Protein AF-A0A7V9VAL6-F1 (afdb_monomer_lite)

Secondary structure (DSSP, 8-state):
--S---HHHHHHHHHHHHHHHHHHHHHHHHHHHHHHHHHHHHHHHHHHHHHHHHHHHHHHTT--HHHHHHHHHHHHHHHHHHHHHHHHHHHHHHHHHHHHHHHHHHHHHHHHHHT-TTHHHHHHHHHHHHHHHHHHHHHHHTT-HHHHHHHHHHHHHHHHHHHHHHHHHHHHHHHHHHHHHHHHHHHHHHHHHHHHHHHHHHHHHHHHHHHHHHHT--SS--HHHHHHHHHHHHHHHHHHHHHHHHHHHHHHHHHHHHHHHHHHHHHHHHHHHHHHHHHHHHHHHHHHHHTSSS-TT--HHHHHHHHHHHHHHHHHHHHHHHHHHHHHHHHHHHHHHHGGGS----------------------------------------SSSHHHHHHHHHHHHHHHHHHHHHHHHHHHHHHHHHHHHHHTSS-HHHHHHHHHH--HHHHHHHHHHHHHHHHHHHHHHHHHHHHHHHHHHHHHHHHT--HHHHHHHHHHHHHHHHHHHHHHHHHHHHHHHHHHHHHHHHHHHTS-HHHHHHHHHHHHHTTTSEEEEEE-SSTT--EEEEETTS-EE-GGGS-HHHHHHHHHHHHHHHHHHHHHHH----EEEESTTTTS-HHHHHHHHHHHHHHHTTS-EEEE-S-HHHHHHHHHSSS---------SSS--------

Radius of gyration: 74.04 Å; chains: 1; bounding box: 136×117×222 Å

Foldseek 3Di:
DPAFPDLPVLLVVLVVLVVLLVVLVVLLVVLVVLLVVLVVLLVVLVVVLVVLVVVLCVLCPPPDPVLLVLLVVLLLVLLVLVLVLVVLVVQLVVLVVVLVVLVVVLVVLVVVVVPVPCLVVLVVLLVQLVVLQVVLVVVVVVVNNVSSVVSNVSSVVSNVSSVVVNVVVVVVVVVSVVSSVVSVVSNVVSVVSSVVSVVVSVVSLVSNQVSCVSLVHHSDDDPVRSVVSNVVSVVSVVSNVVSVVSVVVSVVSVVSSVVSVVSSVVSVVSSVVSVVSSVVSVVVLLVVLVVGPDDSPARSVRVSVVSVVVVVVVVVVVVVVVVVVVVVVVVVVVVVVVVPPPDPDDDDDDDDDYDDDDDDDDDDDDDDDDDDDDDDDDDDDDDPPPVVVVVVVVVVVVVVVVVVVVVVVVVVVVVLVVQCVVVVNDDSVVSVVCVVPDDPVVVVVVVVVVVVVVVVVVVVVVVVVVVVVVVVVVVVVVVPDCPVVVVVSVVVSVVSVVVVVVVVVVVVVVVVVVVVVVVVCCVVVPQPLLQVQLQVLLCLLVVNQWRGWGFDPDDPRAIWIQGNVRDIDGLVPDDPQSNLSSVVSSVLSVLVSCCVPPNADEAEAEQSLVPDDPSSLLSNLQSVVVSCVRHHYHYHDPDPVSVVSNVVDDDDDWDWDDDPPDDDDDGDGDD

pLDDT: mean 78.18, std 16.45, range [25.0, 95.94]

Sequence (671 aa):
LRMVGDTGAARQRAMAFADRLDQADRAADVAAREVLAARGRVSREVRQRAELDAAIAAMTAGIDEGTLVGRQAAIRRMRARRADLTSGILQVQVARTTLDGLEELRFQTATAEATGGIHWLGRSLTLAGLVLLAAAVWTFIGDDVAPAVSFAIAGVVALLLGTTLSAQMRRSARERSARQARVGARYAAAMATLEEQTARLTNVRTAMAADASAAGCSPEPTGLDLEEADRRATDALQTLRQAEDRRGDLAAAVEREHEALAAVDVRAAEQAERAGERAAVAAEWTAWLSTTPLPSSLPPHGVLDFLDLIDSGRQRLADEETTTDEATTLWDTVERVESGLAGLAGSGMVEADPPVQAADDETSGSRGSPPRGTAGRIERGPATVAAVRELVGRLAAERENRRQRDAIAEAIRAADAQIEAIAGGGDLDATVARLADGDPESWRREIEATERAEREATDALATARQRATEAAVRLRAMEASTEVADLELERNATLAEREVSRREATVLAMAGELLREMVARVERERQPEVLRQASGSFERITGGQYRRVFRVVGASGDLAIEARDGSIRSPEVLSRGTLEQLYLALRLGLATAFTSRVGTVPLVLDDVLVNFDPERAMGVARALQDVARGRQVLLFTSQPGTVEMMRSVEGAVAHFAMARHGTGGEWVERQ

Structure (mmCIF, N/CA/C/O backbone):
data_AF-A0A7V9VAL6-F1
#
_entry.id   AF-A0A7V9VAL6-F1
#
loop_
_atom_site.group_PDB
_atom_site.id
_atom_site.type_symbol
_atom_site.label_atom_id
_atom_site.label_alt_id
_atom_site.label_comp_id
_atom_site.label_asym_id
_atom_site.label_entity_id
_atom_site.label_seq_id
_atom_site.pdbx_PDB_ins_code
_atom_site.Cartn_x
_atom_site.Cartn_y
_atom_site.Cartn_z
_atom_site.occupancy
_atom_site.B_iso_or_equiv
_atom_site.auth_seq_id
_atom_site.auth_comp_id
_atom_site.auth_asym_id
_atom_site.auth_atom_id
_atom_site.pdbx_PDB_model_num
ATOM 1 N N . LEU A 1 1 ? 50.616 31.785 -72.359 1.00 51.22 1 LEU A N 1
ATOM 2 C CA . LEU A 1 1 ? 49.567 31.774 -73.410 1.00 51.22 1 LEU A CA 1
ATOM 3 C C . LEU A 1 1 ? 49.815 30.736 -74.518 1.00 51.22 1 LEU A C 1
ATOM 5 O O . LEU A 1 1 ? 48.871 30.038 -74.861 1.00 51.22 1 LEU A O 1
ATOM 9 N N . ARG A 1 2 ? 51.043 30.547 -75.042 1.00 48.00 2 ARG A N 1
ATOM 10 C CA . ARG A 1 2 ? 51.335 29.562 -76.119 1.00 48.00 2 ARG A CA 1
ATOM 11 C C . ARG A 1 2 ? 51.548 28.089 -75.683 1.00 48.00 2 ARG A C 1
ATOM 13 O O . ARG A 1 2 ? 51.647 27.228 -76.540 1.00 48.00 2 ARG A O 1
ATOM 20 N N . MET A 1 3 ? 51.588 27.779 -74.379 1.00 51.47 3 MET A N 1
ATOM 21 C CA . MET A 1 3 ? 51.889 26.421 -73.864 1.00 51.47 3 MET A CA 1
ATOM 22 C C . MET A 1 3 ? 50.676 25.495 -73.633 1.00 51.47 3 MET A C 1
ATOM 24 O O . MET A 1 3 ? 50.856 24.287 -73.540 1.00 51.47 3 MET A O 1
ATOM 28 N N . VAL A 1 4 ? 49.451 26.021 -73.519 1.00 60.09 4 VAL A N 1
ATOM 29 C CA . VAL A 1 4 ? 48.240 25.211 -73.255 1.00 60.09 4 VAL A CA 1
ATOM 30 C C . VAL A 1 4 ? 47.538 24.927 -74.586 1.00 60.09 4 VAL A C 1
ATOM 32 O O . VAL A 1 4 ? 46.715 25.723 -75.019 1.00 60.09 4 VAL A O 1
ATOM 35 N N . GLY A 1 5 ? 47.918 23.863 -75.294 1.00 60.16 5 GLY A N 1
ATOM 36 C CA . GLY A 1 5 ? 47.491 23.630 -76.686 1.00 60.16 5 GLY A CA 1
ATOM 37 C C . GLY A 1 5 ? 45.973 23.522 -76.906 1.00 60.16 5 GLY A C 1
ATOM 38 O O . GLY A 1 5 ? 45.463 24.113 -77.850 1.00 60.16 5 GLY A O 1
ATOM 39 N N . ASP A 1 6 ? 45.248 22.841 -76.015 1.00 68.00 6 ASP A N 1
ATOM 40 C CA . ASP A 1 6 ? 43.805 22.582 -76.143 1.00 68.00 6 ASP A CA 1
ATOM 41 C C . ASP A 1 6 ? 43.062 23.011 -74.864 1.00 68.00 6 ASP A C 1
ATOM 43 O O . ASP A 1 6 ? 43.014 22.280 -73.870 1.00 68.00 6 ASP A O 1
ATOM 47 N N . THR A 1 7 ? 42.519 24.234 -74.861 1.00 73.81 7 THR A N 1
ATOM 48 C CA . THR A 1 7 ? 41.738 24.766 -73.729 1.00 73.81 7 THR A CA 1
ATOM 49 C C . THR A 1 7 ? 40.343 24.138 -73.641 1.00 73.81 7 THR A C 1
ATOM 51 O O . THR A 1 7 ? 39.777 24.077 -72.550 1.00 73.81 7 THR A O 1
ATOM 54 N N . GLY A 1 8 ? 39.814 23.580 -74.738 1.00 74.88 8 GLY A N 1
ATOM 55 C CA . GLY A 1 8 ? 38.495 22.942 -74.787 1.00 74.88 8 GLY A CA 1
ATOM 56 C C . GLY A 1 8 ? 38.454 21.598 -74.058 1.00 74.88 8 GLY A C 1
ATOM 57 O O . GLY A 1 8 ? 37.588 21.384 -73.204 1.00 74.88 8 GLY A O 1
ATOM 58 N N . ALA A 1 9 ? 39.422 20.716 -74.326 1.00 78.62 9 ALA A N 1
ATOM 59 C CA . ALA A 1 9 ? 39.529 19.430 -73.631 1.00 78.62 9 ALA A CA 1
ATOM 60 C C . ALA A 1 9 ? 39.851 19.603 -72.135 1.00 78.62 9 ALA A C 1
ATOM 62 O O . ALA A 1 9 ? 39.298 18.892 -71.290 1.00 78.62 9 ALA A O 1
ATOM 63 N N . ALA A 1 10 ? 40.703 20.577 -71.789 1.00 81.88 10 ALA A N 1
ATOM 64 C CA . ALA A 1 10 ? 41.002 20.916 -70.398 1.00 81.88 10 ALA A CA 1
ATOM 65 C C . ALA A 1 10 ? 39.762 21.447 -69.656 1.00 81.88 10 ALA A C 1
ATOM 67 O O . ALA A 1 10 ? 39.520 21.033 -68.522 1.00 81.88 10 ALA A O 1
ATOM 68 N N . ARG A 1 11 ? 38.940 22.290 -70.303 1.00 86.44 11 ARG A N 1
ATOM 69 C CA . ARG A 1 11 ? 37.686 22.818 -69.740 1.00 86.44 11 ARG A CA 1
ATOM 70 C C . ARG A 1 11 ? 36.669 21.710 -69.467 1.00 86.44 11 ARG A C 1
ATOM 72 O O . ARG A 1 11 ? 36.168 21.624 -68.351 1.00 86.44 11 ARG A O 1
ATOM 79 N N . GLN A 1 12 ? 36.399 20.826 -70.433 1.00 86.75 12 GLN A N 1
ATOM 80 C CA . GLN A 1 12 ? 35.458 19.711 -70.231 1.00 86.75 12 GLN A CA 1
ATOM 81 C C . GLN A 1 12 ? 35.882 18.803 -69.073 1.00 86.75 12 GLN A C 1
ATOM 83 O O . GLN A 1 12 ? 35.058 18.392 -68.256 1.00 86.75 12 GLN A O 1
ATOM 88 N N . ARG A 1 13 ? 37.183 18.516 -68.973 1.00 87.50 13 ARG A N 1
ATOM 89 C CA . ARG A 1 13 ? 37.723 17.678 -67.903 1.00 87.50 13 ARG A CA 1
ATOM 90 C C . ARG A 1 13 ? 37.662 18.381 -66.546 1.00 87.50 13 ARG A C 1
ATOM 92 O O . ARG A 1 13 ? 37.259 17.750 -65.574 1.00 87.50 13 ARG A O 1
ATOM 99 N N . ALA A 1 14 ? 37.992 19.671 -66.481 1.00 87.25 14 ALA A N 1
ATOM 100 C CA . ALA A 1 14 ? 37.878 20.473 -65.263 1.00 87.25 14 ALA A CA 1
ATOM 101 C C . ALA A 1 14 ? 36.422 20.605 -64.782 1.00 87.25 14 ALA A C 1
ATOM 103 O O . ALA A 1 14 ? 36.180 20.454 -63.589 1.00 87.25 14 ALA A O 1
ATOM 104 N N . MET A 1 15 ? 35.451 20.779 -65.690 1.00 89.38 15 MET A N 1
ATOM 105 C CA . MET A 1 15 ? 34.018 20.764 -65.353 1.00 89.38 15 MET A CA 1
ATOM 106 C C . MET A 1 15 ? 33.584 19.413 -64.773 1.00 89.38 15 MET A C 1
ATOM 108 O O . MET A 1 15 ? 32.993 19.371 -63.700 1.00 89.38 15 MET A O 1
ATOM 112 N N . ALA A 1 16 ? 33.950 18.299 -65.416 1.00 89.81 16 ALA A N 1
ATOM 113 C CA . ALA A 1 16 ? 33.625 16.967 -64.903 1.00 89.81 16 ALA A CA 1
ATOM 114 C C . ALA A 1 16 ? 34.259 16.691 -63.523 1.00 89.81 16 ALA A C 1
ATOM 116 O O . ALA A 1 16 ? 33.661 16.027 -62.678 1.00 89.81 16 ALA A O 1
ATOM 117 N N . PHE A 1 17 ? 35.470 17.200 -63.268 1.00 91.69 17 PHE A N 1
ATOM 118 C CA . PHE A 1 17 ? 36.095 17.131 -61.945 1.00 91.69 17 PHE A CA 1
ATOM 119 C C . PHE A 1 17 ? 35.400 18.023 -60.914 1.00 91.69 17 PHE A C 1
ATOM 121 O O . PHE A 1 17 ? 35.232 17.578 -59.782 1.00 91.69 17 PHE A O 1
ATOM 128 N N . ALA A 1 18 ? 34.989 19.235 -61.295 1.00 89.81 18 ALA A N 1
ATOM 129 C CA . ALA A 1 18 ? 34.240 20.140 -60.428 1.00 89.81 18 ALA A CA 1
ATOM 130 C C . ALA A 1 18 ? 32.916 19.503 -59.984 1.00 89.81 18 ALA A C 1
ATOM 132 O O . ALA A 1 18 ? 32.661 19.421 -58.788 1.00 89.81 18 ALA A O 1
ATOM 133 N N . ASP A 1 19 ? 32.147 18.932 -60.915 1.00 91.94 19 ASP A N 1
ATOM 134 C CA . ASP A 1 19 ? 30.874 18.272 -60.606 1.00 91.94 19 ASP A CA 1
ATOM 135 C C . ASP A 1 19 ? 31.050 17.070 -59.664 1.00 91.94 19 ASP A C 1
ATOM 137 O O . ASP A 1 19 ? 30.304 16.921 -58.690 1.00 91.94 19 ASP A O 1
ATOM 141 N N . ARG A 1 20 ? 32.056 16.216 -59.919 1.00 94.44 20 ARG A N 1
ATOM 142 C CA . ARG A 1 20 ? 32.361 15.069 -59.044 1.00 94.44 20 ARG A CA 1
ATOM 143 C C . ARG A 1 20 ? 32.819 15.513 -57.657 1.00 94.44 20 ARG A C 1
ATOM 145 O O . ARG A 1 20 ? 32.414 14.900 -56.671 1.00 94.44 20 ARG A O 1
ATOM 152 N N . LEU A 1 21 ? 33.658 16.547 -57.572 1.00 91.31 21 LEU A N 1
ATOM 153 C CA . LEU A 1 21 ? 34.155 17.060 -56.296 1.00 91.31 21 LEU A CA 1
ATOM 154 C C . LEU A 1 21 ? 33.022 17.700 -55.487 1.00 91.31 21 LEU A C 1
ATOM 156 O O . LEU A 1 21 ? 32.872 17.373 -54.316 1.00 91.31 21 LEU A O 1
ATOM 160 N N . ASP A 1 22 ? 32.165 18.502 -56.120 1.00 92.25 22 ASP A N 1
ATOM 161 C CA . ASP A 1 22 ? 30.981 19.092 -55.492 1.00 92.25 22 ASP A CA 1
ATOM 162 C C . ASP A 1 22 ? 29.994 18.021 -55.005 1.00 92.25 22 ASP A C 1
ATOM 164 O O . ASP A 1 22 ? 29.375 18.153 -53.946 1.00 92.25 22 ASP A O 1
ATOM 168 N N . GLN A 1 23 ? 29.816 16.940 -55.771 1.00 92.75 23 GLN A N 1
ATOM 169 C CA . GLN A 1 23 ? 28.990 15.809 -55.355 1.00 92.75 23 GLN A CA 1
ATOM 170 C C . GLN A 1 23 ? 29.587 15.089 -54.138 1.00 92.75 23 GLN A C 1
ATOM 172 O O . GLN A 1 23 ? 28.844 14.768 -53.207 1.00 92.75 23 GLN A O 1
ATOM 177 N N . ALA A 1 24 ? 30.903 14.870 -54.126 1.00 92.19 24 ALA A N 1
ATOM 178 C CA . ALA A 1 24 ? 31.606 14.244 -53.012 1.00 92.19 24 ALA A CA 1
ATOM 179 C C . ALA A 1 24 ? 31.609 15.130 -51.752 1.00 92.19 24 ALA A C 1
ATOM 181 O O . ALA A 1 24 ? 31.364 14.628 -50.656 1.00 92.19 24 ALA A O 1
ATOM 182 N N . ASP A 1 25 ? 31.795 16.446 -51.900 1.00 92.25 25 ASP A N 1
ATOM 183 C CA . ASP A 1 25 ? 31.712 17.425 -50.810 1.00 92.25 25 ASP A CA 1
ATOM 184 C C . ASP A 1 25 ? 30.306 17.433 -50.190 1.00 92.25 25 ASP A C 1
ATOM 186 O O . ASP A 1 25 ? 30.161 17.285 -48.975 1.00 92.25 25 ASP A O 1
ATOM 190 N N . ARG A 1 26 ? 29.248 17.484 -51.015 1.00 94.50 26 ARG A N 1
ATOM 191 C CA . ARG A 1 26 ? 27.860 17.393 -50.525 1.00 94.50 26 ARG A CA 1
ATOM 192 C C . ARG A 1 26 ? 27.588 16.084 -49.784 1.00 94.50 26 ARG A C 1
ATOM 194 O O . ARG A 1 26 ? 26.924 16.105 -48.749 1.00 94.50 26 ARG A O 1
ATOM 201 N N . ALA A 1 27 ? 28.072 14.953 -50.300 1.00 92.56 27 ALA A N 1
ATOM 202 C CA . ALA A 1 27 ? 27.895 13.652 -49.658 1.00 92.56 27 ALA A CA 1
ATOM 203 C C . ALA A 1 27 ? 28.621 13.579 -48.302 1.00 92.56 27 ALA A C 1
ATOM 205 O O . ALA A 1 27 ? 28.040 13.109 -47.321 1.00 92.56 27 ALA A O 1
ATOM 206 N N . ALA A 1 28 ? 29.849 14.101 -48.221 1.00 92.19 28 ALA A N 1
ATOM 207 C CA . ALA A 1 28 ? 30.615 14.178 -46.980 1.00 92.19 28 ALA A CA 1
ATOM 208 C C . ALA A 1 28 ? 29.942 15.091 -45.936 1.00 92.19 28 ALA A C 1
ATOM 210 O O . ALA A 1 28 ? 29.833 14.714 -44.767 1.00 92.19 28 ALA A O 1
ATOM 211 N N . ASP A 1 29 ? 29.415 16.246 -46.354 1.00 94.00 29 ASP A N 1
ATOM 212 C CA . ASP A 1 29 ? 28.692 17.178 -45.479 1.00 94.00 29 ASP A CA 1
ATOM 213 C C . ASP A 1 29 ? 27.363 16.608 -44.961 1.00 94.00 29 ASP A C 1
ATOM 215 O O . ASP A 1 29 ? 26.942 16.895 -43.835 1.00 94.00 29 ASP A O 1
ATOM 219 N N . VAL A 1 30 ? 26.658 15.814 -45.774 1.00 95.25 30 VAL A N 1
ATOM 220 C CA . VAL A 1 30 ? 25.457 15.089 -45.328 1.00 95.25 30 VAL A CA 1
ATOM 221 C C . VAL A 1 30 ? 25.838 14.046 -44.278 1.00 95.25 30 VAL A C 1
ATOM 223 O O . VAL A 1 30 ? 25.278 14.079 -43.183 1.00 95.25 30 VAL A O 1
ATOM 226 N N . ALA A 1 31 ? 26.836 13.202 -44.551 1.00 93.12 31 ALA A N 1
ATOM 227 C CA . ALA A 1 31 ? 27.276 12.172 -43.610 1.00 93.12 31 ALA A CA 1
ATOM 228 C C . ALA A 1 31 ? 27.761 12.769 -42.273 1.00 93.12 31 ALA A C 1
ATOM 230 O O . ALA A 1 31 ? 27.390 12.291 -41.200 1.00 93.12 31 ALA A O 1
ATOM 231 N N . ALA A 1 32 ? 28.508 13.878 -42.308 1.00 92.50 32 ALA A N 1
ATOM 232 C CA . ALA A 1 32 ? 28.945 14.583 -41.101 1.00 92.50 32 ALA A CA 1
ATOM 233 C C . ALA A 1 32 ? 27.765 15.114 -40.259 1.00 92.50 32 ALA A C 1
ATOM 235 O O . ALA A 1 32 ? 27.781 15.025 -39.026 1.00 92.50 32 ALA A O 1
ATOM 236 N N . ARG A 1 33 ? 26.713 15.638 -40.906 1.00 95.56 33 ARG A N 1
ATOM 237 C CA . ARG A 1 33 ? 25.488 16.081 -40.217 1.00 95.56 33 ARG A CA 1
ATOM 238 C C . ARG A 1 33 ? 24.709 14.915 -39.613 1.00 95.56 33 ARG A C 1
ATOM 240 O O . ARG A 1 33 ? 24.192 15.054 -38.504 1.00 95.56 33 ARG A O 1
ATOM 247 N N . GLU A 1 34 ? 24.645 13.776 -40.296 1.00 95.06 34 GLU A N 1
ATOM 248 C CA . GLU A 1 34 ? 23.981 12.572 -39.785 1.00 95.06 34 GLU A CA 1
ATOM 249 C C . GLU A 1 34 ? 24.664 12.026 -38.526 1.00 95.06 34 GLU A C 1
ATOM 251 O O . GLU A 1 34 ? 23.983 11.701 -37.552 1.00 95.06 34 GLU A O 1
ATOM 256 N N . VAL A 1 35 ? 26.000 12.021 -38.482 1.00 95.62 35 VAL A N 1
ATOM 257 C CA . VAL A 1 35 ? 26.774 11.637 -37.287 1.00 95.62 35 VAL A CA 1
ATOM 258 C C . VAL A 1 35 ? 26.496 12.582 -36.119 1.00 95.62 35 VAL A C 1
ATOM 260 O O . VAL A 1 35 ? 26.278 12.135 -34.989 1.00 95.62 35 VAL A O 1
ATOM 263 N N . LEU A 1 36 ? 26.455 13.896 -36.370 1.00 95.50 36 LEU A N 1
ATOM 264 C CA . LEU A 1 36 ? 26.118 14.886 -35.345 1.00 95.50 36 LEU A CA 1
ATOM 265 C C . LEU A 1 36 ? 24.699 14.657 -34.793 1.00 95.50 36 LEU A C 1
ATOM 267 O O . LEU A 1 36 ? 24.487 14.687 -33.578 1.00 95.50 36 LEU A O 1
ATOM 271 N N . ALA A 1 37 ? 23.732 14.384 -35.674 1.00 94.81 37 ALA A N 1
ATOM 272 C CA . ALA A 1 37 ? 22.356 14.087 -35.290 1.00 94.81 37 ALA A CA 1
ATOM 273 C C . ALA A 1 37 ? 22.250 12.787 -34.471 1.00 94.81 37 ALA A C 1
ATOM 275 O O . ALA A 1 37 ? 21.523 12.754 -33.472 1.00 94.81 37 ALA A O 1
ATOM 276 N N . ALA A 1 38 ? 23.000 11.746 -34.847 1.00 94.06 38 ALA A N 1
ATOM 277 C CA . ALA A 1 38 ? 23.074 10.483 -34.116 1.00 94.06 38 ALA A CA 1
ATOM 278 C C . ALA A 1 38 ? 23.664 10.679 -32.707 1.00 94.06 38 ALA A C 1
ATOM 280 O O . ALA A 1 38 ? 23.052 10.266 -31.722 1.00 94.06 38 ALA A O 1
ATOM 281 N N . ARG A 1 39 ? 24.769 11.427 -32.571 1.00 95.56 39 ARG A N 1
ATOM 282 C CA . ARG A 1 39 ? 25.349 11.789 -31.259 1.00 95.56 39 ARG A CA 1
ATOM 283 C C . ARG A 1 39 ? 24.378 12.592 -30.392 1.00 95.56 39 ARG A C 1
ATOM 285 O O . ARG A 1 39 ? 24.272 12.360 -29.186 1.00 95.56 39 ARG A O 1
ATOM 292 N N . GLY A 1 40 ? 23.629 13.508 -31.007 1.00 95.62 40 GLY A N 1
ATOM 293 C CA . GLY A 1 40 ? 22.567 14.252 -30.331 1.00 95.62 40 GLY A CA 1
ATOM 294 C C . GLY A 1 40 ? 21.436 13.351 -29.823 1.00 95.62 40 GLY A C 1
ATOM 295 O O . GLY A 1 40 ? 20.876 13.626 -28.763 1.00 95.62 40 GLY A O 1
ATOM 296 N N . ARG A 1 41 ? 21.115 12.260 -30.535 1.00 95.25 41 ARG A N 1
ATOM 297 C CA . ARG A 1 41 ? 20.160 11.243 -30.071 1.00 95.25 41 ARG A CA 1
ATOM 298 C C . ARG A 1 41 ? 20.702 10.486 -28.858 1.00 95.25 41 ARG A C 1
ATOM 300 O O . ARG A 1 41 ? 19.997 10.440 -27.859 1.00 95.25 41 ARG A O 1
ATOM 307 N N . VAL A 1 42 ? 21.954 10.019 -28.894 1.00 95.94 42 VAL A N 1
ATOM 308 C CA . VAL A 1 42 ? 22.607 9.361 -27.741 1.00 95.94 42 VAL A CA 1
ATOM 309 C C . VAL A 1 42 ? 22.528 10.237 -26.490 1.00 95.94 42 VAL A C 1
ATOM 311 O O . VAL A 1 42 ? 22.088 9.784 -25.441 1.00 95.94 42 VAL A O 1
ATOM 314 N N . SER A 1 43 ? 22.861 11.526 -26.605 1.00 95.56 43 SER A N 1
ATOM 315 C CA . SER A 1 43 ? 22.802 12.448 -25.459 1.00 95.56 43 SER A CA 1
ATOM 316 C C . SER A 1 43 ? 21.394 12.607 -24.867 1.00 95.56 43 SER A C 1
ATOM 318 O O . SER A 1 43 ? 21.265 12.877 -23.673 1.00 95.56 43 SER A O 1
ATOM 320 N N . ARG A 1 44 ? 20.337 12.465 -25.680 1.00 95.75 44 ARG A N 1
ATOM 321 C CA . ARG A 1 44 ? 18.948 12.482 -25.194 1.00 95.75 44 ARG A CA 1
ATOM 322 C C . ARG A 1 44 ? 18.591 11.186 -24.473 1.00 95.75 44 ARG A C 1
ATOM 324 O O . ARG A 1 44 ? 18.071 11.274 -23.366 1.00 95.75 44 ARG A O 1
ATOM 331 N N . GLU A 1 45 ? 18.915 10.030 -25.051 1.00 95.25 45 GLU A N 1
ATOM 332 C CA . GLU A 1 45 ? 18.621 8.728 -24.430 1.00 95.25 45 GLU A CA 1
ATOM 333 C C . GLU A 1 45 ? 19.370 8.561 -23.098 1.00 95.25 45 GLU A C 1
ATOM 335 O O . GLU A 1 45 ? 18.754 8.203 -22.097 1.00 95.25 45 GLU A O 1
ATOM 340 N N . VAL A 1 46 ? 20.652 8.952 -23.030 1.00 95.19 46 VAL A N 1
ATOM 341 C CA . VAL A 1 46 ? 21.444 8.949 -21.781 1.00 95.19 46 VAL A CA 1
ATOM 342 C C . VAL A 1 46 ? 20.778 9.800 -20.696 1.00 95.19 46 VAL A C 1
ATOM 344 O O . VAL A 1 46 ? 20.710 9.397 -19.533 1.00 95.19 46 VAL A O 1
ATOM 347 N N . ARG A 1 47 ? 20.275 10.988 -21.058 1.00 95.62 47 ARG A N 1
ATOM 348 C CA . ARG A 1 47 ? 19.584 11.872 -20.111 1.00 95.62 47 ARG A CA 1
ATOM 349 C C . ARG A 1 47 ? 18.277 11.249 -19.629 1.00 95.62 47 ARG A C 1
ATOM 351 O O . ARG A 1 47 ? 18.035 11.234 -18.429 1.00 95.62 47 ARG A O 1
ATOM 358 N N . GLN A 1 48 ? 17.475 10.709 -20.543 1.00 93.88 48 GLN A N 1
ATOM 359 C CA . GLN A 1 48 ? 16.208 10.064 -20.207 1.00 93.88 48 GLN A CA 1
ATOM 360 C C . GLN A 1 48 ? 16.416 8.842 -19.302 1.00 93.88 48 GLN A C 1
ATOM 362 O O . GLN A 1 48 ? 15.684 8.671 -18.327 1.00 93.88 48 GLN A O 1
ATOM 367 N N . ARG A 1 49 ? 17.447 8.026 -19.566 1.00 95.50 49 ARG A N 1
ATOM 368 C CA . ARG A 1 49 ? 17.843 6.916 -18.692 1.00 95.50 49 ARG A CA 1
ATOM 369 C C . ARG A 1 49 ? 18.196 7.410 -17.289 1.00 95.50 49 ARG A C 1
ATOM 371 O O . ARG A 1 49 ? 17.696 6.861 -16.312 1.00 95.50 49 ARG A O 1
ATOM 378 N N . ALA A 1 50 ? 19.028 8.447 -17.183 1.00 94.19 50 ALA A N 1
ATOM 379 C CA . ALA A 1 50 ? 19.435 9.010 -15.895 1.00 94.19 50 ALA A CA 1
ATOM 380 C C . ALA A 1 50 ? 18.252 9.605 -15.107 1.00 94.19 50 ALA A C 1
ATOM 382 O O . ALA A 1 50 ? 18.181 9.445 -13.891 1.00 94.19 50 ALA A O 1
ATOM 383 N N . GLU A 1 51 ? 17.308 10.261 -15.789 1.00 94.94 51 GLU A N 1
ATOM 384 C CA . GLU A 1 51 ? 16.078 10.783 -15.180 1.00 94.94 51 GLU A CA 1
ATOM 385 C C . GLU A 1 51 ? 15.190 9.657 -14.629 1.00 94.94 51 GLU A C 1
ATOM 387 O O . GLU A 1 51 ? 14.697 9.763 -13.504 1.00 94.94 51 GLU A O 1
ATOM 392 N N . LEU A 1 52 ? 15.019 8.563 -15.382 1.00 94.12 52 LEU A N 1
ATOM 393 C CA . LEU A 1 52 ? 14.264 7.387 -14.936 1.00 94.12 52 LEU A CA 1
ATOM 394 C C . LEU A 1 52 ? 14.922 6.710 -13.729 1.00 94.12 52 LEU A C 1
ATOM 396 O O . LEU A 1 52 ? 14.238 6.417 -12.749 1.00 94.12 52 LEU A O 1
ATOM 400 N N . ASP A 1 53 ? 16.239 6.508 -13.775 1.00 94.62 53 ASP A N 1
ATOM 401 C CA . ASP A 1 53 ? 17.003 5.886 -12.689 1.00 94.62 53 ASP A CA 1
ATOM 402 C C . ASP A 1 53 ? 16.897 6.704 -11.388 1.00 94.62 53 ASP A C 1
ATOM 404 O O . ASP A 1 53 ? 16.555 6.176 -10.327 1.00 94.62 53 ASP A O 1
ATOM 408 N N . ALA A 1 54 ? 17.057 8.030 -11.482 1.00 94.06 54 ALA A N 1
ATOM 409 C CA . ALA A 1 54 ? 16.884 8.936 -10.349 1.00 94.06 54 ALA A CA 1
ATOM 410 C C . ALA A 1 54 ? 15.446 8.926 -9.796 1.00 94.06 54 ALA A C 1
ATOM 412 O O . ALA A 1 54 ? 15.251 8.942 -8.577 1.00 94.06 54 ALA A O 1
ATOM 413 N N . ALA A 1 55 ? 14.433 8.875 -10.667 1.00 92.75 55 ALA A N 1
ATOM 414 C CA . ALA A 1 55 ? 13.033 8.813 -10.255 1.00 92.75 55 ALA A CA 1
ATOM 415 C C . ALA A 1 55 ? 12.705 7.506 -9.515 1.00 92.75 55 ALA A C 1
ATOM 417 O O . ALA A 1 55 ? 12.022 7.544 -8.491 1.00 92.75 55 ALA A O 1
ATOM 418 N N . ILE A 1 56 ? 13.210 6.363 -9.994 1.00 92.81 56 ILE A N 1
ATOM 419 C CA . ILE A 1 56 ? 13.045 5.059 -9.334 1.00 92.81 56 ILE A CA 1
ATOM 420 C C . ILE A 1 56 ? 13.713 5.082 -7.958 1.00 92.81 56 ILE A C 1
ATOM 422 O O . ILE A 1 56 ? 13.072 4.745 -6.962 1.00 92.81 56 ILE A O 1
ATOM 426 N N . ALA A 1 57 ? 14.967 5.541 -7.884 1.00 91.88 57 ALA A N 1
ATOM 427 C CA . ALA A 1 57 ? 15.700 5.635 -6.626 1.00 91.88 57 ALA A CA 1
ATOM 428 C C . ALA A 1 57 ? 14.949 6.491 -5.592 1.00 91.88 57 ALA A C 1
ATOM 430 O O . ALA A 1 57 ? 14.804 6.075 -4.442 1.00 91.88 57 ALA A O 1
ATOM 431 N N . ALA A 1 58 ? 14.407 7.640 -6.011 1.00 91.75 58 ALA A N 1
ATOM 432 C CA . ALA A 1 58 ? 13.621 8.521 -5.152 1.00 91.75 58 ALA A CA 1
ATOM 433 C C . ALA A 1 58 ? 12.308 7.880 -4.667 1.00 91.75 58 ALA A C 1
ATOM 435 O O . ALA A 1 58 ? 11.959 8.037 -3.500 1.00 91.75 58 ALA A O 1
ATOM 436 N N . MET A 1 59 ? 11.596 7.139 -5.525 1.00 90.44 59 MET A N 1
ATOM 437 C CA . MET A 1 59 ? 10.352 6.450 -5.148 1.00 90.44 59 MET A CA 1
ATOM 438 C C . MET A 1 59 ? 10.579 5.348 -4.115 1.00 90.44 59 MET A C 1
ATOM 440 O O . MET A 1 59 ? 9.781 5.191 -3.197 1.00 90.44 59 MET A O 1
ATOM 444 N N . THR A 1 60 ? 11.653 4.573 -4.272 1.00 90.44 60 THR A N 1
ATOM 445 C CA . THR A 1 60 ? 11.948 3.430 -3.392 1.00 90.44 60 THR A CA 1
ATOM 446 C C . THR A 1 60 ? 12.725 3.817 -2.133 1.00 90.44 60 THR A C 1
ATOM 448 O O . THR A 1 60 ? 12.972 2.975 -1.270 1.00 90.44 60 THR A O 1
ATOM 451 N N . ALA A 1 61 ? 13.130 5.083 -2.007 1.00 90.50 61 ALA A N 1
ATOM 452 C CA . ALA A 1 61 ? 13.953 5.548 -0.901 1.00 90.50 61 ALA A CA 1
ATOM 453 C C . ALA A 1 61 ? 13.247 5.338 0.449 1.00 90.50 61 ALA A C 1
ATOM 455 O O . ALA A 1 61 ? 12.175 5.881 0.708 1.00 90.50 61 ALA A O 1
ATOM 456 N N . GLY A 1 62 ? 13.876 4.559 1.334 1.00 84.19 62 GLY A N 1
ATOM 457 C CA . GLY A 1 62 ? 13.344 4.272 2.670 1.00 84.19 62 GLY A CA 1
ATOM 458 C C . GLY A 1 62 ? 12.200 3.253 2.701 1.00 84.19 62 GLY A C 1
ATOM 459 O O . GLY A 1 62 ? 11.626 3.035 3.769 1.00 84.19 62 GLY A O 1
ATOM 460 N N . ILE A 1 63 ? 11.882 2.618 1.568 1.00 87.06 63 ILE A N 1
ATOM 461 C CA . ILE A 1 63 ? 10.883 1.556 1.484 1.00 87.06 63 ILE A CA 1
ATOM 462 C C . ILE A 1 63 ? 11.595 0.201 1.460 1.00 87.06 63 ILE A C 1
ATOM 464 O O . ILE A 1 63 ? 12.238 -0.152 0.476 1.00 87.06 63 ILE A O 1
ATOM 468 N N . ASP A 1 64 ? 11.466 -0.564 2.545 1.00 86.62 64 ASP A N 1
ATOM 469 C CA . ASP A 1 64 ? 11.931 -1.952 2.612 1.00 86.62 64 ASP A CA 1
ATOM 470 C C . ASP A 1 64 ? 10.752 -2.919 2.440 1.00 86.62 64 ASP A C 1
ATOM 472 O O . ASP A 1 64 ? 9.828 -2.951 3.261 1.00 86.62 64 ASP A O 1
ATOM 476 N N . GLU A 1 65 ? 10.786 -3.706 1.365 1.00 82.25 65 GLU A N 1
ATOM 477 C CA . GLU A 1 65 ? 9.714 -4.633 0.991 1.00 82.25 65 GLU A CA 1
ATOM 478 C C . GLU A 1 65 ? 9.516 -5.733 2.044 1.00 82.25 65 GLU A C 1
ATOM 480 O O . GLU A 1 65 ? 8.383 -6.030 2.427 1.00 82.25 65 GLU A O 1
ATOM 485 N N . GLY A 1 66 ? 10.607 -6.277 2.597 1.00 80.62 66 GLY A N 1
ATOM 486 C CA . GLY A 1 66 ? 10.540 -7.305 3.639 1.00 80.62 66 GLY A CA 1
ATOM 487 C C . GLY A 1 66 ? 9.835 -6.803 4.901 1.00 80.62 66 GLY A C 1
ATOM 488 O O . GLY A 1 66 ? 8.948 -7.470 5.445 1.00 80.62 66 GLY A O 1
ATOM 489 N N . THR A 1 67 ? 10.164 -5.584 5.334 1.00 85.50 67 THR A N 1
ATOM 490 C CA . THR A 1 67 ? 9.493 -4.920 6.458 1.00 85.50 67 THR A CA 1
ATOM 491 C C . THR A 1 67 ? 8.013 -4.653 6.164 1.00 85.50 67 THR A C 1
ATOM 493 O O . THR A 1 67 ? 7.177 -4.821 7.052 1.00 85.50 67 THR A O 1
ATOM 496 N N . LEU A 1 68 ? 7.653 -4.272 4.935 1.00 86.12 68 LEU A N 1
ATOM 497 C CA . LEU A 1 68 ? 6.262 -4.028 4.531 1.00 86.12 68 LEU A CA 1
ATOM 498 C C . LEU A 1 68 ? 5.395 -5.285 4.560 1.00 86.12 68 LEU A C 1
ATOM 500 O O . LEU A 1 68 ? 4.303 -5.260 5.132 1.00 86.12 68 LEU A O 1
ATOM 504 N N . VAL A 1 69 ? 5.897 -6.390 4.009 1.00 84.06 69 VAL A N 1
ATOM 505 C CA . VAL A 1 69 ? 5.209 -7.687 4.063 1.00 84.06 69 VAL A CA 1
ATOM 506 C C . VAL A 1 69 ? 5.038 -8.131 5.519 1.00 84.06 69 VAL A C 1
ATOM 508 O O . VAL A 1 69 ? 3.954 -8.558 5.925 1.00 84.06 69 VAL A O 1
ATOM 511 N N . GLY A 1 70 ? 6.074 -7.946 6.347 1.00 85.69 70 GLY A N 1
ATOM 512 C CA . GLY A 1 70 ? 6.004 -8.188 7.789 1.00 85.69 70 GLY A CA 1
ATOM 513 C C . GLY A 1 70 ? 4.922 -7.357 8.491 1.00 85.69 70 GLY A C 1
ATOM 514 O O . GLY A 1 70 ? 4.167 -7.897 9.307 1.00 85.69 70 GLY A O 1
ATOM 515 N N . ARG A 1 71 ? 4.795 -6.070 8.137 1.00 89.38 71 ARG A N 1
ATOM 516 C CA . ARG A 1 71 ? 3.754 -5.162 8.652 1.00 89.38 71 ARG A CA 1
ATOM 517 C C . ARG A 1 71 ? 2.351 -5.622 8.266 1.00 89.38 71 ARG A C 1
ATOM 519 O O . ARG A 1 71 ? 1.507 -5.735 9.151 1.00 89.38 71 ARG A O 1
ATOM 526 N N . GLN A 1 72 ? 2.097 -5.943 6.997 1.00 87.81 72 GLN A N 1
ATOM 527 C CA . GLN A 1 72 ? 0.782 -6.438 6.562 1.00 87.81 72 GLN A CA 1
ATOM 528 C C . GLN A 1 72 ? 0.405 -7.752 7.251 1.00 87.81 72 GLN A C 1
ATOM 530 O O . GLN A 1 72 ? -0.728 -7.916 7.707 1.00 87.81 72 GLN A O 1
ATOM 535 N N . ALA A 1 73 ? 1.358 -8.675 7.397 1.00 87.25 73 ALA A N 1
ATOM 536 C CA . ALA A 1 73 ? 1.124 -9.921 8.118 1.00 87.25 73 ALA A CA 1
ATOM 537 C C . ALA A 1 73 ? 0.778 -9.669 9.597 1.00 87.25 73 ALA A C 1
ATOM 539 O O . ALA A 1 73 ? -0.123 -10.314 10.140 1.00 87.25 73 ALA A O 1
ATOM 540 N N . ALA A 1 74 ? 1.459 -8.721 10.248 1.00 90.06 74 ALA A N 1
ATOM 541 C CA . ALA A 1 74 ? 1.146 -8.311 11.614 1.00 90.06 74 ALA A CA 1
ATOM 542 C C . ALA A 1 74 ? -0.253 -7.683 11.718 1.00 90.06 74 ALA A C 1
ATOM 544 O O . ALA A 1 74 ? -1.022 -8.063 12.600 1.00 90.06 74 ALA A O 1
ATOM 545 N N . ILE A 1 75 ? -0.625 -6.810 10.775 1.00 88.25 75 ILE A N 1
ATOM 546 C CA . ILE A 1 75 ? -1.968 -6.221 10.693 1.00 88.25 75 ILE A CA 1
ATOM 547 C C . ILE A 1 75 ? -3.026 -7.316 10.570 1.00 88.25 75 ILE A C 1
ATOM 549 O O . ILE A 1 75 ? -3.918 -7.382 11.413 1.00 88.25 75 ILE A O 1
ATOM 553 N N . ARG A 1 76 ? -2.895 -8.244 9.613 1.00 85.88 76 ARG A N 1
ATOM 554 C CA . ARG A 1 76 ? -3.832 -9.372 9.439 1.00 85.88 76 ARG A CA 1
ATOM 555 C C . ARG A 1 76 ? -4.000 -10.196 10.721 1.00 85.88 76 ARG A C 1
ATOM 557 O O . ARG A 1 76 ? -5.128 -10.521 11.094 1.00 85.88 76 ARG A O 1
ATOM 564 N N . ARG A 1 77 ? -2.905 -10.493 11.435 1.00 88.75 77 ARG A N 1
ATOM 565 C CA . ARG A 1 77 ? -2.969 -11.191 12.733 1.00 88.75 77 ARG A CA 1
ATOM 566 C C . ARG A 1 77 ? -3.710 -10.378 13.793 1.00 88.75 77 ARG A C 1
ATOM 568 O O . ARG A 1 77 ? -4.520 -10.952 14.518 1.00 88.75 77 ARG A O 1
ATOM 575 N N . MET A 1 78 ? -3.485 -9.067 13.877 1.00 88.69 78 MET A N 1
ATOM 576 C CA . MET A 1 78 ? -4.223 -8.200 14.805 1.00 88.69 78 MET A CA 1
ATOM 577 C C . MET A 1 78 ? -5.721 -8.169 14.491 1.00 88.69 78 MET A C 1
ATOM 579 O O . MET A 1 78 ? -6.526 -8.332 15.408 1.00 88.69 78 MET A O 1
ATOM 583 N N . ARG A 1 79 ? -6.098 -8.050 13.208 1.00 84.12 79 ARG A N 1
ATOM 584 C CA . ARG A 1 79 ? -7.504 -8.102 12.769 1.00 84.12 79 ARG A CA 1
ATOM 585 C C . ARG A 1 79 ? -8.186 -9.391 13.229 1.00 84.12 79 ARG A C 1
ATOM 587 O O . ARG A 1 79 ? -9.267 -9.348 13.813 1.00 84.12 79 ARG A O 1
ATOM 594 N N . ALA A 1 80 ? -7.518 -10.531 13.042 1.00 82.75 80 ALA A N 1
ATOM 595 C CA . ALA A 1 80 ? -8.026 -11.833 13.469 1.00 82.75 80 ALA A CA 1
ATOM 596 C C . ALA A 1 80 ? -8.193 -11.936 15.000 1.00 82.75 80 ALA A C 1
ATOM 598 O O . ALA A 1 80 ? -9.234 -12.385 15.477 1.00 82.75 80 ALA A O 1
ATOM 599 N N . ARG A 1 81 ? -7.208 -11.467 15.783 1.00 85.81 81 ARG A N 1
ATOM 600 C CA . ARG A 1 81 ? -7.245 -11.505 17.261 1.00 85.81 81 ARG A CA 1
ATOM 601 C C . ARG A 1 81 ? -8.242 -10.523 17.882 1.00 85.81 81 ARG A C 1
ATOM 603 O O . ARG A 1 81 ? -8.597 -10.676 19.051 1.00 85.81 81 ARG A O 1
ATOM 610 N N . ARG A 1 82 ? -8.699 -9.503 17.148 1.00 82.19 82 ARG A N 1
ATOM 611 C CA . ARG A 1 82 ? -9.600 -8.477 17.694 1.00 82.19 82 ARG A CA 1
ATOM 612 C C . ARG A 1 82 ? -10.928 -9.075 18.170 1.00 82.19 82 ARG A C 1
ATOM 614 O O . ARG A 1 82 ? -11.415 -8.695 19.231 1.00 82.19 82 ARG A O 1
ATOM 621 N N . ALA A 1 83 ? -11.470 -10.057 17.445 1.00 76.81 83 ALA A N 1
ATOM 622 C CA . ALA A 1 83 ? -12.674 -10.778 17.863 1.00 76.81 83 ALA A CA 1
ATOM 623 C C . ALA A 1 83 ? -12.465 -11.544 19.185 1.00 76.81 83 ALA A C 1
ATOM 625 O O . ALA A 1 83 ? -13.331 -11.501 20.065 1.00 76.81 83 ALA A O 1
ATOM 626 N N . ASP A 1 84 ? -11.299 -12.176 19.355 1.00 83.19 84 ASP A N 1
ATOM 627 C CA . ASP A 1 84 ? -10.928 -12.881 20.587 1.00 83.19 84 ASP A CA 1
ATOM 628 C C . ASP A 1 84 ? -10.791 -11.916 21.768 1.00 83.19 84 ASP A C 1
ATOM 630 O O . ASP A 1 84 ? -11.238 -12.226 22.873 1.00 83.19 84 ASP A O 1
ATOM 634 N N . LEU A 1 85 ? -10.237 -10.721 21.537 1.00 83.94 85 LEU A N 1
ATOM 635 C CA . LEU A 1 85 ? -10.128 -9.677 22.553 1.00 83.94 85 LEU A CA 1
ATOM 636 C C . LEU A 1 85 ? -11.512 -9.205 23.017 1.00 83.94 85 LEU A C 1
ATOM 638 O O . LEU A 1 85 ? -11.781 -9.172 24.219 1.00 83.94 85 LEU A O 1
ATOM 642 N N . THR A 1 86 ? -12.409 -8.878 22.080 1.00 81.00 86 THR A N 1
ATOM 643 C CA . THR A 1 86 ? -13.775 -8.440 22.402 1.00 81.00 86 THR A CA 1
ATOM 644 C C . THR A 1 86 ? -14.541 -9.530 23.155 1.00 81.00 86 THR A C 1
ATOM 646 O O . THR A 1 86 ? -15.176 -9.249 24.172 1.00 81.00 86 THR A O 1
ATOM 649 N N . SER A 1 87 ? -14.447 -10.783 22.697 1.00 82.69 87 SER A N 1
ATOM 650 C CA . SER A 1 87 ? -15.066 -11.932 23.366 1.00 82.69 87 SER A CA 1
ATOM 651 C C . SER A 1 87 ? -14.492 -12.148 24.771 1.00 82.69 87 SER A C 1
ATOM 653 O O . SER A 1 87 ? -15.247 -12.306 25.732 1.00 82.69 87 SER A O 1
ATOM 655 N N . GLY A 1 88 ? -13.166 -12.086 24.920 1.00 85.75 88 GLY A N 1
ATOM 656 C CA . GLY A 1 88 ? -12.478 -12.265 26.197 1.00 85.75 88 GLY A CA 1
ATOM 657 C C . GLY A 1 88 ? -12.844 -11.199 27.233 1.00 85.75 88 GLY A C 1
ATOM 658 O O . GLY A 1 88 ? -13.107 -11.535 28.387 1.00 85.75 88 GLY A O 1
ATOM 659 N N . ILE A 1 89 ? -12.943 -9.925 26.831 1.00 85.06 89 ILE A N 1
ATOM 660 C CA . ILE A 1 89 ? -13.394 -8.833 27.717 1.00 85.06 89 ILE A CA 1
ATOM 661 C C . ILE A 1 89 ? -14.803 -9.121 28.250 1.00 85.06 89 ILE A C 1
ATOM 663 O O . ILE A 1 89 ? -15.050 -9.001 29.453 1.00 85.06 89 ILE A O 1
ATOM 667 N N . LEU A 1 90 ? -15.710 -9.542 27.366 1.00 84.38 90 LEU A N 1
ATOM 668 C CA . LEU A 1 90 ? -17.097 -9.819 27.723 1.00 84.38 90 LEU A CA 1
ATOM 669 C C . LEU A 1 90 ? -17.202 -11.015 28.681 1.00 84.38 90 LEU A C 1
ATOM 671 O O . LEU A 1 90 ? -17.928 -10.954 29.672 1.00 84.38 90 LEU A O 1
ATOM 675 N N . GLN A 1 91 ? -16.429 -12.077 28.438 1.00 86.94 91 GLN A N 1
ATOM 676 C CA . GLN A 1 91 ? -16.375 -13.248 29.319 1.00 86.94 91 GLN A CA 1
ATOM 677 C C . GLN A 1 91 ? -15.832 -12.905 30.711 1.00 86.94 91 GLN A C 1
ATOM 679 O O . GLN A 1 91 ? -16.386 -13.369 31.706 1.00 86.94 91 GLN A O 1
ATOM 684 N N . VAL A 1 92 ? -14.811 -12.047 30.806 1.00 89.12 92 VAL A N 1
ATOM 685 C CA . VAL A 1 92 ? -14.296 -11.556 32.096 1.00 89.12 92 VAL A CA 1
ATOM 686 C C . VAL A 1 92 ? -15.350 -10.722 32.835 1.00 89.12 92 VAL A C 1
ATOM 688 O O . VAL A 1 92 ? -15.508 -10.880 34.046 1.00 89.12 92 VAL A O 1
ATOM 691 N N . GLN A 1 93 ? -16.114 -9.870 32.141 1.00 87.12 93 GLN A N 1
ATOM 692 C CA . GLN A 1 93 ? -17.222 -9.118 32.754 1.00 87.12 93 GLN A CA 1
ATOM 693 C C . GLN A 1 93 ? -18.338 -10.033 33.273 1.00 87.12 93 GLN A C 1
ATOM 695 O O . GLN A 1 93 ? -18.818 -9.845 34.394 1.00 87.12 93 GLN A O 1
ATOM 700 N N . VAL A 1 94 ? -18.736 -11.040 32.491 1.00 84.31 94 VAL A N 1
ATOM 701 C CA . VAL A 1 94 ? -19.731 -12.033 32.920 1.00 84.31 94 VAL A CA 1
ATOM 702 C C . VAL A 1 94 ? -19.215 -12.810 34.131 1.00 84.31 94 VAL A C 1
ATOM 704 O O . VAL A 1 94 ? -19.921 -12.932 35.126 1.00 84.31 94 VAL A O 1
ATOM 707 N N . ALA A 1 95 ? -17.963 -13.266 34.102 1.00 87.12 95 ALA A N 1
ATOM 708 C CA . ALA A 1 95 ? -17.366 -13.969 35.231 1.00 87.12 95 ALA A CA 1
ATOM 709 C C . ALA A 1 95 ? -17.353 -13.096 36.500 1.00 87.12 95 ALA A C 1
ATOM 711 O O . ALA A 1 95 ? -17.804 -13.558 37.546 1.00 87.12 95 ALA A O 1
ATOM 712 N N . ARG A 1 96 ? -16.953 -11.818 36.410 1.00 88.50 96 ARG A N 1
ATOM 713 C CA . ARG A 1 96 ? -16.996 -10.874 37.546 1.00 88.50 96 ARG A CA 1
ATOM 714 C C . ARG A 1 96 ? -18.402 -10.693 38.110 1.00 88.50 96 ARG A C 1
ATOM 716 O O . ARG A 1 96 ? -18.601 -10.887 39.299 1.00 88.50 96 ARG A O 1
ATOM 723 N N . THR A 1 97 ? -19.386 -10.421 37.255 1.00 86.31 97 THR A N 1
ATOM 724 C CA . THR A 1 97 ? -20.779 -10.236 37.702 1.00 86.31 97 THR A CA 1
ATOM 725 C C . THR A 1 97 ? -21.364 -11.495 38.345 1.00 86.31 97 THR A C 1
ATOM 727 O O . THR A 1 97 ? -22.093 -11.403 39.333 1.00 86.31 97 THR A O 1
ATOM 730 N N . THR A 1 98 ? -21.021 -12.690 37.847 1.00 85.62 98 THR A N 1
ATOM 731 C CA . THR A 1 98 ? -21.411 -13.942 38.519 1.00 85.62 98 THR A CA 1
ATOM 732 C C . THR A 1 98 ? -20.750 -14.103 39.885 1.00 85.62 98 THR A C 1
ATOM 734 O O . THR A 1 98 ? -21.370 -14.645 40.800 1.00 85.62 98 THR A O 1
ATOM 737 N N . LEU A 1 99 ? -19.517 -13.620 40.031 1.00 90.38 99 LEU A N 1
ATOM 738 C CA . LEU A 1 99 ? -18.752 -13.669 41.269 1.00 90.38 99 LEU A CA 1
ATOM 739 C C . LEU A 1 99 ? -19.362 -12.755 42.332 1.00 90.38 99 LEU A C 1
ATOM 741 O O . LEU A 1 99 ? -19.646 -13.237 43.427 1.00 90.38 99 LEU A O 1
ATOM 745 N N . ASP A 1 100 ? -19.679 -11.511 41.968 1.00 86.38 100 ASP A N 1
ATOM 746 C CA . ASP A 1 100 ? -20.345 -10.541 42.845 1.00 86.38 100 ASP A CA 1
ATOM 747 C C . ASP A 1 100 ? -21.685 -11.099 43.368 1.00 86.38 100 ASP A C 1
ATOM 749 O O . ASP A 1 100 ? -21.986 -11.054 44.562 1.00 86.38 100 ASP A O 1
ATOM 753 N N . GLY A 1 101 ? -22.481 -11.720 42.486 1.00 84.19 101 GLY A N 1
ATOM 754 C CA . GLY A 1 101 ? -23.749 -12.348 42.872 1.00 84.19 101 GLY A CA 1
ATOM 755 C C . GLY A 1 101 ? -23.582 -13.563 43.797 1.00 84.19 101 GLY A C 1
ATOM 756 O O . GLY A 1 101 ? -24.404 -13.793 44.688 1.00 84.19 101 GLY A O 1
ATOM 757 N N . LEU A 1 102 ? -22.521 -14.356 43.611 1.00 89.62 102 LEU A N 1
ATOM 758 C CA . LEU A 1 102 ? -22.202 -15.484 44.491 1.00 89.62 102 LEU A CA 1
ATOM 759 C C . LEU A 1 102 ? -21.643 -15.023 45.841 1.00 89.62 102 LEU A C 1
ATOM 761 O O . LEU A 1 102 ? -21.882 -15.696 46.845 1.00 89.62 102 LEU A O 1
ATOM 765 N N . GLU A 1 103 ? -20.929 -13.900 45.879 1.00 85.94 103 GLU A N 1
ATOM 766 C CA . GLU A 1 103 ? -20.417 -13.292 47.105 1.00 85.94 103 GLU A CA 1
ATOM 767 C C . GLU A 1 103 ? -21.560 -12.783 47.991 1.00 85.94 103 GLU A C 1
ATOM 769 O O . GLU A 1 103 ? -21.611 -13.125 49.175 1.00 85.94 103 GLU A O 1
ATOM 774 N N . GLU A 1 104 ? -22.548 -12.108 47.400 1.00 87.12 104 GLU A N 1
ATOM 775 C CA . GLU A 1 104 ? -23.776 -11.693 48.090 1.00 87.12 104 GLU A CA 1
ATOM 776 C C . GLU A 1 104 ? -24.535 -12.904 48.666 1.00 87.12 104 GLU A C 1
ATOM 778 O O . GLU A 1 104 ? -24.876 -12.942 49.850 1.00 87.12 104 GLU A O 1
ATOM 783 N N . LEU A 1 105 ? -24.731 -13.963 47.868 1.00 85.00 105 LEU A N 1
ATOM 784 C CA . LEU A 1 105 ? -25.368 -15.200 48.342 1.00 85.00 105 LEU A CA 1
ATOM 785 C C . LEU A 1 105 ? -24.577 -15.862 49.475 1.00 85.00 105 LEU A C 1
ATOM 787 O O . LEU A 1 105 ? -25.164 -16.379 50.430 1.00 85.00 105 LEU A O 1
ATOM 791 N N . ARG A 1 106 ? -23.246 -15.859 49.385 1.00 82.12 106 ARG A N 1
ATOM 792 C CA . ARG A 1 106 ? -22.365 -16.406 50.418 1.00 82.12 106 ARG A CA 1
ATOM 793 C C . ARG A 1 106 ? -22.498 -15.605 51.715 1.00 82.12 106 ARG A C 1
ATOM 795 O O . ARG A 1 106 ? -22.656 -16.223 52.770 1.00 82.12 106 ARG A O 1
ATOM 802 N N . PHE A 1 107 ? -22.521 -14.275 51.644 1.00 80.44 107 PHE A N 1
ATOM 803 C CA . PHE A 1 107 ? -22.741 -13.390 52.791 1.00 80.44 107 PHE A CA 1
ATOM 804 C C . PHE A 1 107 ? -24.113 -13.619 53.446 1.00 80.44 107 PHE A C 1
ATOM 806 O O . PHE A 1 107 ? -24.202 -13.785 54.666 1.00 80.44 107 PHE A O 1
ATOM 813 N N . GLN A 1 108 ? -25.177 -13.744 52.649 1.00 78.88 108 GLN A N 1
ATOM 814 C CA . GLN A 1 108 ? -26.519 -14.077 53.141 1.00 78.88 108 GLN A CA 1
ATOM 815 C C . GLN A 1 108 ? -26.564 -15.449 53.833 1.00 78.88 108 GLN A C 1
ATOM 817 O O . GLN A 1 108 ? -27.185 -15.604 54.885 1.00 78.88 108 GLN A O 1
ATOM 822 N N . THR A 1 109 ? -25.879 -16.461 53.286 1.00 78.31 109 THR A N 1
ATOM 823 C CA . THR A 1 109 ? -25.813 -17.782 53.936 1.00 78.31 109 THR A CA 1
ATOM 824 C C . THR A 1 109 ? -24.987 -17.784 55.223 1.00 78.31 109 THR A C 1
ATOM 826 O O . THR A 1 109 ? -25.343 -18.511 56.146 1.00 78.31 109 THR A O 1
ATOM 829 N N . ALA A 1 110 ? -23.941 -16.955 55.317 1.00 71.31 110 ALA A N 1
ATOM 830 C CA . ALA A 1 110 ? -23.101 -16.834 56.510 1.00 71.31 110 ALA A CA 1
ATOM 831 C C . ALA A 1 110 ? -23.800 -16.061 57.645 1.00 71.31 110 ALA A C 1
ATOM 833 O O . ALA A 1 110 ? -23.753 -16.461 58.805 1.00 71.31 110 ALA A O 1
ATOM 834 N N . THR A 1 111 ? -24.518 -14.981 57.327 1.00 64.94 111 THR A N 1
ATOM 835 C CA . THR A 1 111 ? -25.288 -14.204 58.320 1.00 64.94 111 THR A CA 1
ATOM 836 C C . THR A 1 111 ? -26.481 -14.984 58.887 1.00 64.94 111 THR A C 1
ATOM 838 O O . THR A 1 111 ? -26.836 -14.816 60.056 1.00 64.94 111 THR A O 1
ATOM 841 N N . ALA A 1 112 ? -27.048 -15.9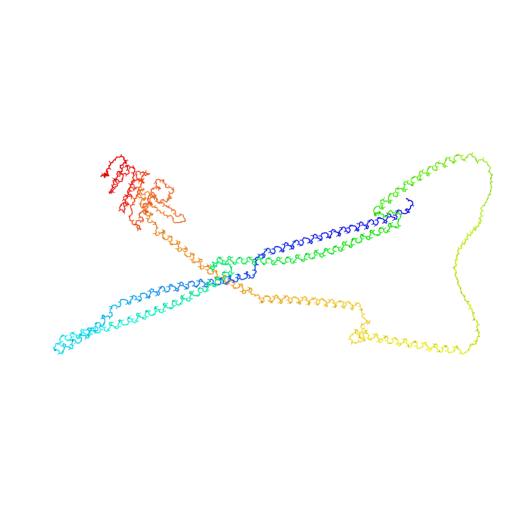20 58.118 1.00 61.31 112 ALA A N 1
ATOM 842 C CA . ALA A 1 112 ? -28.069 -16.853 58.597 1.00 61.31 112 ALA A CA 1
ATOM 843 C C . ALA A 1 112 ? -27.561 -17.865 59.655 1.00 61.31 112 ALA A C 1
ATOM 845 O O . ALA A 1 112 ? -28.377 -18.481 60.345 1.00 61.31 112 ALA A O 1
ATOM 846 N N . GLU A 1 113 ? -26.243 -18.052 59.821 1.00 56.62 113 GLU A N 1
ATOM 847 C CA . GLU A 1 113 ? -25.676 -18.844 60.928 1.00 56.62 113 GLU A CA 1
ATOM 848 C C . GLU A 1 113 ? -25.630 -18.053 62.244 1.00 56.62 113 GLU A C 1
ATOM 850 O O . GLU A 1 113 ? -25.868 -18.624 63.310 1.00 56.62 113 GLU A O 1
ATOM 855 N N . ALA A 1 114 ? -25.417 -16.732 62.189 1.00 52.38 114 ALA A N 1
ATOM 856 C CA . ALA A 1 114 ? -25.310 -15.878 63.379 1.00 52.38 114 ALA A CA 1
ATOM 857 C C . ALA A 1 114 ? -26.621 -15.790 64.189 1.00 52.38 114 ALA A C 1
ATOM 859 O O . ALA A 1 114 ? -26.605 -15.535 65.391 1.00 52.38 114 ALA A O 1
ATOM 860 N N . THR A 1 115 ? -27.765 -16.074 63.561 1.00 51.41 115 THR A N 1
ATOM 861 C CA . THR A 1 115 ? -29.087 -16.147 64.211 1.00 51.41 115 THR A CA 1
ATOM 862 C C . THR A 1 115 ? -29.408 -17.527 64.810 1.00 51.41 115 THR A C 1
ATOM 864 O O . THR A 1 115 ? -30.515 -17.756 65.297 1.00 51.41 115 THR A O 1
ATOM 867 N N . GLY A 1 116 ? -28.436 -18.447 64.872 1.00 53.69 116 GLY A N 1
ATOM 868 C CA . GLY A 1 116 ? -28.542 -19.787 65.471 1.00 53.69 116 GLY A CA 1
ATOM 869 C C . GLY A 1 116 ? -28.802 -19.852 66.989 1.00 53.69 116 GLY A C 1
ATOM 870 O O . GLY A 1 116 ? -28.729 -20.915 67.589 1.00 53.69 116 GLY A O 1
ATOM 871 N N . GLY A 1 117 ? -29.171 -18.768 67.666 1.00 56.84 117 GLY A N 1
ATOM 872 C CA . GLY A 1 117 ? -29.304 -18.721 69.130 1.00 56.84 117 GLY A CA 1
ATOM 873 C C . GLY A 1 117 ? -30.385 -19.608 69.780 1.00 56.84 117 GLY A C 1
ATOM 874 O O . GLY A 1 117 ? -30.601 -19.473 70.975 1.00 56.84 117 GLY A O 1
ATOM 875 N N . ILE A 1 118 ? -31.080 -20.501 69.060 1.00 63.06 118 ILE A N 1
ATOM 876 C CA . ILE A 1 118 ? -32.261 -21.247 69.560 1.00 63.06 118 ILE A CA 1
ATOM 877 C C . ILE A 1 118 ? -31.980 -22.757 69.749 1.00 63.06 118 ILE A C 1
ATOM 879 O O . ILE A 1 118 ? -32.818 -23.509 70.239 1.00 63.06 118 ILE A O 1
ATOM 883 N N . HIS A 1 119 ? -30.774 -23.245 69.438 1.00 66.19 119 HIS A N 1
ATOM 884 C CA . HIS A 1 119 ? -30.440 -24.677 69.574 1.00 66.19 119 HIS A CA 1
ATOM 885 C C . HIS A 1 119 ? -30.524 -25.198 71.020 1.00 66.19 119 HIS A C 1
ATOM 887 O O . HIS A 1 119 ? -30.759 -26.389 71.241 1.00 66.19 119 HIS A O 1
ATOM 893 N N . TRP A 1 120 ? -30.324 -24.313 72.001 1.00 69.81 120 TRP A N 1
ATOM 894 C CA . TRP A 1 120 ? -30.439 -24.643 73.419 1.00 69.81 120 TRP A CA 1
ATOM 895 C C . TRP A 1 120 ? -31.887 -24.960 73.804 1.00 69.81 120 TRP A C 1
ATOM 897 O O . TRP A 1 120 ? -32.097 -25.877 74.583 1.00 69.81 120 TRP A O 1
ATOM 907 N N . LEU A 1 121 ? -32.883 -24.309 73.189 1.00 74.19 121 LEU A N 1
ATOM 908 C CA . LEU A 1 121 ? -34.301 -24.455 73.537 1.00 74.19 121 LEU A CA 1
ATOM 909 C C . LEU A 1 121 ? -34.792 -25.898 73.356 1.00 74.19 121 LEU A C 1
ATOM 911 O O . LEU A 1 121 ? -35.417 -26.456 74.254 1.00 74.19 121 LEU A O 1
ATOM 915 N N . GLY A 1 122 ? -34.432 -26.544 72.241 1.00 77.25 122 GLY A N 1
ATOM 916 C CA . GLY A 1 122 ? -34.764 -27.952 71.995 1.00 77.25 122 GLY A CA 1
ATOM 917 C C . GLY A 1 122 ? -34.095 -28.912 72.987 1.00 77.25 122 GLY A C 1
ATOM 918 O O . GLY A 1 122 ? -34.746 -29.832 73.479 1.00 77.25 122 GLY A O 1
ATOM 919 N N . ARG A 1 123 ? -32.820 -28.668 73.336 1.00 80.62 123 ARG A N 1
ATOM 920 C CA . ARG A 1 123 ? -32.063 -29.487 74.307 1.00 80.62 123 ARG A CA 1
ATOM 921 C C . ARG A 1 123 ? -32.585 -29.290 75.732 1.00 80.62 123 ARG A C 1
ATOM 923 O O . ARG A 1 123 ? -32.729 -30.263 76.469 1.00 80.62 123 ARG A O 1
ATOM 930 N N . SER A 1 124 ? -32.932 -28.060 76.094 1.00 83.12 124 SER A N 1
ATOM 931 C CA . SER A 1 124 ? -33.516 -27.711 77.387 1.00 83.12 124 SER A CA 1
ATOM 932 C C . SER A 1 124 ? -34.906 -28.315 77.565 1.00 83.12 124 SER A C 1
ATOM 934 O O . SER A 1 124 ? -35.177 -28.866 78.624 1.00 83.12 124 SER A O 1
ATOM 936 N N . LEU A 1 125 ? -35.754 -28.314 76.528 1.00 84.38 125 LEU A N 1
ATOM 937 C CA . LEU A 1 125 ? -37.061 -28.989 76.550 1.00 84.38 125 LEU A CA 1
ATOM 938 C C . LEU A 1 125 ? -36.933 -30.509 76.709 1.00 84.38 125 LEU A C 1
ATOM 940 O O . LEU A 1 125 ? -37.667 -31.097 77.500 1.00 84.38 125 LEU A O 1
ATOM 944 N N . THR A 1 126 ? -35.969 -31.148 76.031 1.00 86.25 126 THR A N 1
ATOM 945 C CA . THR A 1 126 ? -35.715 -32.584 76.248 1.00 86.25 126 THR A CA 1
ATOM 946 C C . THR A 1 126 ? -35.228 -32.888 77.663 1.00 86.25 126 THR A C 1
ATOM 948 O O . THR A 1 126 ? -35.649 -33.884 78.247 1.00 86.25 126 THR A O 1
ATOM 951 N N . LEU A 1 127 ? -34.370 -32.029 78.228 1.00 88.44 127 LEU A N 1
ATOM 952 C CA . LEU A 1 127 ? -33.853 -32.195 79.586 1.00 88.44 127 LEU A CA 1
ATOM 953 C C . LEU A 1 127 ? -34.966 -31.984 80.624 1.00 88.44 127 LEU A C 1
ATOM 955 O O . LEU A 1 127 ? -35.110 -32.786 81.539 1.00 88.44 127 LEU A O 1
ATOM 959 N N . ALA A 1 128 ? -35.797 -30.954 80.436 1.00 85.94 128 ALA A N 1
ATOM 960 C CA . ALA A 1 128 ? -36.961 -30.676 81.272 1.00 85.94 128 ALA A CA 1
ATOM 961 C C . ALA A 1 128 ? -37.981 -31.824 81.231 1.00 85.94 128 ALA A C 1
ATOM 963 O O . ALA A 1 128 ? -38.499 -32.213 82.274 1.00 85.94 128 ALA A O 1
ATOM 964 N N . GLY A 1 129 ? -38.217 -32.420 80.056 1.00 85.62 129 GLY A N 1
ATOM 965 C CA . GLY A 1 129 ? -39.079 -33.596 79.918 1.00 85.62 129 GLY A CA 1
ATOM 966 C C . GLY A 1 129 ? -38.576 -34.813 80.702 1.00 85.62 129 GLY A C 1
ATOM 967 O O . GLY A 1 129 ? -39.359 -35.463 81.391 1.00 85.62 129 GLY A O 1
ATOM 968 N N . LEU A 1 130 ? -37.265 -35.083 80.665 1.00 89.06 130 LEU A N 1
ATOM 969 C CA . LEU A 1 130 ? -36.617 -36.139 81.461 1.00 89.06 130 LEU A CA 1
ATOM 970 C C . LEU A 1 130 ? -36.712 -35.881 82.971 1.00 89.06 130 LEU A C 1
ATOM 972 O O . LEU A 1 130 ? -36.996 -36.803 83.732 1.00 89.06 130 LEU A O 1
ATOM 976 N N . VAL A 1 131 ? -36.506 -34.633 83.398 1.00 89.88 131 VAL A N 1
ATOM 977 C CA . VAL A 1 131 ? -36.617 -34.226 84.808 1.00 89.88 131 VAL A CA 1
ATOM 978 C C . VAL A 1 131 ? -38.054 -34.382 85.314 1.00 89.88 131 VAL A C 1
ATOM 980 O O . VAL A 1 131 ? -38.256 -34.920 86.399 1.00 89.88 131 VAL A O 1
ATOM 983 N N . LEU A 1 132 ? -39.055 -33.985 84.523 1.00 89.38 132 LEU A N 1
ATOM 984 C CA . LEU A 1 132 ? -40.474 -34.159 84.858 1.00 89.38 132 LEU A CA 1
ATOM 985 C C . LEU A 1 132 ? -40.873 -35.640 84.937 1.00 89.38 132 LEU A C 1
ATOM 987 O O . LEU A 1 132 ? -41.607 -36.025 85.839 1.00 89.38 132 LEU A O 1
ATOM 991 N N . LEU A 1 133 ? -40.347 -36.490 84.051 1.00 88.62 133 LEU A N 1
ATOM 992 C CA . LEU A 1 133 ? -40.555 -37.941 84.118 1.00 88.62 133 LEU A CA 1
ATOM 993 C C . LEU A 1 133 ? -39.921 -38.565 85.371 1.00 88.62 133 LEU A C 1
ATOM 995 O O . LEU A 1 133 ? -40.546 -39.403 86.016 1.00 88.62 133 LEU A O 1
ATOM 999 N N . ALA A 1 134 ? -38.714 -38.141 85.751 1.00 86.12 134 ALA A N 1
ATOM 1000 C CA . ALA A 1 134 ? -38.081 -38.585 86.993 1.00 86.12 134 ALA A CA 1
ATOM 1001 C C . ALA A 1 134 ? -38.864 -38.114 88.233 1.00 86.12 134 ALA A C 1
ATOM 1003 O O . ALA A 1 134 ? -39.060 -38.893 89.167 1.00 86.12 134 ALA A O 1
ATOM 1004 N N . ALA A 1 135 ? -39.368 -36.874 88.215 1.00 84.44 135 ALA A N 1
ATOM 1005 C CA . ALA A 1 135 ? -40.238 -36.338 89.260 1.00 84.44 135 ALA A CA 1
ATOM 1006 C C . ALA A 1 135 ? -41.549 -37.131 89.369 1.00 84.44 135 ALA A C 1
ATOM 1008 O O . ALA A 1 135 ? -41.954 -37.455 90.479 1.00 84.44 135 ALA A O 1
ATOM 1009 N N . ALA A 1 136 ? -42.155 -37.521 88.241 1.00 85.81 136 ALA A N 1
ATOM 1010 C CA . ALA A 1 136 ? -43.349 -38.365 88.211 1.00 85.81 136 ALA A CA 1
ATOM 1011 C C . ALA A 1 136 ? -43.124 -39.711 88.919 1.00 85.81 136 ALA A C 1
ATOM 1013 O O . ALA A 1 136 ? -43.923 -40.100 89.771 1.00 85.81 136 ALA A O 1
ATOM 1014 N N . VAL A 1 137 ? -42.012 -40.394 88.614 1.00 85.69 137 VAL A N 1
ATOM 1015 C CA . VAL A 1 137 ? -41.631 -41.667 89.253 1.00 85.69 137 VAL A CA 1
ATOM 1016 C C . VAL A 1 137 ? -41.403 -41.482 90.751 1.00 85.69 137 VAL A C 1
ATOM 1018 O O . VAL A 1 137 ? -41.904 -42.270 91.548 1.00 85.69 137 VAL A O 1
ATOM 1021 N N . TRP A 1 138 ? -40.699 -40.419 91.144 1.00 87.56 138 TRP A N 1
ATOM 1022 C CA . TRP A 1 138 ? -40.460 -40.102 92.550 1.00 87.56 138 TRP A CA 1
ATOM 1023 C C . TRP A 1 138 ? -41.765 -39.844 93.321 1.00 87.56 138 TRP A C 1
ATOM 1025 O O . TRP A 1 138 ? -41.957 -40.398 94.399 1.00 87.56 138 TRP A O 1
ATOM 1035 N N . THR A 1 139 ? -42.693 -39.062 92.755 1.00 83.75 139 THR A N 1
ATOM 1036 C CA . THR A 1 139 ? -44.011 -38.796 93.366 1.00 83.75 139 THR A CA 1
ATOM 1037 C C . THR A 1 139 ? -44.904 -40.033 93.424 1.00 83.75 139 THR A C 1
ATOM 1039 O O . THR A 1 139 ? -45.645 -40.201 94.386 1.00 83.75 139 THR A O 1
ATOM 1042 N N . PHE A 1 140 ? -44.797 -40.929 92.439 1.00 82.12 140 PHE A N 1
ATOM 1043 C CA . PHE A 1 140 ? -45.545 -42.184 92.412 1.00 82.12 140 PHE A CA 1
ATOM 1044 C C . PHE A 1 140 ? -45.091 -43.155 93.512 1.00 82.12 140 PHE A C 1
ATOM 1046 O O . PHE A 1 140 ? -45.921 -43.825 94.112 1.00 82.12 140 PHE A O 1
ATOM 1053 N N . ILE A 1 141 ? -43.786 -43.199 93.814 1.00 84.25 141 ILE A N 1
ATOM 1054 C CA . ILE A 1 141 ? -43.230 -43.988 94.932 1.00 84.25 141 ILE A CA 1
ATOM 1055 C C . ILE A 1 141 ? -43.694 -43.438 96.296 1.00 84.25 141 ILE A C 1
ATOM 1057 O O . ILE A 1 141 ? -43.744 -44.183 97.269 1.00 84.25 141 ILE A O 1
ATOM 1061 N N . GLY A 1 142 ? -44.044 -42.150 96.372 1.00 83.75 142 GLY A N 1
ATOM 1062 C CA . GLY A 1 142 ? -44.561 -41.486 97.574 1.00 83.75 142 GLY A CA 1
ATOM 1063 C C . GLY A 1 142 ? -46.083 -41.567 97.776 1.00 83.75 142 GLY A C 1
ATOM 1064 O O . GLY A 1 142 ? -46.596 -40.787 98.571 1.00 83.75 142 GLY A O 1
ATOM 1065 N N . ASP A 1 143 ? -46.786 -42.456 97.059 1.00 77.19 143 ASP A N 1
ATOM 1066 C CA . ASP A 1 143 ? -48.246 -42.697 97.105 1.00 77.19 143 ASP A CA 1
ATOM 1067 C C . ASP A 1 143 ? -49.167 -41.541 96.638 1.00 77.19 143 ASP A C 1
ATOM 1069 O O . ASP A 1 143 ? -50.388 -41.607 96.802 1.00 77.19 143 ASP A O 1
ATOM 1073 N N . ASP A 1 144 ? -48.637 -40.507 95.972 1.00 80.38 144 ASP A N 1
ATOM 1074 C CA . ASP A 1 144 ? -49.416 -39.342 95.520 1.00 80.38 144 ASP A CA 1
ATOM 1075 C C . ASP A 1 144 ? -49.697 -39.393 93.998 1.00 80.38 144 ASP A C 1
ATOM 1077 O O . ASP A 1 144 ? -48.910 -38.950 93.153 1.00 80.38 144 ASP A O 1
ATOM 1081 N N . VAL A 1 145 ? -50.831 -39.994 93.615 1.00 79.00 145 VAL A N 1
ATOM 1082 C CA . VAL A 1 145 ? -51.119 -40.392 92.217 1.00 79.00 145 VAL A CA 1
ATOM 1083 C C . VAL A 1 145 ? -51.436 -39.204 91.296 1.00 79.00 145 VAL A C 1
ATOM 1085 O O . VAL A 1 145 ? -51.017 -39.178 90.137 1.00 79.00 145 VAL A O 1
ATOM 1088 N N . ALA A 1 146 ? -52.168 -38.201 91.786 1.00 79.69 146 ALA A N 1
ATOM 1089 C CA . ALA A 1 146 ? -52.590 -37.049 90.984 1.00 79.69 146 ALA A CA 1
ATOM 1090 C C . ALA A 1 146 ? -51.415 -36.186 90.453 1.00 79.69 146 ALA A C 1
ATOM 1092 O O . ALA A 1 146 ? -51.385 -35.896 89.246 1.00 79.69 146 ALA A O 1
ATOM 1093 N N . PRO A 1 147 ? -50.420 -35.792 91.277 1.00 83.06 147 PRO A N 1
ATOM 1094 C CA . PRO A 1 147 ? -49.245 -35.079 90.776 1.00 83.06 147 PRO A CA 1
ATOM 1095 C C . PRO A 1 147 ? -48.366 -35.964 89.880 1.00 83.06 147 PRO A C 1
ATOM 1097 O O . PRO A 1 147 ? -47.853 -35.474 88.872 1.00 83.06 147 PRO A O 1
ATOM 1100 N N . ALA A 1 148 ? -48.262 -37.269 90.162 1.00 78.06 148 ALA A N 1
ATOM 1101 C CA . ALA A 1 148 ? -47.472 -38.200 89.355 1.00 78.06 148 ALA A CA 1
ATOM 1102 C C . ALA A 1 148 ? -47.963 -38.299 87.898 1.00 78.06 148 ALA A C 1
ATOM 1104 O O . ALA A 1 148 ? -47.161 -38.218 86.965 1.00 78.06 148 ALA A O 1
ATOM 1105 N N . VAL A 1 149 ? -49.280 -38.400 87.678 1.00 81.06 149 VAL A N 1
ATOM 1106 C CA . VAL A 1 149 ? -49.867 -38.427 86.323 1.00 81.06 149 VAL A CA 1
ATOM 1107 C C . VAL A 1 149 ? -49.635 -37.102 85.588 1.00 81.06 149 VAL A C 1
ATOM 1109 O O . VAL A 1 149 ? -49.295 -37.098 84.403 1.00 81.06 149 VAL A O 1
ATOM 1112 N N . SER A 1 150 ? -49.753 -35.974 86.291 1.00 79.31 150 SER A N 1
ATOM 1113 C CA . SER A 1 150 ? -49.541 -34.640 85.713 1.00 79.31 150 SER A CA 1
ATOM 1114 C C . SER A 1 150 ? -48.091 -34.435 85.258 1.00 79.31 150 SER A C 1
ATOM 1116 O O . SER A 1 150 ? -47.849 -33.980 84.137 1.00 79.31 150 SER A O 1
ATOM 1118 N N . PHE A 1 151 ? -47.118 -34.836 86.084 1.00 83.88 151 PHE A N 1
ATOM 1119 C CA . PHE A 1 151 ? -45.697 -34.792 85.734 1.00 83.88 151 PHE A CA 1
ATOM 1120 C C . PHE A 1 151 ? -45.344 -35.750 84.587 1.00 83.88 151 PHE A C 1
ATOM 1122 O O . PHE A 1 151 ? -44.554 -35.383 83.716 1.00 83.88 151 PHE A O 1
ATOM 1129 N N . ALA A 1 152 ? -45.964 -36.934 84.523 1.00 81.38 152 ALA A N 1
ATOM 1130 C CA . ALA A 1 152 ? -45.750 -37.888 83.436 1.00 81.38 152 ALA A CA 1
ATOM 1131 C C . ALA A 1 152 ? -46.246 -37.348 82.083 1.00 81.38 152 ALA A C 1
ATOM 1133 O O . ALA A 1 152 ? -45.510 -37.396 81.095 1.00 81.38 152 ALA A O 1
ATOM 1134 N N . ILE A 1 153 ? -47.456 -36.776 82.032 1.00 83.38 153 ILE A N 1
ATOM 1135 C CA . ILE A 1 153 ? -48.011 -36.180 80.805 1.00 83.38 153 ILE A CA 1
ATOM 1136 C C . ILE A 1 153 ? -47.155 -34.988 80.356 1.00 83.38 153 ILE A C 1
ATOM 1138 O O . ILE A 1 153 ? -46.745 -34.927 79.195 1.00 83.38 153 ILE A O 1
ATOM 1142 N N . ALA A 1 154 ? -46.826 -34.070 81.270 1.00 82.88 154 ALA A N 1
ATOM 1143 C CA . ALA A 1 154 ? -45.990 -32.911 80.961 1.00 82.88 154 ALA A CA 1
ATOM 1144 C C . ALA A 1 154 ? -44.580 -33.319 80.496 1.00 82.88 154 ALA A C 1
ATOM 1146 O O . ALA A 1 154 ? -44.052 -32.749 79.539 1.00 82.88 154 ALA A O 1
ATOM 1147 N N . GLY A 1 155 ? -43.993 -34.342 81.125 1.00 84.12 155 GLY A N 1
ATOM 1148 C CA . GLY A 1 155 ? -42.686 -34.884 80.765 1.00 84.12 155 GLY A CA 1
ATOM 1149 C C . GLY A 1 155 ? -42.661 -35.508 79.370 1.00 84.12 155 GLY A C 1
ATOM 1150 O O . GLY A 1 155 ? -41.769 -35.196 78.581 1.00 84.12 155 GLY A O 1
ATOM 1151 N N . VAL A 1 156 ? -43.668 -36.318 79.019 1.00 87.50 156 VAL A N 1
ATOM 1152 C CA . VAL A 1 156 ? -43.799 -36.926 77.681 1.00 87.50 156 VAL A CA 1
ATOM 1153 C C . VAL A 1 156 ? -44.014 -35.863 76.602 1.00 87.50 156 VAL A C 1
ATOM 1155 O O . VAL A 1 156 ? -43.357 -35.912 75.561 1.00 87.50 156 VAL A O 1
ATOM 1158 N N . VAL A 1 157 ? -44.876 -34.871 76.851 1.00 87.00 157 VAL A N 1
ATOM 1159 C CA . VAL A 1 157 ? -45.113 -33.762 75.911 1.00 87.00 157 VAL A CA 1
ATOM 1160 C C . VAL A 1 157 ? -43.835 -32.948 75.696 1.00 87.00 157 VAL A C 1
ATOM 1162 O O . VAL A 1 157 ? -43.463 -32.706 74.549 1.00 87.00 157 VAL A O 1
ATOM 1165 N N . ALA A 1 158 ? -43.120 -32.581 76.764 1.00 84.44 158 ALA A N 1
ATOM 1166 C CA . ALA A 1 158 ? -41.858 -31.844 76.671 1.00 84.44 158 ALA A CA 1
ATOM 1167 C C . ALA A 1 158 ? -40.753 -32.650 75.963 1.00 84.44 158 ALA A C 1
ATOM 1169 O O . ALA A 1 158 ? -39.992 -32.090 75.171 1.00 84.44 158 ALA A O 1
ATOM 1170 N N . LEU A 1 159 ? -40.693 -33.969 76.180 1.00 88.56 159 LEU A N 1
ATOM 1171 C CA . LEU A 1 159 ? -39.748 -34.864 75.510 1.00 88.56 159 LEU A CA 1
ATOM 1172 C C . LEU A 1 159 ? -40.050 -34.985 74.005 1.00 88.56 159 LEU A C 1
ATOM 1174 O O . LEU A 1 159 ? -39.136 -34.884 73.183 1.00 88.56 159 LEU A O 1
ATOM 1178 N N . LEU A 1 160 ? -41.321 -35.153 73.624 1.00 86.06 160 LEU A N 1
ATOM 1179 C CA . LEU A 1 160 ? -41.756 -35.200 72.222 1.00 86.06 160 LEU A CA 1
ATOM 1180 C C . LEU A 1 160 ? -41.526 -33.859 71.517 1.00 86.06 160 LEU A C 1
ATOM 1182 O O . LEU A 1 160 ? -40.941 -33.840 70.432 1.00 86.06 160 LEU A O 1
ATOM 1186 N N . LEU A 1 161 ? -41.895 -32.731 72.138 1.00 85.56 161 LEU A N 1
ATOM 1187 C CA . LEU A 1 161 ? -41.614 -31.397 71.592 1.00 85.56 161 LEU A CA 1
ATOM 1188 C C . LEU A 1 161 ? -40.108 -31.161 71.449 1.00 85.56 161 LEU A C 1
ATOM 1190 O O . LEU A 1 161 ? -39.644 -30.726 70.400 1.00 85.56 161 LEU A O 1
ATOM 1194 N N . GLY A 1 162 ? -39.325 -31.474 72.482 1.00 84.56 162 GLY A N 1
ATOM 1195 C CA . GLY A 1 162 ? -37.881 -31.266 72.475 1.00 84.56 162 GLY A CA 1
ATOM 1196 C C . GLY A 1 162 ? -37.166 -32.114 71.419 1.00 84.56 162 GLY A C 1
ATOM 1197 O O . GLY A 1 162 ? -36.285 -31.612 70.714 1.00 84.56 162 GLY A O 1
ATOM 1198 N N . THR A 1 163 ? -37.544 -33.387 71.259 1.00 83.75 163 THR A N 1
ATOM 1199 C CA . THR A 1 163 ? -36.926 -34.297 70.276 1.00 83.75 163 THR A CA 1
ATOM 1200 C C . THR A 1 163 ? -37.311 -33.946 68.840 1.00 83.75 163 THR A C 1
ATOM 1202 O O . THR A 1 163 ? -36.432 -33.935 67.973 1.00 83.75 163 THR A O 1
ATOM 1205 N N . THR A 1 164 ? -38.574 -33.586 68.589 1.00 83.62 164 THR A N 1
ATOM 1206 C CA . THR A 1 164 ? -39.051 -33.123 67.273 1.00 83.62 164 THR A CA 1
ATOM 1207 C C . THR A 1 164 ? -38.418 -31.789 66.878 1.00 83.62 164 THR A C 1
ATOM 1209 O O . THR A 1 164 ? -37.836 -31.718 65.792 1.00 83.62 164 THR A O 1
ATOM 1212 N N . LEU A 1 165 ? -38.383 -30.784 67.770 1.00 82.44 165 LEU A N 1
ATOM 1213 C CA . LEU A 1 165 ? -37.644 -29.534 67.531 1.00 82.44 165 LEU A CA 1
ATOM 1214 C C . LEU A 1 165 ? -36.165 -29.810 67.245 1.00 82.44 165 LEU A C 1
ATOM 1216 O O . LEU A 1 165 ? -35.604 -29.276 66.291 1.00 82.44 165 LEU A O 1
ATOM 1220 N N . SER A 1 166 ? -35.518 -30.672 68.033 1.00 80.31 166 SER A N 1
ATOM 1221 C CA . SER A 1 166 ? -34.096 -30.997 67.862 1.00 80.31 166 SER A CA 1
ATOM 1222 C C . SER A 1 166 ? -33.806 -31.744 66.554 1.00 80.31 166 SER A C 1
ATOM 1224 O O . SER A 1 166 ? -32.732 -31.580 65.969 1.00 80.31 166 SER A O 1
ATOM 1226 N N . ALA A 1 167 ? -34.726 -32.588 66.081 1.00 79.88 167 ALA A N 1
ATOM 1227 C CA . ALA A 1 167 ? -34.608 -33.290 64.804 1.00 79.88 167 ALA A CA 1
ATOM 1228 C C . ALA A 1 167 ? -34.853 -32.351 63.611 1.00 79.88 167 ALA A C 1
ATOM 1230 O O . ALA A 1 167 ? -34.072 -32.360 62.656 1.00 79.88 167 ALA A O 1
ATOM 1231 N N . GLN A 1 168 ? -35.881 -31.501 63.686 1.00 81.06 168 GLN A N 1
ATOM 1232 C CA . GLN A 1 168 ? -36.193 -30.482 62.681 1.00 81.06 168 GLN A CA 1
ATOM 1233 C C . GLN A 1 168 ? -35.054 -29.459 62.553 1.00 81.06 168 GLN A C 1
ATOM 1235 O O . GLN A 1 168 ? -34.606 -29.158 61.446 1.00 81.06 168 GLN A O 1
ATOM 1240 N N . MET A 1 169 ? -34.488 -29.017 63.680 1.00 77.44 169 MET A N 1
ATOM 1241 C CA . MET A 1 169 ? -33.321 -28.134 63.709 1.00 77.44 169 MET A CA 1
ATOM 1242 C C . MET A 1 169 ? -32.090 -28.802 63.080 1.00 77.44 169 MET A C 1
ATOM 1244 O O . MET A 1 169 ? -31.433 -28.183 62.247 1.00 77.44 169 MET A O 1
ATOM 1248 N N . ARG A 1 170 ? -31.814 -30.083 63.376 1.00 77.94 170 ARG A N 1
ATOM 1249 C CA . ARG A 1 170 ? -30.711 -30.838 62.745 1.00 77.94 170 ARG A CA 1
ATOM 1250 C C . ARG A 1 170 ? -30.879 -30.997 61.232 1.00 77.94 170 ARG A C 1
ATOM 1252 O O . ARG A 1 170 ? -29.894 -30.873 60.509 1.00 77.94 170 ARG A O 1
ATOM 1259 N N . ARG A 1 171 ? -32.100 -31.247 60.743 1.00 79.81 171 ARG A N 1
ATOM 1260 C CA . ARG A 1 171 ? -32.391 -31.281 59.296 1.00 79.81 171 ARG A CA 1
ATOM 1261 C C . ARG A 1 171 ? -32.135 -29.918 58.654 1.00 79.81 171 ARG A C 1
ATOM 1263 O O . ARG A 1 171 ? -31.354 -29.840 57.713 1.00 79.81 171 ARG A O 1
ATOM 1270 N N . SER A 1 172 ? -32.660 -28.847 59.249 1.00 76.06 172 SER A N 1
ATOM 1271 C CA . SER A 1 172 ? -32.448 -27.482 58.750 1.00 76.06 172 SER A CA 1
ATOM 1272 C C . SER A 1 172 ? -30.977 -27.037 58.790 1.00 76.06 172 SER A C 1
ATOM 1274 O O . SER A 1 172 ? -30.550 -26.263 57.940 1.00 76.06 172 SER A O 1
ATOM 1276 N N . ALA A 1 173 ? -30.181 -27.511 59.756 1.00 75.81 173 ALA A N 1
ATOM 1277 C CA . ALA A 1 173 ? -28.747 -27.227 59.844 1.00 75.81 173 ALA A CA 1
ATOM 1278 C C . ALA A 1 173 ? -27.953 -27.967 58.755 1.00 75.81 173 ALA A C 1
ATOM 1280 O O . ALA A 1 173 ? -27.073 -27.382 58.129 1.00 75.81 173 ALA A O 1
ATOM 1281 N N . ARG A 1 174 ? -28.301 -29.231 58.470 1.00 78.56 174 ARG A N 1
ATOM 1282 C CA . ARG A 1 174 ? -27.710 -29.998 57.358 1.00 78.56 174 ARG A CA 1
ATOM 1283 C C . ARG A 1 174 ? -28.041 -29.383 56.003 1.00 78.56 174 ARG A C 1
ATOM 1285 O O . ARG A 1 174 ? -27.155 -29.264 55.166 1.00 78.56 174 ARG A O 1
ATOM 1292 N N . GLU A 1 175 ? -29.288 -28.967 55.794 1.00 80.31 175 GLU A N 1
ATOM 1293 C CA . GLU A 1 175 ? -29.710 -28.283 54.566 1.00 80.31 175 GLU A CA 1
ATOM 1294 C C . GLU A 1 175 ? -28.982 -26.947 54.379 1.00 80.31 175 GLU A C 1
ATOM 1296 O O . GLU A 1 175 ? -28.526 -26.653 53.275 1.00 80.31 175 GLU A O 1
ATOM 1301 N N . ARG A 1 176 ? -28.803 -26.171 55.458 1.00 77.44 176 ARG A N 1
ATOM 1302 C CA . ARG A 1 176 ? -28.021 -24.925 55.448 1.00 77.44 176 ARG A CA 1
ATOM 1303 C C . ARG A 1 176 ? -26.546 -25.165 55.120 1.00 77.44 176 ARG A C 1
ATOM 1305 O O . ARG A 1 176 ? -26.046 -24.553 54.182 1.00 77.44 176 ARG A O 1
ATOM 1312 N N . SER A 1 177 ? -25.892 -26.110 55.799 1.00 78.69 177 SER A N 1
ATOM 1313 C CA . SER A 1 177 ? -24.496 -26.490 55.533 1.00 78.69 177 SER A CA 1
ATOM 1314 C C . SER A 1 177 ? -24.301 -27.000 54.098 1.00 78.69 177 SER A C 1
ATOM 1316 O O . SER A 1 177 ? -23.379 -26.576 53.404 1.00 78.69 177 SER A O 1
ATOM 1318 N N . ALA A 1 178 ? -25.220 -27.831 53.592 1.00 83.25 178 ALA A N 1
ATOM 1319 C CA . ALA A 1 178 ? -25.192 -28.291 52.205 1.00 83.25 178 ALA A CA 1
ATOM 1320 C C . ALA A 1 178 ? -25.396 -27.139 51.205 1.00 83.25 178 ALA A C 1
ATOM 1322 O O . ALA A 1 178 ? -24.759 -27.117 50.151 1.00 83.25 178 ALA A O 1
ATOM 1323 N N . ARG A 1 179 ? -26.265 -26.166 51.517 1.00 82.56 179 ARG A N 1
ATOM 1324 C CA . ARG A 1 179 ? -26.471 -24.967 50.692 1.00 82.56 179 ARG A CA 1
ATOM 1325 C C . ARG A 1 179 ? -25.208 -24.108 50.651 1.00 82.56 179 ARG A C 1
ATOM 1327 O O . ARG A 1 179 ? -24.782 -23.744 49.561 1.00 82.56 179 ARG A O 1
ATOM 1334 N N . GLN A 1 180 ? -24.579 -23.865 51.796 1.00 83.62 180 GLN A N 1
ATOM 1335 C CA . GLN A 1 180 ? -23.328 -23.113 51.914 1.00 83.62 180 GLN A CA 1
ATOM 1336 C C . GLN A 1 180 ? -22.173 -23.802 51.178 1.00 83.62 180 GLN A C 1
ATOM 1338 O O . GLN A 1 180 ? -21.469 -23.149 50.413 1.00 83.62 180 GLN A O 1
ATOM 1343 N N . ALA A 1 181 ? -22.033 -25.126 51.303 1.00 84.19 181 ALA A N 1
ATOM 1344 C CA . ALA A 1 181 ? -21.041 -25.897 50.553 1.00 84.19 181 ALA A CA 1
ATOM 1345 C C . ALA A 1 181 ? -21.257 -25.798 49.031 1.00 84.19 181 ALA A C 1
ATOM 1347 O O . ALA A 1 181 ? -20.297 -25.634 48.280 1.00 84.19 181 ALA A O 1
ATOM 1348 N N . ARG A 1 182 ? -22.514 -25.826 48.558 1.00 89.06 182 ARG A N 1
ATOM 1349 C CA . ARG A 1 182 ? -22.840 -25.631 47.132 1.00 89.06 182 ARG A CA 1
ATOM 1350 C C . ARG A 1 182 ? -22.515 -24.220 46.644 1.00 89.06 182 ARG A C 1
ATOM 1352 O O . ARG A 1 182 ? -21.979 -24.087 45.547 1.00 89.06 182 ARG A O 1
ATOM 1359 N N . VAL A 1 183 ? -22.840 -23.181 47.420 1.00 88.44 183 VAL A N 1
ATOM 1360 C CA . VAL A 1 183 ? -22.483 -21.792 47.070 1.00 88.44 183 VAL A CA 1
ATOM 1361 C C . VAL A 1 183 ? -20.961 -21.625 47.060 1.00 88.44 183 VAL A C 1
ATOM 1363 O O . VAL A 1 183 ? -20.429 -21.081 46.099 1.00 88.44 183 VAL A O 1
ATOM 1366 N N . GLY A 1 184 ? -20.253 -22.177 48.050 1.00 85.94 184 GLY A N 1
ATOM 1367 C CA . GLY A 1 184 ? -18.790 -22.170 48.109 1.00 85.94 184 GLY A CA 1
ATOM 1368 C C . GLY A 1 184 ? -18.128 -22.878 46.922 1.00 85.94 184 GLY A C 1
ATOM 1369 O O . GLY A 1 184 ? -17.211 -22.328 46.321 1.00 85.94 184 GLY A O 1
ATOM 1370 N N . ALA A 1 185 ? -18.629 -24.050 46.521 1.00 89.12 185 ALA A N 1
ATOM 1371 C CA . ALA A 1 185 ? -18.127 -24.767 45.346 1.00 89.12 185 ALA A CA 1
ATOM 1372 C C . ALA A 1 185 ? -18.370 -23.992 44.038 1.00 89.12 185 ALA A C 1
ATOM 1374 O O . ALA A 1 185 ? -17.483 -23.917 43.191 1.00 89.12 185 ALA A O 1
ATOM 1375 N N . ARG A 1 186 ? -19.550 -23.370 43.883 1.00 91.25 186 ARG A N 1
ATOM 1376 C CA . ARG A 1 186 ? -19.854 -22.504 42.729 1.00 91.25 186 ARG A CA 1
ATOM 1377 C C . ARG A 1 186 ? -18.956 -21.271 42.687 1.00 91.25 186 ARG A C 1
ATOM 1379 O O . ARG A 1 186 ? -18.480 -20.923 41.616 1.00 91.25 186 ARG A O 1
ATOM 1386 N N . TYR A 1 187 ? -18.705 -20.650 43.838 1.00 88.62 187 TYR A N 1
ATOM 1387 C CA . TYR A 1 187 ? -17.794 -19.515 43.964 1.00 88.62 187 TYR A CA 1
ATOM 1388 C C . TYR A 1 187 ? -16.369 -19.896 43.545 1.00 88.62 187 TYR A C 1
ATOM 1390 O O . TYR A 1 187 ? -15.767 -19.202 42.733 1.00 88.62 187 TYR A O 1
ATOM 1398 N N . ALA A 1 188 ? -15.851 -21.031 44.028 1.00 89.75 188 ALA A N 1
ATOM 1399 C CA . ALA A 1 188 ? -14.525 -21.519 43.647 1.00 89.75 188 ALA A CA 1
ATOM 1400 C C . ALA A 1 188 ? -14.415 -21.802 42.135 1.00 89.75 188 ALA A C 1
ATOM 1402 O O . ALA A 1 188 ? -13.434 -21.411 41.508 1.00 89.75 188 ALA A O 1
ATOM 1403 N N . ALA A 1 189 ? -15.437 -22.419 41.532 1.00 90.56 189 ALA A N 1
ATOM 1404 C CA . ALA A 1 189 ? -15.470 -22.669 40.089 1.00 90.56 189 ALA A CA 1
ATOM 1405 C C . ALA A 1 189 ? -15.544 -21.370 39.261 1.00 90.56 189 ALA A C 1
ATOM 1407 O O . ALA A 1 189 ? -14.850 -21.237 38.251 1.00 90.56 189 ALA A O 1
ATOM 1408 N N . ALA A 1 190 ? -16.355 -20.398 39.694 1.00 88.69 190 ALA A N 1
ATOM 1409 C CA . ALA A 1 190 ? -16.442 -19.086 39.054 1.00 88.69 190 ALA A CA 1
ATOM 1410 C C . ALA A 1 190 ? -15.111 -18.321 39.147 1.00 88.69 190 ALA A C 1
ATOM 1412 O O . ALA A 1 190 ? -14.685 -17.725 38.161 1.00 88.69 190 ALA A O 1
ATOM 1413 N N . MET A 1 191 ? -14.420 -18.404 40.290 1.00 93.12 191 MET A N 1
ATOM 1414 C CA . MET A 1 191 ? -13.092 -17.813 40.478 1.00 93.12 191 MET A CA 1
ATOM 1415 C C . MET A 1 191 ? -12.052 -18.427 39.538 1.00 93.12 191 MET A C 1
ATOM 1417 O O . MET A 1 191 ? -11.379 -17.691 38.825 1.00 93.12 191 MET A O 1
ATOM 1421 N N . ALA A 1 192 ? -11.983 -19.758 39.457 1.00 91.81 192 ALA A N 1
ATOM 1422 C CA . ALA A 1 192 ? -11.076 -20.439 38.532 1.00 91.81 192 ALA A CA 1
ATOM 1423 C C . ALA A 1 192 ? -11.352 -20.053 37.066 1.00 91.81 192 ALA A C 1
ATOM 1425 O O . ALA A 1 192 ? -10.427 -19.821 36.291 1.00 91.81 192 ALA A O 1
ATOM 1426 N N . THR A 1 193 ? -12.631 -19.913 36.697 1.00 90.38 193 THR A N 1
ATOM 1427 C CA . THR A 1 193 ? -13.027 -19.448 35.357 1.00 90.38 193 THR A CA 1
ATOM 1428 C C . THR A 1 193 ? -12.559 -18.012 35.111 1.00 90.38 193 THR A C 1
ATOM 1430 O O . THR A 1 193 ? -12.027 -17.713 34.045 1.00 90.38 193 THR A O 1
ATOM 1433 N N . LEU A 1 194 ? -12.728 -17.113 36.088 1.00 91.62 194 LEU A N 1
ATOM 1434 C CA . LEU A 1 194 ? -12.264 -15.730 35.987 1.00 91.62 194 LEU A CA 1
ATOM 1435 C C . LEU A 1 194 ? -10.741 -15.660 35.818 1.00 91.62 194 LEU A C 1
ATOM 1437 O O . LEU A 1 194 ? -10.265 -14.923 34.954 1.00 91.62 194 LEU A O 1
ATOM 1441 N N . GLU A 1 195 ? -9.985 -16.422 36.609 1.00 94.19 195 GLU A N 1
ATOM 1442 C CA . GLU A 1 195 ? -8.523 -16.511 36.509 1.00 94.19 195 GLU A CA 1
ATOM 1443 C C . GLU A 1 195 ? -8.091 -16.996 35.122 1.00 94.19 195 GLU A C 1
ATOM 1445 O O . GLU A 1 195 ? -7.259 -16.353 34.476 1.00 94.19 195 GLU A O 1
ATOM 1450 N N . GLU A 1 196 ? -8.714 -18.064 34.616 1.00 92.75 196 GLU A N 1
ATOM 1451 C CA . GLU A 1 196 ? -8.433 -18.601 33.286 1.00 92.75 196 GLU A CA 1
ATOM 1452 C C . GLU A 1 196 ? -8.717 -17.573 32.180 1.00 92.75 196 GLU A C 1
ATOM 1454 O O . GLU A 1 196 ? -7.863 -17.330 31.323 1.00 92.75 196 GLU A O 1
ATOM 1459 N N . GLN A 1 197 ? -9.892 -16.934 32.198 1.00 91.31 197 GLN A N 1
ATOM 1460 C CA . GLN A 1 197 ? -10.242 -15.937 31.182 1.00 91.31 197 GLN A CA 1
ATOM 1461 C C . GLN A 1 197 ? -9.350 -14.696 31.262 1.00 91.31 197 GLN A C 1
ATOM 1463 O O . GLN A 1 197 ? -8.973 -14.137 30.231 1.00 91.31 197 GLN A O 1
ATOM 1468 N N . THR A 1 198 ? -8.942 -14.291 32.466 1.00 92.25 198 THR A N 1
ATOM 1469 C CA . THR A 1 198 ? -8.017 -13.166 32.657 1.00 92.25 198 THR A CA 1
ATOM 1470 C C . THR A 1 198 ? -6.624 -13.499 32.115 1.00 92.25 198 THR A C 1
ATOM 1472 O O . THR A 1 198 ? -6.017 -12.671 31.429 1.00 92.25 198 THR A O 1
ATOM 1475 N N . ALA A 1 199 ? -6.127 -14.718 32.344 1.00 91.94 199 ALA A N 1
ATOM 1476 C CA . ALA A 1 199 ? -4.860 -15.185 31.785 1.00 91.94 199 ALA A CA 1
ATOM 1477 C C . ALA A 1 199 ? -4.902 -15.253 30.248 1.00 91.94 199 ALA A C 1
ATOM 1479 O O . ALA A 1 199 ? -4.006 -14.731 29.582 1.00 91.94 199 ALA A O 1
ATOM 1480 N N . ARG A 1 200 ? -5.978 -15.812 29.672 1.00 91.19 200 ARG A N 1
ATOM 1481 C CA . ARG A 1 200 ? -6.200 -15.828 28.214 1.00 91.19 200 ARG A CA 1
ATOM 1482 C C . ARG A 1 200 ? -6.214 -14.416 27.630 1.00 91.19 200 ARG A C 1
ATOM 1484 O O . ARG A 1 200 ? -5.499 -14.153 26.666 1.00 91.19 200 ARG A O 1
ATOM 1491 N N . LEU A 1 201 ? -6.967 -13.495 28.236 1.00 90.94 201 LEU A N 1
ATOM 1492 C CA . LEU A 1 201 ? -7.054 -12.106 27.781 1.00 90.94 201 LEU A CA 1
ATOM 1493 C C . LEU A 1 201 ? -5.693 -11.396 27.840 1.00 90.94 201 LEU A C 1
ATOM 1495 O O . LEU A 1 201 ? -5.357 -10.624 26.944 1.00 90.94 201 LEU A O 1
ATOM 1499 N N . THR A 1 202 ? -4.892 -11.682 28.868 1.00 92.00 202 THR A N 1
ATOM 1500 C CA . THR A 1 202 ? -3.537 -11.131 29.008 1.00 92.00 202 THR A CA 1
ATOM 1501 C C . THR A 1 202 ? -2.618 -11.634 27.896 1.00 92.00 202 THR A C 1
ATOM 1503 O O . THR A 1 202 ? -1.923 -10.832 27.280 1.00 92.00 202 THR A O 1
ATOM 1506 N N . ASN A 1 203 ? -2.671 -12.928 27.566 1.00 92.19 203 ASN A N 1
ATOM 1507 C CA . ASN A 1 203 ? -1.896 -13.507 26.463 1.00 92.19 203 ASN A CA 1
ATOM 1508 C C . ASN A 1 203 ? -2.292 -12.934 25.094 1.00 92.19 203 ASN A C 1
ATOM 1510 O O . ASN A 1 203 ? -1.435 -12.689 24.247 1.00 92.19 203 ASN A O 1
ATOM 1514 N N . VAL A 1 204 ? -3.589 -12.706 24.863 1.00 90.31 204 VAL A N 1
ATOM 1515 C CA . VAL A 1 204 ? -4.055 -12.062 23.625 1.00 90.31 204 VAL A CA 1
ATOM 1516 C C . VAL A 1 204 ? -3.538 -10.625 23.550 1.00 90.31 204 VAL A C 1
ATOM 1518 O O . VAL A 1 204 ? -3.016 -10.233 22.508 1.00 90.31 204 VAL A O 1
ATOM 1521 N N . ARG A 1 205 ? -3.604 -9.860 24.650 1.00 90.62 205 ARG A N 1
ATOM 1522 C CA . ARG A 1 205 ? -3.071 -8.489 24.713 1.00 90.62 205 ARG A CA 1
ATOM 1523 C C . ARG A 1 205 ? -1.569 -8.418 24.454 1.00 90.62 205 ARG A C 1
ATOM 1525 O O . ARG A 1 205 ? -1.140 -7.571 23.679 1.00 90.62 205 ARG A O 1
ATOM 1532 N N . THR A 1 206 ? -0.767 -9.287 25.068 1.00 91.19 206 THR A N 1
ATOM 1533 C CA . THR A 1 206 ? 0.693 -9.276 24.870 1.00 91.19 206 THR A CA 1
ATOM 1534 C C . THR A 1 206 ? 1.066 -9.612 23.431 1.00 91.19 206 THR A C 1
ATOM 1536 O O . THR A 1 206 ? 1.924 -8.951 22.848 1.00 91.19 206 THR A O 1
ATOM 1539 N N . ALA A 1 207 ? 0.383 -10.584 22.826 1.00 90.44 207 ALA A N 1
ATOM 1540 C CA . ALA A 1 207 ? 0.594 -10.916 21.426 1.00 90.44 207 ALA A CA 1
ATOM 1541 C C . ALA A 1 207 ? 0.142 -9.785 20.485 1.00 90.44 207 ALA A C 1
ATOM 1543 O O . ALA A 1 207 ? 0.836 -9.485 19.516 1.00 90.44 207 ALA A O 1
ATOM 1544 N N . MET A 1 208 ? -0.977 -9.121 20.793 1.00 89.00 208 MET A N 1
ATOM 1545 C CA . MET A 1 208 ? -1.464 -7.974 20.024 1.00 89.00 208 MET A CA 1
ATOM 1546 C C . MET A 1 208 ? -0.504 -6.782 20.112 1.00 89.00 208 MET A C 1
ATOM 1548 O O . MET A 1 208 ? -0.238 -6.156 19.096 1.00 89.00 208 MET A O 1
ATOM 1552 N N . ALA A 1 209 ? 0.092 -6.523 21.279 1.00 89.25 209 ALA A N 1
ATOM 1553 C CA . ALA A 1 209 ? 1.103 -5.479 21.447 1.00 89.25 209 ALA A CA 1
ATOM 1554 C C . ALA A 1 209 ? 2.396 -5.772 20.658 1.00 89.25 209 ALA A C 1
ATOM 1556 O O . ALA A 1 209 ? 3.002 -4.858 20.098 1.00 89.25 209 ALA A O 1
ATOM 1557 N N . ALA A 1 210 ? 2.810 -7.042 20.577 1.00 90.50 210 ALA A N 1
ATOM 1558 C CA . ALA A 1 210 ? 3.953 -7.449 19.759 1.00 90.50 210 ALA A CA 1
ATOM 1559 C C . ALA A 1 210 ? 3.678 -7.252 18.257 1.00 90.50 210 ALA A C 1
ATOM 1561 O O . ALA A 1 210 ? 4.502 -6.667 17.552 1.00 90.50 210 ALA A O 1
ATOM 1562 N N . ASP A 1 211 ? 2.503 -7.682 17.782 1.00 90.88 211 ASP A N 1
ATOM 1563 C CA . ASP A 1 211 ? 2.074 -7.469 16.396 1.00 90.88 211 ASP A CA 1
ATOM 1564 C C . ASP A 1 211 ? 1.891 -5.958 16.094 1.00 90.88 211 ASP A C 1
ATOM 1566 O O . ASP A 1 211 ? 2.275 -5.495 15.021 1.00 90.88 211 ASP A O 1
ATOM 1570 N N . ALA A 1 212 ? 1.412 -5.157 17.053 1.00 89.31 212 ALA A N 1
ATOM 1571 C CA . ALA A 1 212 ? 1.273 -3.707 16.907 1.00 89.31 212 ALA A CA 1
ATOM 1572 C C . ALA A 1 212 ? 2.626 -3.004 16.751 1.00 89.31 212 ALA A C 1
ATOM 1574 O O . ALA A 1 212 ? 2.775 -2.153 15.877 1.00 89.31 212 ALA A O 1
ATOM 1575 N N . SER A 1 213 ? 3.630 -3.402 17.537 1.00 88.69 213 SER A N 1
ATOM 1576 C CA . SER A 1 213 ? 5.001 -2.902 17.393 1.00 88.69 213 SER A CA 1
ATOM 1577 C C . SER A 1 213 ? 5.572 -3.223 16.007 1.00 88.69 213 SER A C 1
ATOM 1579 O O . SER A 1 213 ? 6.097 -2.337 15.331 1.00 88.69 213 SER A O 1
ATOM 1581 N N . ALA A 1 214 ? 5.379 -4.458 15.527 1.00 87.56 214 ALA A N 1
ATOM 1582 C CA . ALA A 1 214 ? 5.793 -4.859 14.181 1.00 87.56 214 ALA A CA 1
ATOM 1583 C C . ALA A 1 214 ? 5.076 -4.056 13.078 1.00 87.56 214 ALA A C 1
ATOM 1585 O O . ALA A 1 214 ? 5.684 -3.731 12.060 1.00 87.56 214 ALA A O 1
ATOM 1586 N N . ALA A 1 215 ? 3.809 -3.693 13.296 1.00 86.00 215 ALA A N 1
ATOM 1587 C CA . ALA A 1 215 ? 3.014 -2.858 12.397 1.00 86.00 215 ALA A CA 1
ATOM 1588 C C . ALA A 1 215 ? 3.294 -1.344 12.522 1.00 86.00 215 ALA A C 1
ATOM 1590 O O . ALA A 1 215 ? 2.778 -0.566 11.721 1.00 86.00 215 ALA A O 1
ATOM 1591 N N . GLY A 1 216 ? 4.092 -0.900 13.503 1.00 85.12 216 GLY A N 1
ATOM 1592 C CA . GLY A 1 216 ? 4.333 0.524 13.773 1.00 85.12 216 GLY A CA 1
ATOM 1593 C C . GLY A 1 216 ? 3.132 1.257 14.387 1.00 85.12 216 GLY A C 1
ATOM 1594 O O . GLY A 1 216 ? 2.962 2.455 14.169 1.00 85.12 216 GLY A O 1
ATOM 1595 N N . CYS A 1 217 ? 2.285 0.536 15.121 1.00 87.56 217 CYS A N 1
ATOM 1596 C CA . CYS A 1 217 ? 1.080 1.038 15.777 1.00 87.56 217 CYS A CA 1
ATOM 1597 C C . CYS A 1 217 ? 1.267 1.201 17.298 1.00 87.56 217 CYS A C 1
ATOM 1599 O O . CYS A 1 217 ? 2.220 0.695 17.891 1.00 87.56 217 CYS A O 1
ATOM 1601 N N . SER A 1 218 ? 0.313 1.880 17.944 1.00 84.44 218 SER A N 1
ATOM 1602 C CA . SER A 1 218 ? 0.180 1.904 19.410 1.00 84.44 218 SER A CA 1
ATOM 1603 C C . SER A 1 218 ? -0.065 0.487 19.968 1.00 84.44 218 SER A C 1
ATOM 1605 O O . SER A 1 218 ? -0.727 -0.297 19.291 1.00 84.44 218 SER A O 1
ATOM 1607 N N . PRO A 1 219 ? 0.404 0.140 21.186 1.00 79.38 219 PRO A N 1
ATOM 1608 C CA . PRO A 1 219 ? 0.253 -1.202 21.769 1.00 79.38 219 PRO A CA 1
ATOM 1609 C C . PRO A 1 219 ? -1.197 -1.684 21.966 1.00 79.38 219 PRO A C 1
ATOM 1611 O O . PRO A 1 219 ? -1.426 -2.891 21.997 1.00 79.38 219 PRO A O 1
ATOM 1614 N N . GLU A 1 220 ? -2.175 -0.779 22.064 1.00 78.56 220 GLU A N 1
ATOM 1615 C CA . GLU A 1 220 ? -3.608 -1.098 21.951 1.00 78.56 220 GLU A CA 1
ATOM 1616 C C . GLU A 1 220 ? -4.206 -0.286 20.786 1.00 78.56 220 GLU A C 1
ATOM 1618 O O . GLU A 1 220 ? -4.744 0.801 21.007 1.00 78.56 220 GLU A O 1
ATOM 1623 N N . PRO A 1 221 ? -4.065 -0.760 19.533 1.00 80.38 221 PRO A N 1
ATOM 1624 C CA . PRO A 1 221 ? -4.531 -0.021 18.369 1.00 80.38 221 PRO A CA 1
ATOM 1625 C C . PRO A 1 221 ? -6.058 -0.082 18.264 1.00 80.38 221 PRO A C 1
ATOM 1627 O O . PRO A 1 221 ? -6.680 -1.132 18.450 1.00 80.38 221 PRO A O 1
ATOM 1630 N N . THR A 1 222 ? -6.673 1.051 17.941 1.00 80.06 222 THR A N 1
ATOM 1631 C CA . THR A 1 222 ? -8.094 1.119 17.592 1.00 80.06 222 THR A CA 1
ATOM 1632 C C . THR A 1 222 ? -8.336 0.553 16.188 1.00 80.06 222 THR A C 1
ATOM 1634 O O . THR A 1 222 ? -7.406 0.339 15.411 1.00 80.06 222 THR A O 1
ATOM 1637 N N . GLY A 1 223 ? -9.605 0.334 15.822 1.00 76.88 223 GLY A N 1
ATOM 1638 C CA . GLY A 1 223 ? -9.948 -0.065 14.451 1.00 76.88 223 GLY A CA 1
ATOM 1639 C C . GLY A 1 223 ? -9.455 0.920 13.391 1.00 76.88 223 GLY A C 1
ATOM 1640 O O . GLY A 1 223 ? -8.956 0.501 12.353 1.00 76.88 223 GLY A O 1
ATOM 1641 N N . LEU A 1 224 ? -9.519 2.217 13.697 1.00 79.38 224 LEU A N 1
ATOM 1642 C CA . LEU A 1 224 ? -9.034 3.276 12.816 1.00 79.38 224 LEU A CA 1
ATOM 1643 C C . LEU A 1 224 ? -7.507 3.254 12.680 1.00 79.38 224 LEU A C 1
ATOM 1645 O O . LEU A 1 224 ? -6.997 3.458 11.582 1.00 79.38 224 LEU A O 1
ATOM 1649 N N . ASP A 1 225 ? -6.777 2.959 13.761 1.00 82.06 225 ASP A N 1
ATOM 1650 C CA . ASP A 1 225 ? -5.313 2.845 13.714 1.00 82.06 225 ASP A CA 1
ATOM 1651 C C . ASP A 1 225 ? -4.870 1.697 12.796 1.00 82.06 225 ASP A C 1
ATOM 1653 O O . ASP A 1 225 ? -3.918 1.846 12.030 1.00 82.06 225 ASP A O 1
ATOM 1657 N N . LEU A 1 226 ? -5.586 0.567 12.840 1.00 83.31 226 LEU A N 1
ATOM 1658 C CA . LEU A 1 226 ? -5.330 -0.586 11.973 1.00 83.31 226 LEU A CA 1
ATOM 1659 C C . LEU A 1 226 ? -5.627 -0.274 10.502 1.00 83.31 226 LEU A C 1
ATOM 1661 O O . LEU A 1 226 ? -4.822 -0.613 9.639 1.00 83.31 226 LEU A O 1
ATOM 1665 N N . GLU A 1 227 ? -6.753 0.383 10.207 1.00 82.94 227 GLU A N 1
ATOM 1666 C CA . GLU A 1 227 ? -7.105 0.808 8.842 1.00 82.94 227 GLU A CA 1
ATOM 1667 C C . GLU A 1 227 ? -6.093 1.805 8.267 1.00 82.94 227 GLU A C 1
ATOM 1669 O O . GLU A 1 227 ? -5.710 1.717 7.102 1.00 82.94 227 GLU A O 1
ATOM 1674 N N . GLU A 1 228 ? -5.638 2.753 9.081 1.00 86.00 228 GLU A N 1
ATOM 1675 C CA . GLU A 1 228 ? -4.631 3.735 8.695 1.00 86.00 228 GLU A CA 1
ATOM 1676 C C . GLU A 1 228 ? -3.266 3.080 8.432 1.00 86.00 228 GLU A C 1
ATOM 1678 O O . GLU A 1 228 ? -2.611 3.391 7.435 1.00 86.00 228 GLU A O 1
ATOM 1683 N N . ALA A 1 229 ? -2.841 2.150 9.291 1.00 86.75 229 ALA A N 1
ATOM 1684 C CA . ALA A 1 229 ? -1.596 1.408 9.107 1.00 86.75 229 ALA A CA 1
ATOM 1685 C C . ALA A 1 229 ? -1.625 0.529 7.847 1.00 86.75 229 ALA A C 1
ATOM 1687 O O . ALA A 1 229 ? -0.645 0.484 7.100 1.00 86.75 229 ALA A O 1
ATOM 1688 N N . ASP A 1 230 ? -2.756 -0.125 7.585 1.00 86.75 230 ASP A N 1
ATOM 1689 C CA . ASP A 1 230 ? -2.954 -0.966 6.405 1.00 86.75 230 ASP A CA 1
ATOM 1690 C C . ASP A 1 230 ? -2.945 -0.151 5.111 1.00 86.75 230 ASP A C 1
ATOM 1692 O O . ASP A 1 230 ? -2.301 -0.534 4.133 1.00 86.75 230 ASP A O 1
ATOM 1696 N N . ARG A 1 231 ? -3.580 1.028 5.126 1.00 87.25 231 ARG A N 1
ATOM 1697 C CA . ARG A 1 231 ? -3.554 1.963 3.998 1.00 87.25 231 ARG A CA 1
ATOM 1698 C C . ARG A 1 231 ? -2.129 2.395 3.672 1.00 87.25 231 ARG A C 1
ATOM 1700 O O . ARG A 1 231 ? -1.703 2.256 2.535 1.00 87.25 231 ARG A O 1
ATOM 1707 N N . ARG A 1 232 ? -1.350 2.809 4.680 1.00 88.50 232 ARG A N 1
ATOM 1708 C CA . ARG A 1 232 ? 0.063 3.190 4.494 1.00 88.50 232 ARG A CA 1
ATOM 1709 C C . ARG A 1 232 ? 0.905 2.052 3.926 1.00 88.50 232 ARG A C 1
ATOM 1711 O O . ARG A 1 232 ? 1.759 2.294 3.077 1.00 88.50 232 ARG A O 1
ATOM 1718 N N . ALA A 1 233 ? 0.693 0.824 4.401 1.00 87.38 233 ALA A N 1
ATOM 1719 C CA . ALA A 1 233 ? 1.400 -0.339 3.876 1.00 87.38 233 ALA A CA 1
ATOM 1720 C C . ALA A 1 233 ? 1.017 -0.618 2.412 1.00 87.38 233 ALA A C 1
ATOM 1722 O O . ALA A 1 233 ? 1.887 -0.879 1.582 1.00 87.38 233 ALA A O 1
ATOM 1723 N N . THR A 1 234 ? -0.270 -0.501 2.089 1.00 87.06 234 THR A N 1
ATOM 1724 C CA . THR A 1 234 ? -0.799 -0.702 0.736 1.00 87.06 234 THR A CA 1
ATOM 1725 C C . THR A 1 234 ? -0.288 0.358 -0.239 1.00 87.06 234 THR A C 1
ATOM 1727 O O . THR A 1 234 ? 0.201 0.008 -1.312 1.00 87.06 234 THR A O 1
ATOM 1730 N N . ASP A 1 235 ? -0.299 1.632 0.153 1.00 89.81 235 ASP A N 1
ATOM 1731 C CA . ASP A 1 235 ? 0.217 2.744 -0.654 1.00 89.81 235 ASP A CA 1
ATOM 1732 C C . ASP A 1 235 ? 1.719 2.579 -0.946 1.00 89.81 235 ASP A C 1
ATOM 1734 O O . ASP A 1 235 ? 2.189 2.811 -2.065 1.00 89.81 235 ASP A O 1
ATOM 1738 N N . ALA A 1 236 ? 2.491 2.121 0.044 1.00 89.31 236 ALA A N 1
ATOM 1739 C CA . ALA A 1 236 ? 3.916 1.860 -0.128 1.00 89.31 236 ALA A CA 1
ATOM 1740 C C . ALA A 1 236 ? 4.181 0.669 -1.069 1.00 89.31 236 ALA A C 1
ATOM 1742 O O . ALA A 1 236 ? 5.051 0.757 -1.934 1.00 89.31 236 ALA A O 1
ATOM 1743 N N . LEU A 1 237 ? 3.403 -0.415 -0.972 1.00 87.50 237 LEU A N 1
ATOM 1744 C CA . LEU A 1 237 ? 3.478 -1.541 -1.915 1.00 87.50 237 LEU A CA 1
ATOM 1745 C C . LEU A 1 237 ? 3.086 -1.132 -3.336 1.00 87.50 237 LEU A C 1
ATOM 1747 O O . LEU A 1 237 ? 3.724 -1.547 -4.301 1.00 87.50 237 LEU A O 1
ATOM 1751 N N . GLN A 1 238 ? 2.067 -0.287 -3.483 1.00 88.88 238 GLN A N 1
ATOM 1752 C CA . GLN A 1 238 ? 1.692 0.263 -4.781 1.00 88.88 238 GLN A CA 1
ATOM 1753 C C . GLN A 1 238 ? 2.819 1.126 -5.366 1.00 88.88 238 GLN A C 1
ATOM 1755 O O . GLN A 1 238 ? 3.094 1.042 -6.562 1.00 88.88 238 GLN A O 1
ATOM 1760 N N . THR A 1 239 ? 3.514 1.896 -4.526 1.00 91.00 239 THR A N 1
ATOM 1761 C CA . THR A 1 239 ? 4.698 2.669 -4.929 1.00 91.00 239 THR A CA 1
ATOM 1762 C C . THR A 1 239 ? 5.830 1.754 -5.410 1.00 91.00 239 THR A C 1
ATOM 1764 O O . THR A 1 239 ? 6.446 2.045 -6.435 1.00 91.00 239 THR A O 1
ATOM 1767 N N . LEU A 1 240 ? 6.075 0.626 -4.729 1.00 89.75 240 LEU A N 1
ATOM 1768 C CA . LEU A 1 240 ? 7.061 -0.373 -5.165 1.00 89.75 240 LEU A CA 1
ATOM 1769 C C . LEU A 1 240 ? 6.701 -0.983 -6.524 1.00 89.75 240 LEU A C 1
ATOM 1771 O O . LEU A 1 240 ? 7.559 -1.038 -7.400 1.00 89.75 240 LEU A O 1
ATOM 1775 N N . ARG A 1 241 ? 5.434 -1.357 -6.738 1.00 89.25 241 ARG A N 1
ATOM 1776 C CA . ARG A 1 241 ? 4.962 -1.874 -8.036 1.00 89.25 241 ARG A CA 1
ATOM 1777 C C . ARG A 1 241 ? 5.156 -0.861 -9.162 1.00 89.25 241 ARG A C 1
ATOM 1779 O O . ARG A 1 241 ? 5.691 -1.196 -10.208 1.00 89.25 241 ARG A O 1
ATOM 1786 N N . GLN A 1 242 ? 4.805 0.403 -8.926 1.00 90.44 242 GLN A N 1
ATOM 1787 C CA . GLN A 1 242 ? 5.039 1.468 -9.908 1.00 90.44 242 GLN A CA 1
ATOM 1788 C C . GLN A 1 242 ? 6.531 1.682 -10.198 1.00 90.44 242 GLN A C 1
ATOM 1790 O O . GLN A 1 242 ? 6.904 2.015 -11.323 1.00 90.44 242 GLN A O 1
ATOM 1795 N N . ALA A 1 243 ? 7.397 1.520 -9.195 1.00 91.81 243 ALA A N 1
ATOM 1796 C CA . ALA A 1 243 ? 8.840 1.573 -9.396 1.00 91.81 243 ALA A CA 1
ATOM 1797 C C . ALA A 1 243 ? 9.344 0.377 -10.223 1.00 91.81 243 ALA A C 1
ATOM 1799 O O . ALA A 1 243 ? 10.267 0.538 -11.017 1.00 91.81 243 ALA A O 1
ATOM 1800 N N . GLU A 1 244 ? 8.734 -0.798 -10.072 1.00 89.69 244 GLU A N 1
ATOM 1801 C CA . GLU A 1 244 ? 9.037 -1.994 -10.861 1.00 89.69 244 GLU A CA 1
ATOM 1802 C C . GLU A 1 244 ? 8.606 -1.847 -12.327 1.00 89.69 244 GLU A C 1
ATOM 1804 O O . GLU A 1 244 ? 9.416 -2.098 -13.220 1.00 89.69 244 GLU A O 1
ATOM 1809 N N . ASP A 1 245 ? 7.414 -1.305 -12.588 1.00 89.44 245 ASP A N 1
ATOM 1810 C CA . ASP A 1 245 ? 6.978 -0.947 -13.945 1.00 89.44 245 ASP A CA 1
ATOM 1811 C C . ASP A 1 245 ? 7.975 0.026 -14.603 1.00 89.44 245 ASP A C 1
ATOM 1813 O O . ASP A 1 245 ? 8.438 -0.188 -15.726 1.00 89.44 245 ASP A O 1
ATOM 1817 N N . ARG A 1 246 ? 8.406 1.058 -13.861 1.00 92.38 246 ARG A N 1
ATOM 1818 C CA . ARG A 1 246 ? 9.424 2.012 -14.332 1.00 92.38 246 ARG A CA 1
ATOM 1819 C C . ARG A 1 246 ? 10.800 1.386 -14.536 1.00 92.38 246 ARG A C 1
ATOM 1821 O O . ARG A 1 246 ? 11.549 1.869 -15.381 1.00 92.38 246 ARG A O 1
ATOM 1828 N N . ARG A 1 247 ? 11.166 0.326 -13.806 1.00 92.38 247 ARG A N 1
ATOM 1829 C CA . ARG A 1 247 ? 12.392 -0.440 -14.101 1.00 92.38 247 ARG A CA 1
ATOM 1830 C C . ARG A 1 247 ? 12.296 -1.130 -15.459 1.00 92.38 247 ARG A C 1
ATOM 1832 O O . ARG A 1 247 ? 13.309 -1.208 -16.152 1.00 92.38 247 ARG A O 1
ATOM 1839 N N . GLY A 1 248 ? 11.102 -1.562 -15.864 1.00 89.38 248 GLY A N 1
ATOM 1840 C CA . GLY A 1 248 ? 10.832 -2.011 -17.231 1.00 89.38 248 GLY A CA 1
ATOM 1841 C C . GLY A 1 248 ? 11.101 -0.909 -18.260 1.00 89.38 248 GLY A C 1
ATOM 1842 O O . GLY A 1 248 ? 11.842 -1.125 -19.220 1.00 89.38 248 GLY A O 1
ATOM 1843 N N . ASP A 1 249 ? 10.592 0.302 -18.016 1.00 90.94 249 ASP A N 1
ATOM 1844 C CA . ASP A 1 249 ? 10.855 1.465 -18.877 1.00 90.94 249 ASP A CA 1
ATOM 1845 C C . ASP A 1 249 ? 12.346 1.836 -18.928 1.00 90.94 249 ASP A C 1
ATOM 1847 O O . ASP A 1 249 ? 12.865 2.195 -19.989 1.00 90.94 249 ASP A O 1
ATOM 1851 N N . LEU A 1 250 ? 13.047 1.733 -17.793 1.00 93.81 250 LEU A N 1
ATOM 1852 C CA . LEU A 1 250 ? 14.488 1.959 -17.694 1.00 93.81 250 LEU A CA 1
ATOM 1853 C C . LEU A 1 250 ? 15.266 0.940 -18.531 1.00 93.81 250 LEU A C 1
ATOM 1855 O O . LEU A 1 250 ? 16.173 1.333 -19.262 1.00 93.81 250 LEU A O 1
ATOM 1859 N N . ALA A 1 251 ? 14.902 -0.343 -18.471 1.00 91.62 251 ALA A N 1
ATOM 1860 C CA . ALA A 1 251 ? 15.516 -1.380 -19.298 1.00 91.62 251 ALA A CA 1
ATOM 1861 C C . ALA A 1 251 ? 15.308 -1.096 -20.796 1.00 91.62 251 ALA A C 1
ATOM 1863 O O . ALA A 1 251 ? 16.255 -1.165 -21.576 1.00 91.62 251 ALA A O 1
ATOM 1864 N N . ALA A 1 252 ? 14.104 -0.674 -21.191 1.00 91.56 252 ALA A N 1
ATOM 1865 C CA . ALA A 1 252 ? 13.835 -0.258 -22.566 1.00 91.56 252 ALA A CA 1
ATOM 1866 C C . ALA A 1 252 ? 14.631 0.999 -22.973 1.00 91.56 252 ALA A C 1
ATOM 1868 O O . ALA A 1 252 ? 15.041 1.124 -24.125 1.00 91.56 252 ALA A O 1
ATOM 1869 N N . ALA A 1 253 ? 14.860 1.942 -22.052 1.00 93.00 253 ALA A N 1
ATOM 1870 C CA . ALA A 1 253 ? 15.693 3.119 -22.302 1.00 93.00 253 ALA A CA 1
ATOM 1871 C C . ALA A 1 253 ? 17.181 2.764 -22.463 1.00 93.00 253 ALA A C 1
ATOM 1873 O O . ALA A 1 253 ? 17.843 3.339 -23.322 1.00 93.00 253 ALA A O 1
ATOM 1874 N N . VAL A 1 254 ? 17.692 1.799 -21.688 1.00 92.38 254 VAL A N 1
ATOM 1875 C CA . VAL A 1 254 ? 19.053 1.253 -21.855 1.00 92.38 254 VAL A CA 1
ATOM 1876 C C . VAL A 1 254 ? 19.220 0.638 -23.243 1.00 92.38 254 VAL A C 1
ATOM 1878 O O . VAL A 1 254 ? 20.220 0.900 -23.906 1.00 92.38 254 VAL A O 1
ATOM 1881 N N . GLU A 1 255 ? 18.233 -0.129 -23.710 1.00 93.38 255 GLU A N 1
ATOM 1882 C CA . GLU A 1 255 ? 18.288 -0.730 -25.046 1.00 93.38 255 GLU A CA 1
ATOM 1883 C C . GLU A 1 255 ? 18.320 0.344 -26.143 1.00 93.38 255 GLU A C 1
ATOM 1885 O O . GLU A 1 255 ? 19.189 0.320 -27.012 1.00 93.38 255 GLU A O 1
ATOM 1890 N N . ARG A 1 256 ? 17.456 1.367 -26.049 1.00 94.06 256 ARG A N 1
ATOM 1891 C CA . ARG A 1 256 ? 17.475 2.513 -26.977 1.00 94.06 256 ARG A CA 1
ATOM 1892 C C . ARG A 1 256 ? 18.797 3.284 -26.948 1.00 94.06 256 ARG A C 1
ATOM 1894 O O . ARG A 1 256 ? 19.242 3.763 -27.991 1.00 94.06 256 ARG A O 1
ATOM 1901 N N . GLU A 1 257 ? 19.427 3.422 -25.779 1.00 93.75 257 GLU A N 1
ATOM 1902 C CA . GLU A 1 257 ? 20.757 4.029 -25.645 1.00 93.75 257 GLU A CA 1
ATOM 1903 C C . GLU A 1 257 ? 21.811 3.210 -26.407 1.00 93.75 257 GLU A C 1
ATOM 1905 O O . GLU A 1 257 ? 22.569 3.785 -27.194 1.00 93.75 257 GLU A O 1
ATOM 1910 N N . HIS A 1 258 ? 21.825 1.882 -26.238 1.00 94.12 258 HIS A N 1
ATOM 1911 C CA . HIS A 1 258 ? 22.720 0.987 -26.976 1.00 94.12 258 HIS A CA 1
ATOM 1912 C C . HIS A 1 258 ? 22.479 1.033 -28.489 1.00 94.12 258 HIS A C 1
ATOM 1914 O O . HIS A 1 258 ? 23.437 1.163 -29.251 1.00 94.12 258 HIS A O 1
ATOM 1920 N N . GLU A 1 259 ? 21.223 0.991 -28.937 1.00 93.75 259 GLU A N 1
ATOM 1921 C CA . GLU A 1 259 ? 20.874 1.128 -30.356 1.00 93.75 259 GLU A CA 1
ATOM 1922 C C . GLU A 1 259 ? 21.348 2.473 -30.926 1.00 93.75 259 GLU A C 1
ATOM 1924 O O . GLU A 1 259 ? 21.896 2.538 -32.029 1.00 93.75 259 GLU A O 1
ATOM 1929 N N . ALA A 1 260 ? 21.175 3.565 -30.173 1.00 93.69 260 ALA A N 1
ATOM 1930 C CA . ALA A 1 260 ? 21.625 4.889 -30.586 1.00 93.69 260 ALA A CA 1
ATOM 1931 C C . ALA A 1 260 ? 23.158 4.981 -30.666 1.00 93.69 260 ALA A C 1
ATOM 1933 O O . ALA A 1 260 ? 23.673 5.622 -31.584 1.00 93.69 260 ALA A O 1
ATOM 1934 N N . LEU A 1 261 ? 23.882 4.346 -29.737 1.00 94.38 261 LEU A N 1
ATOM 1935 C CA . LEU A 1 261 ? 25.344 4.240 -29.761 1.00 94.38 261 LEU A CA 1
ATOM 1936 C C . LEU A 1 261 ? 25.822 3.447 -30.982 1.00 94.38 261 LEU A C 1
ATOM 1938 O O . LEU A 1 261 ? 26.638 3.955 -31.747 1.00 94.38 261 LEU A O 1
ATOM 1942 N N . ALA A 1 262 ? 25.246 2.269 -31.231 1.00 93.69 262 ALA A N 1
ATOM 1943 C CA . ALA A 1 262 ? 25.568 1.458 -32.404 1.00 93.69 262 ALA A CA 1
ATOM 1944 C C . ALA A 1 262 ? 25.291 2.214 -33.717 1.00 93.69 262 ALA A C 1
ATOM 1946 O O . ALA A 1 262 ? 26.075 2.148 -34.664 1.00 93.69 262 ALA A O 1
ATOM 1947 N N . ALA A 1 263 ? 24.212 3.002 -33.767 1.00 93.25 263 ALA A N 1
ATOM 1948 C CA . ALA A 1 263 ? 23.922 3.854 -34.914 1.00 93.25 263 ALA A CA 1
ATOM 1949 C C . ALA A 1 263 ? 24.998 4.933 -35.133 1.00 93.25 263 ALA A C 1
ATOM 1951 O O . ALA A 1 263 ? 25.307 5.242 -36.281 1.00 93.25 263 ALA A O 1
ATOM 1952 N N . VAL A 1 264 ? 25.593 5.501 -34.075 1.00 95.94 264 VAL A N 1
ATOM 1953 C CA . VAL A 1 264 ? 26.717 6.446 -34.219 1.00 95.94 264 VAL A CA 1
ATOM 1954 C C . VAL A 1 264 ? 27.912 5.768 -34.879 1.00 95.94 264 VAL A C 1
ATOM 1956 O O . VAL A 1 264 ? 28.502 6.373 -35.771 1.00 95.94 264 VAL A O 1
ATOM 1959 N N . ASP A 1 265 ? 28.240 4.535 -34.491 1.00 93.75 265 ASP A N 1
ATOM 1960 C CA . ASP A 1 265 ? 29.370 3.797 -35.065 1.00 93.75 265 ASP A CA 1
ATOM 1961 C C . ASP A 1 265 ? 29.162 3.519 -36.558 1.00 93.75 265 ASP A C 1
ATOM 1963 O O . ASP A 1 265 ? 30.051 3.789 -37.369 1.00 93.75 265 ASP A O 1
ATOM 1967 N N . VAL A 1 266 ? 27.958 3.081 -36.945 1.00 94.50 266 VAL A N 1
ATOM 1968 C CA . VAL A 1 266 ? 27.591 2.877 -38.358 1.00 94.50 266 VAL A CA 1
ATOM 1969 C C . VAL A 1 266 ? 27.712 4.182 -39.149 1.00 94.50 266 VAL A C 1
ATOM 1971 O O . VAL A 1 266 ? 28.360 4.217 -40.193 1.00 94.50 266 VAL A O 1
ATOM 1974 N N . ARG A 1 267 ? 27.155 5.288 -38.637 1.00 95.38 267 ARG A N 1
ATOM 1975 C CA . ARG A 1 267 ? 27.225 6.593 -39.319 1.00 95.38 267 ARG A CA 1
ATOM 1976 C C . ARG A 1 267 ? 28.643 7.155 -39.377 1.00 95.38 267 ARG A C 1
ATOM 1978 O O . ARG A 1 267 ? 28.994 7.821 -40.346 1.00 95.38 267 ARG A O 1
ATOM 1985 N N . ALA A 1 268 ? 29.466 6.901 -38.363 1.00 93.62 268 ALA A N 1
ATOM 1986 C CA . ALA A 1 268 ? 30.863 7.318 -38.353 1.00 93.62 268 ALA A CA 1
ATOM 1987 C C . ALA A 1 268 ? 31.683 6.553 -39.403 1.00 93.62 268 ALA A C 1
ATOM 1989 O O . ALA A 1 268 ? 32.530 7.158 -40.063 1.00 93.62 268 ALA A O 1
ATOM 1990 N N . ALA A 1 269 ? 31.402 5.260 -39.597 1.00 94.31 269 ALA A N 1
ATOM 1991 C CA . ALA A 1 269 ? 31.995 4.471 -40.673 1.00 94.31 269 ALA A CA 1
ATOM 1992 C C . ALA A 1 269 ? 31.587 5.008 -42.057 1.00 94.31 269 ALA A C 1
ATOM 1994 O O . ALA A 1 269 ? 32.462 5.257 -42.885 1.00 94.31 269 ALA A O 1
ATOM 1995 N N . GLU A 1 270 ? 30.295 5.293 -42.273 1.00 93.62 270 GLU A N 1
ATOM 1996 C CA . GLU A 1 270 ? 29.802 5.926 -43.509 1.00 93.62 270 GLU A CA 1
ATOM 1997 C C . GLU A 1 270 ? 30.477 7.288 -43.755 1.00 93.62 270 GLU A C 1
ATOM 1999 O O . GLU A 1 270 ? 30.927 7.574 -44.863 1.00 93.62 270 GLU A O 1
ATOM 2004 N N . GLN A 1 271 ? 30.613 8.133 -42.726 1.00 95.31 271 GLN A N 1
ATOM 2005 C CA . GLN A 1 271 ? 31.310 9.419 -42.843 1.00 95.31 271 GLN A CA 1
ATOM 2006 C C . GLN A 1 271 ? 32.779 9.241 -43.251 1.00 95.31 271 GLN A C 1
ATOM 2008 O O . GLN A 1 271 ? 33.273 10.001 -44.087 1.00 95.31 271 GLN A O 1
ATOM 2013 N N . ALA A 1 272 ? 33.479 8.264 -42.669 1.00 94.12 272 ALA A N 1
ATOM 2014 C CA . ALA A 1 272 ? 34.868 7.974 -43.011 1.00 94.12 272 ALA A CA 1
ATOM 2015 C C . ALA A 1 272 ? 35.006 7.507 -44.469 1.00 94.12 272 ALA A C 1
ATOM 2017 O O . ALA A 1 272 ? 35.913 7.962 -45.167 1.00 94.12 272 ALA A O 1
ATOM 2018 N N . GLU A 1 273 ? 34.079 6.673 -44.947 1.00 94.44 273 GLU A N 1
ATOM 2019 C CA . GLU A 1 273 ? 34.011 6.243 -46.346 1.00 94.44 273 GLU A CA 1
ATOM 2020 C C . GLU A 1 273 ? 33.800 7.438 -47.289 1.00 94.44 273 GLU A C 1
ATOM 2022 O O . GLU A 1 273 ? 34.616 7.656 -48.186 1.00 94.44 273 GLU A O 1
ATOM 2027 N N . ARG A 1 274 ? 32.794 8.291 -47.035 1.00 94.44 274 ARG A N 1
ATOM 2028 C CA . ARG A 1 274 ? 32.529 9.496 -47.853 1.00 94.44 274 ARG A CA 1
ATOM 2029 C C . ARG A 1 274 ? 33.696 10.479 -47.860 1.00 94.44 274 ARG A C 1
ATOM 2031 O O . ARG A 1 274 ? 34.015 11.065 -48.894 1.00 94.44 274 ARG A O 1
ATOM 2038 N N . ALA A 1 275 ? 34.353 10.664 -46.715 1.00 92.44 275 ALA A N 1
ATOM 2039 C CA . ALA A 1 275 ? 35.552 11.491 -46.626 1.00 92.44 275 ALA A CA 1
ATOM 2040 C C . ALA A 1 275 ? 36.711 10.895 -47.446 1.00 92.44 275 ALA A C 1
ATOM 2042 O O . ALA A 1 275 ? 37.454 11.646 -48.083 1.00 92.44 275 ALA A O 1
ATOM 2043 N N . GLY A 1 276 ? 36.835 9.564 -47.470 1.00 92.81 276 GLY A N 1
ATOM 2044 C CA . GLY A 1 276 ? 37.778 8.829 -48.311 1.00 92.81 276 GLY A CA 1
ATOM 2045 C C . GLY A 1 276 ? 37.507 9.003 -49.807 1.00 92.81 276 GLY A C 1
ATOM 2046 O O . GLY A 1 276 ? 38.428 9.347 -50.546 1.00 92.81 276 GLY A O 1
ATOM 2047 N N . GLU A 1 277 ? 36.254 8.852 -50.251 1.00 92.69 277 GLU A N 1
ATOM 2048 C CA . GLU A 1 277 ? 35.833 9.099 -51.644 1.00 92.69 277 GLU A CA 1
ATOM 2049 C C . GLU A 1 277 ? 36.197 10.523 -52.088 1.00 92.69 277 GLU A C 1
ATOM 2051 O O . GLU A 1 277 ? 36.823 10.734 -53.128 1.00 92.69 277 GLU A O 1
ATOM 2056 N N . ARG A 1 278 ? 35.867 11.514 -51.254 1.00 94.56 278 ARG A N 1
ATOM 2057 C CA . ARG A 1 278 ? 36.177 12.926 -51.497 1.00 94.56 278 ARG A CA 1
ATOM 2058 C C . ARG A 1 278 ? 37.683 13.184 -51.583 1.00 94.56 278 ARG A C 1
ATOM 2060 O O . ARG A 1 278 ? 38.137 13.896 -52.480 1.00 94.56 278 ARG A O 1
ATOM 2067 N N . ALA A 1 279 ? 38.468 12.581 -50.690 1.00 92.88 279 ALA A N 1
ATOM 2068 C CA . ALA A 1 279 ? 39.926 12.667 -50.724 1.00 92.88 279 ALA A CA 1
ATOM 2069 C C . ALA A 1 279 ? 40.519 12.013 -51.984 1.00 92.88 279 ALA A C 1
ATOM 2071 O O . ALA A 1 279 ? 41.466 12.554 -52.555 1.00 92.88 279 ALA A O 1
ATOM 2072 N N . ALA A 1 280 ? 39.948 10.900 -52.455 1.00 93.00 280 ALA A N 1
ATOM 2073 C CA . ALA A 1 280 ? 40.369 10.241 -53.688 1.00 93.00 280 ALA A CA 1
ATOM 2074 C C . ALA A 1 280 ? 40.119 11.124 -54.922 1.00 93.00 280 ALA A C 1
ATOM 2076 O O . ALA A 1 280 ? 41.032 11.313 -55.725 1.00 93.00 280 ALA A O 1
ATOM 2077 N N . VAL A 1 281 ? 38.938 11.749 -55.037 1.00 92.50 281 VAL A N 1
ATOM 2078 C CA . VAL A 1 281 ? 38.631 12.692 -56.132 1.00 92.50 281 VAL A CA 1
ATOM 2079 C C . VAL A 1 281 ? 39.582 13.894 -56.115 1.00 92.50 281 VAL A C 1
ATOM 2081 O O . VAL A 1 281 ? 40.076 14.310 -57.166 1.00 92.50 281 VAL A O 1
ATOM 2084 N N . ALA A 1 282 ? 39.889 14.431 -54.930 1.00 89.62 282 ALA A N 1
ATOM 2085 C CA . ALA A 1 282 ? 40.857 15.516 -54.782 1.00 89.62 282 ALA A CA 1
ATOM 2086 C C . ALA A 1 282 ? 42.283 15.085 -55.182 1.00 89.62 282 ALA A C 1
ATOM 2088 O O . ALA A 1 282 ? 42.984 15.835 -55.859 1.00 89.62 282 ALA A O 1
ATOM 2089 N N . ALA A 1 283 ? 42.703 13.868 -54.825 1.00 90.38 283 ALA A N 1
ATOM 2090 C CA . ALA A 1 283 ? 44.005 13.327 -55.209 1.00 90.38 283 ALA A CA 1
ATOM 2091 C C . ALA A 1 283 ? 44.112 13.079 -56.724 1.00 90.38 283 ALA A C 1
ATOM 2093 O O . ALA A 1 283 ? 45.130 13.422 -57.327 1.00 90.38 283 ALA A O 1
ATOM 2094 N N . GLU A 1 284 ? 43.058 12.546 -57.357 1.00 91.62 284 GLU A N 1
ATOM 2095 C CA . GLU A 1 284 ? 42.968 12.409 -58.818 1.00 91.62 284 GLU A CA 1
ATOM 2096 C C . GLU A 1 284 ? 43.121 13.765 -59.519 1.00 91.62 284 GLU A C 1
ATOM 2098 O O . GLU A 1 284 ? 43.825 13.871 -60.525 1.00 91.62 284 GLU A O 1
ATOM 2103 N N . TRP A 1 285 ? 42.488 14.809 -58.974 1.00 91.62 285 TRP A N 1
ATOM 2104 C CA . TRP A 1 285 ? 42.598 16.173 -59.484 1.00 91.62 285 TRP A CA 1
ATOM 2105 C C . TRP A 1 285 ? 44.035 16.699 -59.402 1.00 91.62 285 TRP A C 1
ATOM 2107 O O . TRP A 1 285 ? 44.588 17.155 -60.405 1.00 91.62 285 TRP A O 1
ATOM 2117 N N . THR A 1 286 ? 44.671 16.587 -58.232 1.00 88.75 286 THR A N 1
ATOM 2118 C CA . THR A 1 286 ? 46.069 17.000 -58.041 1.00 88.75 286 THR A CA 1
ATOM 2119 C C . THR A 1 286 ? 47.018 16.235 -58.969 1.00 88.75 286 THR A C 1
ATOM 2121 O O . THR A 1 286 ? 47.919 16.833 -59.561 1.00 88.75 286 THR A O 1
ATOM 2124 N N . ALA A 1 287 ? 46.798 14.929 -59.153 1.00 89.12 287 ALA A N 1
ATOM 2125 C CA . ALA A 1 287 ? 47.583 14.108 -60.067 1.00 89.12 287 ALA A CA 1
ATOM 2126 C C . ALA A 1 287 ? 47.418 14.565 -61.524 1.00 89.12 287 ALA A C 1
ATOM 2128 O O . ALA A 1 287 ? 48.414 14.742 -62.224 1.00 89.12 287 ALA A O 1
ATOM 2129 N N . TRP A 1 288 ? 46.193 14.836 -61.977 1.00 90.38 288 TRP A N 1
ATOM 2130 C CA . TRP A 1 288 ? 45.948 15.356 -63.323 1.00 90.38 288 TRP A CA 1
ATOM 2131 C C . TRP A 1 288 ? 46.599 16.732 -63.547 1.00 90.38 288 TRP A C 1
ATOM 2133 O O . TRP A 1 288 ? 47.291 16.927 -64.553 1.00 90.38 288 TRP A O 1
ATOM 2143 N N . LEU A 1 289 ? 46.471 17.660 -62.593 1.00 87.25 289 LEU A N 1
ATOM 2144 C CA . LEU A 1 289 ? 47.113 18.976 -62.677 1.00 87.25 289 LEU A CA 1
ATOM 2145 C C . LEU A 1 289 ? 48.635 18.898 -62.790 1.00 87.25 289 LEU A C 1
ATOM 2147 O O . LEU A 1 289 ? 49.222 19.683 -63.526 1.00 87.25 289 LEU A O 1
ATOM 2151 N N . SER A 1 290 ? 49.269 17.925 -62.131 1.00 85.38 290 SER A N 1
ATOM 2152 C CA . SER A 1 290 ? 50.725 17.734 -62.203 1.00 85.38 290 SER A CA 1
ATOM 2153 C C . SER A 1 290 ? 51.227 17.348 -63.602 1.00 85.38 290 SER A C 1
ATOM 2155 O O . SER A 1 290 ? 52.395 17.555 -63.922 1.00 85.38 290 SER A O 1
ATOM 2157 N N . THR A 1 291 ? 50.338 16.818 -64.450 1.00 85.06 291 THR A N 1
ATOM 2158 C CA . THR A 1 291 ? 50.638 16.437 -65.840 1.00 85.06 291 THR A CA 1
ATOM 2159 C C . THR A 1 291 ? 50.352 17.547 -66.854 1.00 85.06 291 THR A C 1
ATOM 2161 O O . THR A 1 291 ? 50.591 17.368 -68.047 1.00 85.06 291 THR A O 1
ATOM 2164 N N . THR A 1 292 ? 49.849 18.699 -66.400 1.00 81.44 292 THR A N 1
ATOM 2165 C CA . THR A 1 292 ? 49.367 19.782 -67.264 1.00 81.44 292 THR A CA 1
ATOM 2166 C C . THR A 1 292 ? 50.175 21.063 -67.004 1.00 81.44 292 THR A C 1
ATOM 2168 O O . THR A 1 292 ? 50.551 21.317 -65.864 1.00 81.44 292 THR A O 1
ATOM 2171 N N . PRO A 1 293 ? 50.423 21.936 -68.001 1.00 79.06 293 PRO A N 1
ATOM 2172 C CA . PRO A 1 293 ? 51.093 23.233 -67.795 1.00 79.06 293 PRO A CA 1
ATOM 2173 C C . PRO A 1 293 ? 50.246 24.286 -67.038 1.00 79.06 293 PRO A C 1
ATOM 2175 O O . PRO A 1 293 ? 50.486 25.486 -67.173 1.00 79.06 293 PRO A O 1
ATOM 2178 N N . LEU A 1 294 ? 49.235 23.857 -66.277 1.00 81.06 294 LEU A N 1
ATOM 2179 C CA . LEU A 1 294 ? 48.356 24.708 -65.473 1.00 81.06 294 LEU A CA 1
ATOM 2180 C C . LEU A 1 294 ? 48.918 24.868 -64.046 1.00 81.06 294 LEU A C 1
ATOM 2182 O O . LEU A 1 294 ? 49.653 23.996 -63.581 1.00 81.06 294 LEU A O 1
ATOM 2186 N N . PRO A 1 295 ? 48.585 25.952 -63.322 1.00 81.81 295 PRO A N 1
ATOM 2187 C CA . PRO A 1 295 ? 49.027 26.128 -61.941 1.00 81.81 295 PRO A CA 1
ATOM 2188 C C . PRO A 1 295 ? 48.549 24.980 -61.037 1.00 81.81 295 PRO A C 1
ATOM 2190 O O . PRO A 1 295 ? 47.355 24.706 -60.939 1.00 81.81 295 PRO A O 1
ATOM 2193 N N . SER A 1 296 ? 49.484 24.331 -60.342 1.00 78.56 296 SER A N 1
ATOM 2194 C CA . SER A 1 296 ? 49.235 23.109 -59.559 1.00 78.56 296 SER A CA 1
ATOM 2195 C C . SER A 1 296 ? 48.453 23.319 -58.257 1.00 78.56 296 SER A C 1
ATOM 2197 O O . SER A 1 296 ? 48.056 22.347 -57.621 1.00 78.56 296 SER A O 1
ATOM 2199 N N . SER A 1 297 ? 48.224 24.570 -57.851 1.00 81.75 297 SER A N 1
ATOM 2200 C CA . SER A 1 297 ? 47.500 24.937 -56.629 1.00 81.75 297 SER A CA 1
ATOM 2201 C C . SER A 1 297 ? 46.026 25.289 -56.855 1.00 81.75 297 SER A C 1
ATOM 2203 O O . SER A 1 297 ? 45.333 25.605 -55.888 1.00 81.75 297 SER A O 1
ATOM 2205 N N . LEU A 1 298 ? 45.538 25.278 -58.100 1.00 85.56 298 LEU A N 1
ATOM 2206 C CA . LEU A 1 298 ? 44.172 25.705 -58.398 1.00 85.56 298 LEU A CA 1
ATOM 2207 C C . LEU A 1 298 ? 43.152 24.570 -58.182 1.00 85.56 298 LEU A C 1
ATOM 2209 O O . LEU A 1 298 ? 43.372 23.445 -58.633 1.00 85.56 298 LEU A O 1
ATOM 2213 N N . PRO A 1 299 ? 42.010 24.840 -57.527 1.00 85.44 299 PRO A N 1
ATOM 2214 C CA . PRO A 1 299 ? 40.889 23.903 -57.488 1.00 85.44 299 PRO A CA 1
ATOM 2215 C C . PRO A 1 299 ? 40.181 23.821 -58.858 1.00 85.44 299 PRO A C 1
ATOM 2217 O O . PRO A 1 299 ? 40.384 24.705 -59.695 1.00 85.44 299 PRO A O 1
ATOM 2220 N N . PRO A 1 300 ? 39.320 22.809 -59.100 1.00 86.88 300 PRO A N 1
ATOM 2221 C CA . PRO A 1 300 ? 38.639 22.617 -60.387 1.00 86.88 300 PRO A CA 1
ATOM 2222 C C . PRO A 1 300 ? 37.939 23.863 -60.935 1.00 86.88 300 PRO A C 1
ATOM 2224 O O . PRO A 1 300 ? 38.144 24.221 -62.092 1.00 86.88 300 PRO A O 1
ATOM 2227 N N . HIS A 1 301 ? 37.192 24.576 -60.090 1.00 86.12 301 HIS A N 1
ATOM 2228 C CA . HIS A 1 301 ? 36.542 25.836 -60.458 1.00 86.12 301 HIS A CA 1
ATOM 2229 C C . HIS A 1 301 ? 37.557 26.951 -60.762 1.00 86.12 301 HIS A C 1
ATOM 2231 O O . HIS A 1 301 ? 37.427 27.639 -61.767 1.00 86.12 301 HIS A O 1
ATOM 2237 N N . GLY A 1 302 ? 38.632 27.062 -59.977 1.00 85.00 302 GLY A N 1
ATOM 2238 C CA . GLY A 1 302 ? 39.689 28.052 -60.212 1.00 85.00 302 GLY A CA 1
ATOM 2239 C C . GLY A 1 302 ? 40.475 27.816 -61.508 1.00 85.00 302 GLY A C 1
ATOM 2240 O O . GLY A 1 302 ? 41.021 28.757 -62.077 1.00 85.00 302 GLY A O 1
ATOM 2241 N N . VAL A 1 303 ? 40.520 26.576 -62.011 1.00 86.38 303 VAL A N 1
ATOM 2242 C CA . VAL A 1 303 ? 41.069 26.278 -63.344 1.00 86.38 303 VAL A CA 1
ATOM 2243 C C . VAL A 1 303 ? 40.146 26.756 -64.455 1.00 86.38 303 VAL A C 1
ATOM 2245 O O . VAL A 1 303 ? 40.655 27.245 -65.457 1.00 86.38 303 VAL A O 1
ATOM 2248 N N . LEU A 1 304 ? 38.825 26.652 -64.295 1.00 85.38 304 LEU A N 1
ATOM 2249 C CA . LEU A 1 304 ? 37.875 27.189 -65.275 1.00 85.38 304 LEU A CA 1
ATOM 2250 C C . LEU A 1 304 ? 38.044 28.708 -65.406 1.00 85.38 304 LEU A C 1
ATOM 2252 O O . LEU A 1 304 ? 38.261 29.192 -66.514 1.00 85.38 304 LEU A O 1
ATOM 2256 N N . ASP A 1 305 ? 38.108 29.418 -64.277 1.00 84.81 305 ASP A N 1
ATOM 2257 C CA . ASP A 1 305 ? 38.360 30.865 -64.246 1.00 84.81 305 ASP A CA 1
ATOM 2258 C C . ASP A 1 305 ? 39.711 31.229 -64.894 1.00 84.81 305 ASP A C 1
ATOM 2260 O O . ASP A 1 305 ? 39.844 32.214 -65.625 1.00 84.81 305 ASP A O 1
ATOM 2264 N N . PHE A 1 306 ? 40.744 30.414 -64.654 1.00 85.44 306 PHE A N 1
ATOM 2265 C CA . PHE A 1 306 ? 42.069 30.615 -65.238 1.00 85.44 306 PHE A CA 1
ATOM 2266 C C . PHE A 1 306 ? 42.101 30.345 -66.751 1.00 85.44 306 PHE A C 1
ATOM 2268 O O . PHE A 1 306 ? 42.798 31.045 -67.490 1.00 85.44 306 PHE A O 1
ATOM 2275 N N . LEU A 1 307 ? 41.348 29.351 -67.230 1.00 84.19 307 LEU A N 1
ATOM 2276 C CA . LEU A 1 307 ? 41.189 29.073 -68.658 1.00 84.19 307 LEU A CA 1
ATOM 2277 C C . LEU A 1 307 ? 40.433 30.208 -69.358 1.00 84.19 307 LEU A C 1
ATOM 2279 O O . LEU A 1 307 ? 40.854 30.622 -70.436 1.00 84.19 307 LEU A O 1
ATOM 2283 N N . ASP A 1 308 ? 39.404 30.775 -68.728 1.00 84.50 308 ASP A N 1
ATOM 2284 C CA . ASP A 1 308 ? 38.671 31.934 -69.254 1.00 84.50 308 ASP A CA 1
ATOM 2285 C C . ASP A 1 308 ? 39.576 33.172 -69.377 1.00 84.50 308 ASP A C 1
ATOM 2287 O O . ASP A 1 308 ? 39.514 33.913 -70.366 1.00 84.50 308 ASP A O 1
ATOM 2291 N N . LEU A 1 309 ? 40.489 33.366 -68.418 1.00 84.44 309 LEU A N 1
ATOM 2292 C CA . LEU A 1 309 ? 41.511 34.412 -68.480 1.00 84.44 309 LEU A CA 1
ATOM 2293 C C . LEU A 1 309 ? 42.518 34.173 -69.620 1.00 84.44 309 LEU A C 1
ATOM 2295 O O . LEU A 1 309 ? 42.914 35.121 -70.303 1.00 84.44 309 LEU A O 1
ATOM 2299 N N . ILE A 1 310 ? 42.928 32.918 -69.846 1.00 83.69 310 ILE A N 1
ATOM 2300 C CA . ILE A 1 310 ? 43.798 32.537 -70.969 1.00 83.69 310 ILE A CA 1
ATOM 2301 C C . ILE A 1 310 ? 43.106 32.794 -72.308 1.00 83.69 310 ILE A C 1
ATOM 2303 O O . ILE A 1 310 ? 43.730 33.382 -73.192 1.00 83.69 310 ILE A O 1
ATOM 2307 N N . ASP A 1 311 ? 41.852 32.369 -72.461 1.00 81.19 311 ASP A N 1
ATOM 2308 C CA . ASP A 1 311 ? 41.078 32.542 -73.692 1.00 81.19 311 ASP A CA 1
ATOM 2309 C C . ASP A 1 311 ? 40.865 34.038 -73.985 1.00 81.19 311 ASP A C 1
ATOM 2311 O O . ASP A 1 311 ? 41.148 34.493 -75.093 1.00 81.19 311 ASP A O 1
ATOM 2315 N N . SER A 1 312 ? 40.515 34.835 -72.969 1.00 80.69 312 SER A N 1
ATOM 2316 C CA . SER A 1 312 ? 40.402 36.299 -73.081 1.00 80.69 312 SER A CA 1
ATOM 2317 C C . SER A 1 312 ? 41.731 36.960 -73.476 1.00 80.69 312 SER A C 1
ATOM 2319 O O . SER A 1 312 ? 41.764 37.888 -74.284 1.00 80.69 312 SER A O 1
ATOM 2321 N N . GLY A 1 313 ? 42.852 36.480 -72.927 1.00 78.56 313 GLY A N 1
ATOM 2322 C CA . GLY A 1 313 ? 44.192 36.953 -73.281 1.00 78.56 313 GLY A CA 1
ATOM 2323 C C . GLY A 1 313 ? 44.614 36.568 -74.702 1.00 78.56 313 GLY A C 1
ATOM 2324 O O . GLY A 1 313 ? 45.268 37.359 -75.378 1.00 78.56 313 GLY A O 1
ATOM 2325 N N . ARG A 1 314 ? 44.226 35.378 -75.176 1.00 79.75 314 ARG A N 1
ATOM 2326 C CA . ARG A 1 314 ? 44.447 34.942 -76.565 1.00 79.75 314 ARG A CA 1
ATOM 2327 C C . ARG A 1 314 ? 43.632 35.752 -77.550 1.00 79.75 314 ARG A C 1
ATOM 2329 O O . ARG A 1 314 ? 44.177 36.134 -78.574 1.00 79.75 314 ARG A O 1
ATOM 2336 N N . GLN A 1 315 ? 42.371 36.027 -77.231 1.00 77.12 315 GLN A N 1
ATOM 2337 C CA . GLN A 1 315 ? 41.510 36.835 -78.083 1.00 77.12 315 GLN A CA 1
ATOM 2338 C C . GLN A 1 315 ? 42.078 38.249 -78.248 1.00 77.12 315 GLN A C 1
ATOM 2340 O O . GLN A 1 315 ? 42.215 38.714 -79.368 1.00 77.12 315 GLN A O 1
ATOM 2345 N N . ARG A 1 316 ? 42.563 38.869 -77.164 1.00 76.75 316 ARG A N 1
ATOM 2346 C CA . ARG A 1 316 ? 43.237 40.179 -77.232 1.00 76.75 316 ARG A CA 1
ATOM 2347 C C . ARG A 1 316 ? 44.534 40.170 -78.047 1.00 76.75 316 ARG A C 1
ATOM 2349 O O . ARG A 1 316 ? 44.801 41.143 -78.737 1.00 76.75 316 ARG A O 1
ATOM 2356 N N . LEU A 1 317 ? 45.333 39.102 -77.962 1.00 72.12 317 LEU A N 1
ATOM 2357 C CA . LEU A 1 317 ? 46.540 38.947 -78.785 1.00 72.12 317 LEU A CA 1
ATOM 2358 C C . LEU A 1 317 ? 46.206 38.706 -80.260 1.00 72.12 317 LEU A C 1
ATOM 2360 O O . LEU A 1 317 ? 46.903 39.227 -81.119 1.00 72.12 317 LEU A O 1
ATOM 2364 N N . ALA A 1 318 ? 45.155 37.934 -80.548 1.00 71.38 318 ALA A N 1
ATOM 2365 C CA . ALA A 1 318 ? 44.672 37.733 -81.908 1.00 71.38 318 ALA A CA 1
ATOM 2366 C C . ALA A 1 318 ? 44.165 39.053 -82.500 1.00 71.38 318 ALA A C 1
ATOM 2368 O O . ALA A 1 318 ? 44.549 39.380 -83.614 1.00 71.38 318 ALA A O 1
ATOM 2369 N N . ASP A 1 319 ? 43.407 39.840 -81.727 1.00 69.38 319 ASP A N 1
ATOM 2370 C CA . ASP A 1 319 ? 42.938 41.172 -82.123 1.00 69.38 319 ASP A CA 1
ATOM 2371 C C . ASP A 1 319 ? 44.123 42.117 -82.437 1.00 69.38 319 ASP A C 1
ATOM 2373 O O . ASP A 1 319 ? 44.081 42.843 -83.435 1.00 69.38 319 ASP A O 1
ATOM 2377 N N . GLU A 1 320 ? 45.201 42.066 -81.637 1.00 66.06 320 GLU A N 1
ATOM 2378 C CA . GLU A 1 320 ? 46.450 42.832 -81.818 1.00 66.06 320 GLU A CA 1
ATOM 2379 C C . GLU A 1 320 ? 47.271 42.364 -83.040 1.00 66.06 320 GLU A C 1
ATOM 2381 O O . GLU A 1 320 ? 47.777 43.189 -83.802 1.00 66.06 320 GLU A O 1
ATOM 2386 N N . GLU A 1 321 ? 47.354 41.051 -83.292 1.00 64.81 321 GLU A N 1
ATOM 2387 C CA . GLU A 1 321 ? 47.968 40.487 -84.505 1.00 64.81 321 GLU A CA 1
ATOM 2388 C C . GLU A 1 321 ? 47.162 40.871 -85.763 1.00 64.81 321 GLU A C 1
ATOM 2390 O O . GLU A 1 321 ? 47.768 41.321 -86.732 1.00 64.81 321 GLU A O 1
ATOM 2395 N N . THR A 1 322 ? 45.819 40.851 -85.743 1.00 61.56 322 THR A N 1
ATOM 2396 C CA . THR A 1 322 ? 45.003 41.370 -86.864 1.00 61.56 322 THR A CA 1
ATOM 2397 C C . THR A 1 322 ? 45.168 42.872 -87.086 1.00 61.56 322 THR A C 1
ATOM 2399 O O . THR A 1 322 ? 45.222 43.297 -88.235 1.00 61.56 322 THR A O 1
ATOM 2402 N N . THR A 1 323 ? 45.314 43.689 -86.035 1.00 57.94 323 THR A N 1
ATOM 2403 C CA . THR A 1 323 ? 45.595 45.131 -86.208 1.00 57.94 323 THR A CA 1
ATOM 2404 C C . THR A 1 323 ? 47.010 45.384 -86.739 1.00 57.94 323 THR A C 1
ATOM 2406 O O . THR A 1 323 ? 47.241 46.366 -87.445 1.00 57.94 323 THR A O 1
ATOM 2409 N N . THR A 1 324 ? 47.954 44.485 -86.452 1.00 57.84 324 THR A N 1
ATOM 2410 C CA . THR A 1 324 ? 49.325 44.536 -86.981 1.00 57.84 324 THR A CA 1
ATOM 2411 C C . THR A 1 324 ? 49.381 44.058 -88.438 1.00 57.84 324 THR A C 1
ATOM 2413 O O . THR A 1 324 ? 50.046 44.687 -89.261 1.00 57.84 324 THR A O 1
ATOM 2416 N N . ASP A 1 325 ? 48.625 43.023 -88.809 1.00 56.53 325 ASP A N 1
ATOM 2417 C CA . ASP A 1 325 ? 48.483 42.561 -90.196 1.00 56.53 325 ASP A CA 1
ATOM 2418 C C . ASP A 1 325 ? 47.708 43.570 -91.067 1.00 56.53 325 ASP A C 1
ATOM 2420 O O . ASP A 1 325 ? 48.077 43.791 -92.224 1.00 56.53 325 ASP A O 1
ATOM 2424 N N . GLU A 1 326 ? 46.707 44.271 -90.518 1.00 57.16 326 GLU A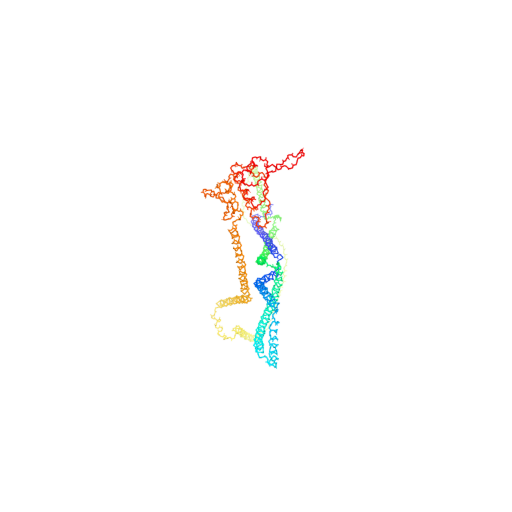 N 1
ATOM 2425 C CA . GLU A 1 326 ? 46.044 45.418 -91.165 1.00 57.16 326 GLU A CA 1
ATOM 2426 C C . GLU A 1 326 ? 47.010 46.603 -91.372 1.00 57.16 326 GLU A C 1
ATOM 2428 O O . GLU A 1 326 ? 46.998 47.244 -92.425 1.00 57.16 326 GLU A O 1
ATOM 2433 N N . ALA A 1 327 ? 47.918 46.864 -90.422 1.00 53.50 327 ALA A N 1
ATOM 2434 C CA . ALA A 1 327 ? 48.969 47.875 -90.571 1.00 53.50 327 ALA A CA 1
ATOM 2435 C C . ALA A 1 327 ? 50.045 47.476 -91.604 1.00 53.50 327 ALA A C 1
ATOM 2437 O O . ALA A 1 327 ? 50.579 48.338 -92.307 1.00 53.50 327 ALA A O 1
ATOM 2438 N N . THR A 1 328 ? 50.332 46.177 -91.735 1.00 56.88 328 THR A N 1
ATOM 2439 C CA . THR A 1 328 ? 51.313 45.638 -92.693 1.00 56.88 328 THR A CA 1
ATOM 2440 C C . THR A 1 328 ? 50.740 45.602 -94.113 1.00 56.88 328 THR A C 1
ATOM 2442 O O . THR A 1 328 ? 51.419 45.984 -95.062 1.00 56.88 328 THR A O 1
ATOM 2445 N N . THR A 1 329 ? 49.455 45.266 -94.276 1.00 55.94 329 THR A N 1
ATOM 2446 C CA . THR A 1 329 ? 48.756 45.346 -95.573 1.00 55.94 329 THR A CA 1
ATOM 2447 C C . THR A 1 329 ? 48.551 46.787 -96.058 1.00 55.94 329 THR A C 1
ATOM 2449 O O . THR A 1 329 ? 48.622 47.023 -97.265 1.00 55.94 329 THR A O 1
ATOM 2452 N N . LEU A 1 330 ? 48.397 47.762 -95.150 1.00 54.97 330 LEU A N 1
ATOM 2453 C CA . LEU A 1 330 ? 48.447 49.198 -95.471 1.00 54.97 330 LEU A CA 1
ATOM 2454 C C . LEU A 1 330 ? 49.840 49.641 -95.963 1.00 54.97 330 LEU A C 1
ATOM 2456 O O . LEU A 1 330 ? 49.927 50.407 -96.926 1.00 54.97 330 LEU A O 1
ATOM 2460 N N . TRP A 1 331 ? 50.922 49.119 -95.376 1.00 51.69 331 TRP A N 1
ATOM 2461 C CA . TRP A 1 331 ? 52.302 49.371 -95.824 1.00 51.69 331 TRP A CA 1
ATOM 2462 C C . TRP A 1 331 ? 52.605 48.747 -97.199 1.00 51.69 331 TRP A C 1
ATOM 2464 O O . TRP A 1 331 ? 53.127 49.424 -98.086 1.00 51.69 331 TRP A O 1
ATOM 2474 N N . ASP A 1 332 ? 52.153 47.515 -97.436 1.00 54.34 332 ASP A N 1
ATOM 2475 C CA . ASP A 1 332 ? 52.296 46.795 -98.713 1.00 54.34 332 ASP A CA 1
ATOM 2476 C C . ASP A 1 332 ? 51.500 47.435 -99.871 1.00 54.34 332 ASP A C 1
ATOM 2478 O O . ASP A 1 332 ? 51.784 47.206 -101.052 1.00 54.34 332 ASP A O 1
ATOM 2482 N N . THR A 1 333 ? 50.454 48.216 -99.575 1.00 56.28 333 THR A N 1
ATOM 2483 C CA . THR A 1 333 ? 49.751 49.025 -100.589 1.00 56.28 333 THR A CA 1
ATOM 2484 C C . THR A 1 333 ? 50.464 50.334 -100.924 1.00 56.28 333 THR A C 1
ATOM 2486 O O . THR A 1 333 ? 50.314 50.818 -102.045 1.00 56.28 333 THR A O 1
ATOM 2489 N N . VAL A 1 334 ? 51.274 50.879 -100.012 1.00 53.72 334 VAL A N 1
ATOM 2490 C CA . VAL A 1 334 ? 52.090 52.080 -100.259 1.00 53.72 334 VAL A CA 1
ATOM 2491 C C . VAL A 1 334 ? 53.325 51.727 -101.101 1.00 53.72 334 VAL A C 1
ATOM 2493 O O . VAL A 1 334 ? 53.614 52.416 -102.077 1.00 53.72 334 VAL A O 1
ATOM 2496 N N . GLU A 1 335 ? 53.974 50.588 -100.838 1.00 50.72 335 GLU A N 1
ATOM 2497 C CA . GLU A 1 335 ? 55.176 50.148 -101.571 1.00 50.72 335 GLU A CA 1
ATOM 2498 C C . GLU A 1 335 ? 54.875 49.665 -103.013 1.00 50.72 335 GLU A C 1
ATOM 2500 O O . GLU A 1 335 ? 55.667 49.871 -103.941 1.00 50.72 335 GLU A O 1
ATOM 2505 N N . ARG A 1 336 ? 53.669 49.118 -103.252 1.00 52.56 336 ARG A N 1
ATOM 2506 C CA . ARG A 1 336 ? 53.181 48.737 -104.597 1.00 52.56 336 ARG A CA 1
ATOM 2507 C C . ARG A 1 336 ? 52.837 49.921 -105.509 1.00 52.56 336 ARG A C 1
ATOM 2509 O O . ARG A 1 336 ? 52.798 49.734 -106.724 1.00 52.56 336 ARG A O 1
ATOM 2516 N N . VAL A 1 337 ? 52.613 51.121 -104.966 1.00 50.81 337 VAL A N 1
ATOM 2517 C CA . VAL A 1 337 ? 52.382 52.341 -105.766 1.00 50.81 337 VAL A CA 1
ATOM 2518 C C . VAL A 1 337 ? 53.703 53.028 -106.138 1.00 50.81 337 VAL A C 1
ATOM 2520 O O . VAL A 1 337 ? 53.792 53.616 -107.215 1.00 50.81 337 VAL A O 1
ATOM 2523 N N . GLU A 1 338 ? 54.761 52.882 -105.334 1.00 46.47 338 GLU A N 1
ATOM 2524 C CA . GLU A 1 338 ? 56.083 53.460 -105.630 1.00 46.47 338 GLU A CA 1
ATOM 2525 C C . GLU A 1 338 ? 56.950 52.597 -106.568 1.00 46.47 338 GLU A C 1
ATOM 2527 O O . GLU A 1 338 ? 57.704 53.141 -107.374 1.00 46.47 338 GLU A O 1
ATOM 2532 N N . SER A 1 339 ? 56.792 51.268 -106.568 1.00 45.12 339 SER A N 1
ATOM 2533 C CA . SER A 1 339 ? 57.598 50.365 -107.420 1.00 45.12 339 SER A CA 1
ATOM 2534 C C . SER A 1 339 ? 57.008 50.084 -108.819 1.00 45.12 339 SER A C 1
ATOM 2536 O O . SER A 1 339 ? 57.603 49.361 -109.618 1.00 45.12 339 SER A O 1
ATOM 2538 N N . GLY A 1 340 ? 55.852 50.670 -109.159 1.00 45.84 340 GLY A N 1
ATOM 2539 C CA . GLY A 1 340 ? 55.120 50.433 -110.417 1.00 45.84 340 GLY A CA 1
ATOM 2540 C C . GLY A 1 340 ? 55.507 51.312 -111.620 1.00 45.84 340 GLY A C 1
ATOM 2541 O O . GLY A 1 340 ? 54.934 51.145 -112.696 1.00 45.84 340 GLY A O 1
ATOM 2542 N N . LEU A 1 341 ? 56.464 52.241 -111.482 1.00 42.59 341 LEU A N 1
ATOM 2543 C CA . LEU A 1 341 ? 56.825 53.223 -112.526 1.00 42.59 341 LEU A CA 1
ATOM 2544 C C . LEU A 1 341 ? 58.290 53.156 -113.005 1.00 42.59 341 LEU A C 1
ATOM 2546 O O . LEU A 1 341 ? 58.822 54.140 -113.513 1.00 42.59 341 LEU A O 1
ATOM 2550 N N . ALA A 1 342 ? 58.946 51.993 -112.911 1.00 37.22 342 ALA A N 1
ATOM 2551 C CA . ALA A 1 342 ? 60.306 51.797 -113.438 1.00 37.22 342 ALA A CA 1
ATOM 2552 C C . ALA A 1 342 ? 60.516 50.430 -114.122 1.00 37.22 342 ALA A C 1
ATOM 2554 O O . ALA A 1 342 ? 61.533 49.772 -113.924 1.00 37.22 342 ALA A O 1
ATOM 2555 N N . GLY A 1 343 ? 59.554 50.001 -114.947 1.00 38.38 343 GLY A N 1
ATOM 2556 C CA . GLY A 1 343 ? 59.623 48.711 -115.644 1.00 38.38 343 GLY A CA 1
ATOM 2557 C C . GLY A 1 343 ? 58.797 48.620 -116.928 1.00 38.38 343 GLY A C 1
ATOM 2558 O O . GLY A 1 343 ? 58.171 47.597 -117.177 1.00 38.38 343 GLY A O 1
ATOM 2559 N N . LEU A 1 344 ? 58.767 49.675 -117.749 1.00 33.94 344 LEU A N 1
ATOM 2560 C CA . LEU A 1 344 ? 58.325 49.604 -119.148 1.00 33.94 344 LEU A CA 1
ATOM 2561 C C . LEU A 1 344 ? 59.555 49.691 -120.061 1.00 33.94 344 LEU A C 1
ATOM 2563 O O . LEU A 1 344 ? 59.946 50.791 -120.436 1.00 33.94 344 LEU A O 1
ATOM 2567 N N . ALA A 1 345 ? 60.156 48.547 -120.405 1.00 32.44 345 ALA A N 1
ATOM 2568 C CA . ALA A 1 345 ? 60.780 48.286 -121.712 1.00 32.44 345 ALA A CA 1
ATOM 2569 C C . ALA A 1 345 ? 61.496 46.924 -121.745 1.00 32.44 345 ALA A C 1
ATOM 2571 O O . ALA A 1 345 ? 62.416 46.684 -120.973 1.00 32.44 345 ALA A O 1
ATOM 2572 N N . GLY A 1 346 ? 61.133 46.109 -122.742 1.00 31.06 346 GLY A N 1
ATOM 2573 C CA . GLY A 1 346 ? 61.965 45.045 -123.320 1.00 31.06 346 GLY A CA 1
ATOM 2574 C C . GLY A 1 346 ? 61.883 43.704 -122.589 1.00 31.06 346 GLY A C 1
ATOM 2575 O O . GLY A 1 346 ? 62.567 43.504 -121.601 1.00 31.06 346 GLY A O 1
ATOM 2576 N N . SER A 1 347 ? 60.976 42.799 -122.976 1.00 28.06 347 SER A N 1
ATOM 2577 C CA . SER A 1 347 ? 61.179 41.798 -124.051 1.00 28.06 347 SER A CA 1
ATOM 2578 C C . SER A 1 347 ? 62.324 40.831 -123.724 1.00 28.06 347 SER A C 1
ATOM 2580 O O . SER A 1 347 ? 63.453 41.264 -123.574 1.00 28.06 347 SER A O 1
ATOM 2582 N N . GLY A 1 348 ? 62.164 39.514 -123.667 1.00 28.30 348 GLY A N 1
ATOM 2583 C CA . GLY A 1 348 ? 61.068 38.615 -124.007 1.00 28.30 348 GLY A CA 1
ATOM 2584 C C . GLY A 1 348 ? 61.636 37.190 -124.109 1.00 28.30 348 GLY A C 1
ATOM 2585 O O . GLY A 1 348 ? 62.852 37.048 -124.202 1.00 28.30 348 GLY A O 1
ATOM 2586 N N . MET A 1 349 ? 60.737 36.194 -124.172 1.00 25.00 349 MET A N 1
ATOM 2587 C CA . MET A 1 349 ? 60.964 34.802 -124.630 1.00 25.00 349 MET A CA 1
ATOM 2588 C C . MET A 1 349 ? 61.892 33.925 -123.744 1.00 25.00 349 MET A C 1
ATOM 2590 O O . MET A 1 349 ? 62.857 34.421 -123.191 1.00 25.00 349 MET A O 1
ATOM 2594 N N . VAL A 1 350 ? 61.737 32.607 -123.557 1.00 27.27 350 VAL A N 1
ATOM 2595 C CA . VAL A 1 350 ? 60.836 31.540 -124.047 1.00 27.27 350 VAL A CA 1
ATOM 2596 C C . VAL A 1 350 ? 61.158 30.254 -123.239 1.00 27.27 350 VAL A C 1
ATOM 2598 O O . VAL A 1 350 ? 62.318 30.100 -122.876 1.00 27.27 350 VAL A O 1
ATOM 2601 N N . GLU A 1 351 ? 60.157 29.367 -123.046 1.00 26.42 351 GLU A N 1
ATOM 2602 C CA . GLU A 1 351 ? 60.218 27.895 -122.754 1.00 26.42 351 GLU A CA 1
ATOM 2603 C C . GLU A 1 351 ? 61.034 27.384 -121.539 1.00 26.42 351 GLU A C 1
ATOM 2605 O O . GLU A 1 351 ? 61.963 28.022 -121.079 1.00 26.42 351 GLU A O 1
ATOM 2610 N N . ALA A 1 352 ? 60.837 26.199 -120.955 1.00 26.39 352 ALA A N 1
ATOM 2611 C CA . ALA A 1 352 ? 59.813 25.151 -120.902 1.00 26.39 352 ALA A CA 1
ATOM 2612 C C . ALA A 1 352 ? 60.229 24.207 -119.738 1.00 26.39 352 ALA A C 1
ATOM 2614 O O . ALA A 1 352 ? 61.401 24.138 -119.374 1.00 26.39 352 ALA A O 1
ATOM 2615 N N . ASP A 1 353 ? 59.252 23.508 -119.168 1.00 29.14 353 ASP A N 1
ATOM 2616 C CA . ASP A 1 353 ? 59.292 22.526 -118.058 1.00 29.14 353 ASP A CA 1
ATOM 2617 C C . ASP A 1 353 ? 60.009 21.187 -118.436 1.00 29.14 353 ASP A C 1
ATOM 2619 O O . ASP A 1 353 ? 60.217 20.954 -119.629 1.00 29.14 353 ASP A O 1
ATOM 2623 N N . PRO A 1 354 ? 60.132 20.152 -117.563 1.00 48.28 354 PRO A N 1
ATOM 2624 C CA . PRO A 1 354 ? 60.832 19.956 -116.274 1.00 48.28 354 PRO A CA 1
ATOM 2625 C C . PRO A 1 354 ? 61.793 18.713 -116.385 1.00 48.28 354 PRO A C 1
ATOM 2627 O O . PRO A 1 354 ? 62.362 18.495 -117.452 1.00 48.28 354 PRO A O 1
ATOM 2630 N N . PRO A 1 355 ? 61.842 17.741 -115.443 1.00 54.50 355 PRO A N 1
ATOM 2631 C CA . PRO A 1 355 ? 62.450 17.657 -114.099 1.00 54.50 355 PRO A CA 1
ATOM 2632 C C . PRO A 1 355 ? 63.681 16.702 -114.059 1.00 54.50 355 PRO A C 1
ATOM 2634 O O . PRO A 1 355 ? 63.924 16.008 -115.033 1.00 54.50 355 PRO A O 1
ATOM 2637 N N . VAL A 1 356 ? 64.409 16.570 -112.931 1.00 27.86 356 VAL A N 1
ATOM 2638 C CA . VAL A 1 356 ? 65.108 15.325 -112.492 1.00 27.86 356 VAL A CA 1
ATOM 2639 C C . VAL A 1 356 ? 65.629 15.450 -111.045 1.00 27.86 356 VAL A C 1
ATOM 2641 O O . VAL A 1 356 ? 65.774 16.531 -110.490 1.00 27.86 356 VAL A O 1
ATOM 2644 N N . GLN A 1 357 ? 65.801 14.266 -110.466 1.00 28.34 357 GLN A N 1
ATOM 2645 C CA . GLN A 1 357 ? 65.882 13.795 -109.093 1.00 28.34 357 GLN A CA 1
ATOM 2646 C C . GLN A 1 357 ? 67.176 14.072 -108.298 1.00 28.34 357 GLN A C 1
ATOM 2648 O O . GLN A 1 357 ? 68.252 14.237 -108.861 1.00 28.34 357 GLN A O 1
ATOM 2653 N N . ALA A 1 358 ? 67.010 13.808 -106.995 1.00 27.75 358 ALA A N 1
ATOM 2654 C CA . ALA A 1 358 ? 67.849 12.951 -106.148 1.00 27.75 358 ALA A CA 1
ATOM 2655 C C . ALA A 1 358 ? 69.138 13.510 -105.544 1.00 27.75 358 ALA A C 1
ATOM 2657 O O . ALA A 1 358 ? 69.696 14.514 -105.969 1.00 27.75 358 ALA A O 1
ATOM 2658 N N . ALA A 1 359 ? 69.566 12.704 -104.573 1.00 29.69 359 ALA A N 1
ATOM 2659 C CA . ALA A 1 359 ? 70.802 12.705 -103.825 1.00 29.69 359 ALA A CA 1
ATOM 2660 C C . ALA A 1 359 ? 70.800 13.632 -102.601 1.00 29.69 359 ALA A C 1
ATOM 2662 O O . ALA A 1 359 ? 70.396 14.785 -102.669 1.00 29.69 359 ALA A O 1
ATOM 2663 N N . ASP A 1 360 ? 71.250 13.206 -101.434 1.00 30.11 360 ASP A N 1
ATOM 2664 C CA . ASP A 1 360 ? 71.734 11.901 -100.999 1.00 30.11 360 ASP A CA 1
ATOM 2665 C C . ASP A 1 360 ? 71.988 12.028 -99.488 1.00 30.11 360 ASP A C 1
ATOM 2667 O O . ASP A 1 360 ? 71.935 13.128 -98.932 1.00 30.11 360 ASP A O 1
ATOM 2671 N N . ASP A 1 361 ? 72.345 10.895 -98.889 1.00 30.16 361 ASP A N 1
ATOM 2672 C CA . ASP A 1 361 ? 73.373 10.827 -97.853 1.00 30.16 361 ASP A CA 1
ATOM 2673 C C . ASP A 1 361 ? 73.027 11.296 -96.425 1.00 30.16 361 ASP A C 1
ATOM 2675 O O . ASP A 1 361 ? 72.461 12.346 -96.156 1.00 30.16 361 ASP A O 1
ATOM 2679 N N . GLU A 1 362 ? 73.400 10.569 -95.381 1.00 31.12 362 GLU A N 1
ATOM 2680 C CA . GLU A 1 362 ? 74.029 9.257 -95.289 1.00 31.12 362 GLU A CA 1
ATOM 2681 C C . GLU A 1 362 ? 74.049 8.906 -93.797 1.00 31.12 362 GLU A C 1
ATOM 2683 O O . GLU A 1 362 ? 74.278 9.788 -92.976 1.00 31.12 362 GLU A O 1
ATOM 2688 N N . THR A 1 363 ? 73.904 7.611 -93.491 1.00 30.66 363 THR A N 1
ATOM 2689 C CA . THR A 1 363 ? 74.621 6.852 -92.437 1.00 30.66 363 THR A CA 1
ATOM 2690 C C . THR A 1 363 ? 74.678 7.368 -90.989 1.00 30.66 363 THR A C 1
ATOM 2692 O O . THR A 1 363 ? 74.663 8.536 -90.660 1.00 30.66 363 THR A O 1
ATOM 2695 N N . SER A 1 364 ? 74.844 6.542 -89.969 1.00 30.61 364 SER A N 1
ATOM 2696 C CA . SER A 1 364 ? 75.150 5.123 -89.798 1.00 30.61 364 SER A CA 1
ATOM 2697 C C . SER A 1 364 ? 74.736 4.858 -88.346 1.00 30.61 364 SER A C 1
ATOM 2699 O O . SER A 1 364 ? 74.869 5.725 -87.491 1.00 30.61 364 SER A O 1
ATOM 2701 N N . GLY A 1 365 ? 74.194 3.711 -87.978 1.00 30.30 365 GLY A N 1
ATOM 2702 C CA . GLY A 1 365 ? 74.760 2.406 -88.263 1.00 30.30 365 GLY A CA 1
ATOM 2703 C C . GLY A 1 365 ? 75.140 1.788 -86.919 1.00 30.30 365 GLY A C 1
ATOM 2704 O O . GLY A 1 365 ? 75.940 2.327 -86.167 1.00 30.30 365 GLY A O 1
ATOM 2705 N N . SER A 1 366 ? 74.560 0.630 -86.621 1.00 30.80 366 SER A N 1
ATOM 2706 C CA . SER A 1 366 ? 75.271 -0.657 -86.711 1.00 30.80 366 SER A CA 1
ATOM 2707 C C . SER A 1 366 ? 75.627 -1.126 -85.289 1.00 30.80 366 SER A C 1
ATOM 2709 O O . SER A 1 366 ? 75.849 -0.302 -84.415 1.00 30.80 366 SER A O 1
ATOM 2711 N N . ARG A 1 367 ? 75.676 -2.401 -84.917 1.00 31.98 367 ARG A N 1
ATOM 2712 C CA . ARG A 1 367 ? 75.773 -3.717 -85.577 1.00 31.98 367 ARG A CA 1
ATOM 2713 C C . ARG A 1 367 ? 75.193 -4.705 -84.540 1.00 31.98 367 ARG A C 1
ATOM 2715 O O . ARG A 1 367 ? 75.252 -4.428 -83.351 1.00 31.98 367 ARG A O 1
ATOM 2722 N N . GLY A 1 368 ? 74.575 -5.832 -84.877 1.00 27.89 368 GLY A N 1
ATOM 2723 C CA . GLY A 1 368 ? 74.973 -6.834 -85.866 1.00 27.89 368 GLY A CA 1
ATOM 2724 C C . GLY A 1 368 ? 75.635 -8.010 -85.119 1.00 27.89 368 GLY A C 1
ATOM 2725 O O . GLY A 1 368 ? 76.703 -7.820 -84.561 1.00 27.89 368 GLY A O 1
ATOM 2726 N N . SER A 1 369 ? 74.955 -9.155 -84.951 1.00 29.30 369 SER A N 1
ATOM 2727 C CA . SER A 1 369 ? 74.973 -10.335 -85.858 1.00 29.30 369 SER A CA 1
ATOM 2728 C C . SER A 1 369 ? 76.139 -11.313 -85.504 1.00 29.30 369 SER A C 1
ATOM 2730 O O . SER A 1 369 ? 76.941 -10.972 -84.645 1.00 29.30 369 SER A O 1
ATOM 2732 N N . PRO A 1 370 ? 76.374 -12.453 -86.189 1.00 52.47 370 PRO A N 1
ATOM 2733 C CA . PRO A 1 370 ? 75.676 -13.761 -86.247 1.00 52.47 370 PRO A CA 1
ATOM 2734 C C . PRO A 1 370 ? 76.759 -14.900 -86.123 1.00 52.47 370 PRO A C 1
ATOM 2736 O O . PRO A 1 370 ? 77.616 -14.727 -85.261 1.00 52.47 370 PRO A O 1
ATOM 2739 N N . PRO A 1 371 ? 76.949 -15.946 -86.986 1.00 50.66 371 PRO A N 1
ATOM 2740 C CA . PRO A 1 371 ? 76.098 -16.860 -87.793 1.00 50.66 371 PRO A CA 1
ATOM 2741 C C . PRO A 1 371 ? 76.510 -18.382 -87.749 1.00 50.66 371 PRO A C 1
ATOM 2743 O O . PRO A 1 371 ? 77.470 -18.758 -87.092 1.00 50.66 371 PRO A O 1
ATOM 2746 N N . ARG A 1 372 ? 75.764 -19.219 -88.520 1.00 33.41 372 ARG A N 1
ATOM 2747 C CA . ARG A 1 372 ? 76.120 -20.353 -89.454 1.00 33.41 372 ARG A CA 1
ATOM 2748 C C . ARG A 1 372 ? 77.392 -21.195 -89.175 1.00 33.41 372 ARG A C 1
ATOM 2750 O O . ARG A 1 372 ? 78.443 -20.637 -88.937 1.00 33.41 372 ARG A O 1
ATOM 2757 N N . GLY A 1 373 ? 77.460 -22.525 -89.322 1.00 30.05 373 GLY A N 1
ATOM 2758 C CA . GLY A 1 373 ? 76.902 -23.477 -90.302 1.00 30.05 373 GLY A CA 1
ATOM 2759 C C . GLY A 1 373 ? 78.062 -24.337 -90.873 1.00 30.05 373 GLY A C 1
ATOM 2760 O O . GLY A 1 373 ? 79.185 -23.848 -90.878 1.00 30.05 373 GLY A O 1
ATOM 2761 N N . THR A 1 374 ? 77.831 -25.586 -91.319 1.00 32.00 374 THR A N 1
ATOM 2762 C CA . THR A 1 374 ? 78.448 -26.293 -92.489 1.00 32.00 374 THR A CA 1
ATOM 2763 C C . THR A 1 374 ? 78.344 -27.829 -92.411 1.00 32.00 374 THR A C 1
ATOM 2765 O O . THR A 1 374 ? 78.079 -28.415 -91.368 1.00 32.00 374 THR A O 1
ATOM 2768 N N . ALA A 1 375 ? 78.468 -28.441 -93.591 1.00 30.98 375 ALA A N 1
ATOM 2769 C CA . ALA A 1 375 ? 78.092 -29.791 -93.992 1.00 30.98 375 ALA A CA 1
ATOM 2770 C C . ALA A 1 375 ? 79.172 -30.875 -93.784 1.00 30.98 375 ALA A C 1
ATOM 2772 O O . ALA A 1 375 ? 80.357 -30.577 -93.673 1.00 30.98 375 ALA A O 1
ATOM 2773 N N . GLY A 1 376 ? 78.763 -32.147 -93.881 1.00 32.28 376 GLY A N 1
ATOM 2774 C CA . GLY A 1 376 ? 79.654 -33.302 -94.027 1.00 32.28 376 GLY A CA 1
ATOM 2775 C C . GLY A 1 376 ? 78.946 -34.501 -94.674 1.00 32.28 376 GLY A C 1
ATOM 2776 O O . GLY A 1 376 ? 77.897 -34.934 -94.212 1.00 32.28 376 GLY A O 1
ATOM 2777 N N . ARG A 1 377 ? 79.528 -35.011 -95.764 1.00 30.23 377 ARG A N 1
ATOM 2778 C CA . ARG A 1 377 ? 79.105 -36.146 -96.608 1.00 30.23 377 ARG A CA 1
ATOM 2779 C C . ARG A 1 377 ? 79.923 -37.389 -96.238 1.00 30.23 377 ARG A C 1
ATOM 2781 O O . ARG A 1 377 ? 81.141 -37.274 -96.282 1.00 30.23 377 ARG A O 1
ATOM 2788 N N . ILE A 1 378 ? 79.302 -38.557 -96.010 1.00 35.94 378 ILE A N 1
ATOM 2789 C CA . ILE A 1 378 ? 79.928 -39.894 -96.162 1.00 35.94 378 ILE A CA 1
ATOM 2790 C C . ILE A 1 378 ? 78.863 -40.918 -96.610 1.00 35.94 378 ILE A C 1
ATOM 2792 O O . ILE A 1 378 ? 77.841 -41.089 -95.950 1.00 35.94 378 ILE A O 1
ATOM 2796 N N . GLU A 1 379 ? 79.121 -41.608 -97.724 1.00 36.62 379 GLU A N 1
ATOM 2797 C CA . GLU A 1 379 ? 78.389 -42.788 -98.213 1.00 36.62 379 GLU A CA 1
ATOM 2798 C C . GLU A 1 379 ? 78.892 -44.085 -97.548 1.00 36.62 379 GLU A C 1
ATOM 2800 O O . GLU A 1 379 ? 80.102 -44.235 -97.375 1.00 36.62 379 GLU A O 1
ATOM 2805 N N . ARG A 1 380 ? 77.986 -45.046 -97.263 1.00 33.22 380 ARG A N 1
ATOM 2806 C CA . ARG A 1 380 ? 78.195 -46.519 -97.348 1.00 33.22 380 ARG A CA 1
ATOM 2807 C C . ARG A 1 380 ? 76.900 -47.320 -97.039 1.00 33.22 380 ARG A C 1
ATOM 2809 O O . ARG A 1 380 ? 76.412 -47.288 -95.919 1.00 33.22 380 ARG A O 1
ATOM 2816 N N . GLY A 1 381 ? 76.404 -48.057 -98.048 1.00 34.62 381 GLY A N 1
ATOM 2817 C CA . GLY A 1 381 ? 75.683 -49.358 -98.018 1.00 34.62 381 GLY A CA 1
ATOM 2818 C C . GLY A 1 381 ? 74.333 -49.540 -97.279 1.00 34.62 381 GLY A C 1
ATOM 2819 O O . GLY A 1 381 ? 74.345 -49.734 -96.066 1.00 34.62 381 GLY A O 1
ATOM 2820 N N . PRO A 1 382 ? 73.178 -49.659 -97.981 1.00 51.88 382 PRO A N 1
ATOM 2821 C CA . PRO A 1 382 ? 71.890 -50.022 -97.381 1.00 51.88 382 PRO A CA 1
ATOM 2822 C C . PRO A 1 382 ? 71.334 -51.357 -97.923 1.00 51.88 382 PRO A C 1
ATOM 2824 O O . PRO A 1 382 ? 70.889 -51.423 -99.064 1.00 51.88 382 PRO A O 1
ATOM 2827 N N . ALA A 1 383 ? 71.289 -52.413 -97.103 1.00 48.00 383 ALA A N 1
ATOM 2828 C CA . ALA A 1 383 ? 70.405 -53.563 -97.381 1.00 48.00 383 ALA A CA 1
ATOM 2829 C C . ALA A 1 383 ? 69.948 -54.376 -96.151 1.00 48.00 383 ALA A C 1
ATOM 2831 O O . ALA A 1 383 ? 68.990 -55.129 -96.270 1.00 48.00 383 ALA A O 1
ATOM 2832 N N . THR A 1 384 ? 70.525 -54.201 -94.952 1.00 54.62 384 THR A N 1
ATOM 2833 C CA . THR A 1 384 ? 70.174 -55.062 -93.789 1.00 54.62 384 THR A CA 1
ATOM 2834 C C . THR A 1 384 ? 69.642 -54.309 -92.556 1.00 54.62 384 THR A C 1
ATOM 2836 O O . THR A 1 384 ? 69.236 -54.931 -91.583 1.00 54.62 384 THR A O 1
ATOM 2839 N N . VAL A 1 385 ? 69.564 -52.969 -92.587 1.00 53.31 385 VAL A N 1
ATOM 2840 C CA . VAL A 1 385 ? 69.128 -52.133 -91.437 1.00 53.31 385 VAL A CA 1
ATOM 2841 C C . VAL A 1 385 ? 67.663 -51.662 -91.542 1.00 53.31 385 VAL A C 1
ATOM 2843 O O . VAL A 1 385 ? 67.040 -51.349 -90.528 1.00 53.31 385 VAL A O 1
ATOM 2846 N N . ALA A 1 386 ? 67.068 -51.655 -92.740 1.00 53.41 386 ALA A N 1
ATOM 2847 C CA . ALA A 1 386 ? 65.684 -51.205 -92.940 1.00 53.41 386 ALA A CA 1
ATOM 2848 C C . ALA A 1 386 ? 64.639 -52.200 -92.390 1.00 53.41 386 ALA A C 1
ATOM 2850 O O . ALA A 1 386 ? 63.683 -51.784 -91.741 1.00 53.41 386 ALA A O 1
ATOM 2851 N N . ALA A 1 387 ? 64.867 -53.508 -92.553 1.00 53.75 387 ALA A N 1
ATOM 2852 C CA . ALA A 1 387 ? 63.917 -54.548 -92.142 1.00 53.75 387 ALA A CA 1
ATOM 2853 C C . ALA A 1 387 ? 63.765 -54.683 -90.610 1.00 53.75 387 ALA A C 1
ATOM 2855 O O . ALA A 1 387 ? 62.685 -54.993 -90.113 1.00 53.75 387 ALA A O 1
ATOM 2856 N N . VAL A 1 388 ? 64.821 -54.400 -89.837 1.00 55.88 388 VAL A N 1
ATOM 2857 C CA . VAL A 1 388 ? 64.781 -54.475 -88.362 1.00 55.88 388 VAL A CA 1
ATOM 2858 C C . VAL A 1 388 ? 64.064 -53.262 -87.750 1.00 55.88 388 VAL A C 1
ATOM 2860 O O . VAL A 1 388 ? 63.391 -53.389 -86.728 1.00 55.88 388 VAL A O 1
ATOM 2863 N N . ARG A 1 389 ? 64.134 -52.087 -88.389 1.00 57.19 389 ARG A N 1
ATOM 2864 C CA . ARG A 1 389 ? 63.489 -50.857 -87.896 1.00 57.19 389 ARG A CA 1
ATOM 2865 C C . ARG A 1 389 ? 61.962 -50.901 -88.026 1.00 57.19 389 ARG A C 1
ATOM 2867 O O . ARG A 1 389 ? 61.259 -50.379 -87.166 1.00 57.19 389 ARG A O 1
ATOM 2874 N N . GLU A 1 390 ? 61.449 -51.562 -89.060 1.00 57.59 390 GLU A N 1
ATOM 2875 C CA . GLU A 1 390 ? 60.009 -51.690 -89.302 1.00 57.59 390 GLU A CA 1
ATOM 2876 C C . GLU A 1 390 ? 59.321 -52.650 -88.311 1.00 57.59 390 GLU A C 1
ATOM 2878 O O . GLU A 1 390 ? 58.236 -52.356 -87.805 1.00 57.59 390 GLU A O 1
ATOM 2883 N N . LEU A 1 391 ? 59.976 -53.764 -87.961 1.00 56.81 391 LEU A N 1
ATOM 2884 C CA . LEU A 1 391 ? 59.439 -54.742 -87.006 1.00 56.81 391 LEU A CA 1
ATOM 2885 C C . LEU A 1 391 ? 59.379 -54.179 -85.573 1.00 56.81 391 LEU A C 1
ATOM 2887 O O . LEU A 1 391 ? 58.407 -54.404 -84.850 1.00 56.81 391 LEU A O 1
ATOM 2891 N N . VAL A 1 392 ? 60.389 -53.395 -85.181 1.00 60.59 392 VAL A N 1
ATOM 2892 C CA . VAL A 1 392 ? 60.433 -52.707 -83.879 1.00 60.59 392 VAL A CA 1
ATOM 2893 C C . VAL A 1 392 ? 59.350 -51.623 -83.782 1.00 60.59 392 VAL A C 1
ATOM 2895 O O . VAL A 1 392 ? 58.745 -51.464 -82.723 1.00 60.59 392 VAL A O 1
ATOM 2898 N N . GLY A 1 393 ? 59.032 -50.938 -84.887 1.00 60.81 393 GLY A N 1
ATOM 2899 C CA . GLY A 1 393 ? 57.956 -49.941 -84.935 1.00 60.81 393 GLY A CA 1
ATOM 2900 C C . GLY A 1 393 ? 56.561 -50.527 -84.687 1.00 60.81 393 GLY A C 1
ATOM 2901 O O . GLY A 1 393 ? 55.791 -49.976 -83.901 1.00 60.81 393 GLY A O 1
ATOM 2902 N N . ARG A 1 394 ? 56.239 -51.684 -85.284 1.00 60.53 394 ARG A N 1
ATOM 2903 C CA . ARG A 1 394 ? 54.920 -52.327 -85.095 1.00 60.53 394 ARG A CA 1
ATOM 2904 C C . ARG A 1 394 ? 54.728 -52.890 -83.682 1.00 60.53 394 ARG A C 1
ATOM 2906 O O . ARG A 1 394 ? 53.643 -52.778 -83.120 1.00 60.53 394 ARG A O 1
ATOM 2913 N N . LEU A 1 395 ? 55.782 -53.445 -83.080 1.00 58.91 395 LEU A N 1
ATOM 2914 C CA . LEU A 1 395 ? 55.752 -53.956 -81.700 1.00 58.91 395 LEU A CA 1
ATOM 2915 C C . LEU A 1 395 ? 55.630 -52.845 -80.644 1.00 58.91 395 LEU A C 1
ATOM 2917 O O . LEU A 1 395 ? 55.077 -53.084 -79.569 1.00 58.91 395 LEU A O 1
ATOM 2921 N N . ALA A 1 396 ? 56.124 -51.639 -80.935 1.00 63.12 396 ALA A N 1
ATOM 2922 C CA . ALA A 1 396 ? 55.967 -50.480 -80.060 1.00 63.12 396 ALA A CA 1
ATOM 2923 C C . ALA A 1 396 ? 54.527 -49.935 -80.075 1.00 63.12 396 ALA A C 1
ATOM 2925 O O . ALA A 1 396 ? 53.969 -49.675 -79.011 1.00 63.12 396 ALA A O 1
ATOM 2926 N N . ALA A 1 397 ? 53.899 -49.843 -81.253 1.00 65.38 397 ALA A N 1
ATOM 2927 C CA . ALA A 1 397 ? 52.523 -49.359 -81.395 1.00 65.38 397 ALA A CA 1
ATOM 2928 C C . ALA A 1 397 ? 51.492 -50.267 -80.694 1.00 65.38 397 ALA A C 1
ATOM 2930 O O . ALA A 1 397 ? 50.583 -49.784 -80.022 1.00 65.38 397 ALA A O 1
ATOM 2931 N N . GLU A 1 398 ? 51.667 -51.588 -80.777 1.00 67.19 398 GLU A N 1
ATOM 2932 C CA . GLU A 1 398 ? 50.744 -52.552 -80.161 1.00 67.19 398 GLU A CA 1
ATOM 2933 C C . GLU A 1 398 ? 50.822 -52.562 -78.622 1.00 67.19 398 GLU A C 1
ATOM 2935 O O . GLU A 1 398 ? 49.830 -52.805 -77.931 1.00 67.19 398 GLU A O 1
ATOM 2940 N N . ARG A 1 399 ? 52.001 -52.264 -78.059 1.00 66.12 399 ARG A N 1
ATOM 2941 C CA . ARG A 1 399 ? 52.176 -52.105 -76.607 1.00 66.12 399 ARG A CA 1
ATOM 2942 C C . ARG A 1 399 ? 51.514 -50.835 -76.086 1.00 66.12 399 ARG A C 1
ATOM 2944 O O . ARG A 1 399 ? 50.946 -50.866 -74.998 1.00 66.12 399 ARG A O 1
ATOM 2951 N N . GLU A 1 400 ? 51.574 -49.752 -76.852 1.00 70.62 400 GLU A N 1
ATOM 2952 C CA . GLU A 1 400 ? 50.948 -48.487 -76.472 1.00 70.62 400 GLU A CA 1
ATOM 2953 C C . GLU A 1 400 ? 49.417 -48.584 -76.496 1.00 70.62 400 GLU A C 1
ATOM 2955 O O . GLU A 1 400 ? 48.757 -48.184 -75.540 1.00 70.62 400 GLU A O 1
ATOM 2960 N N . ASN A 1 401 ? 48.850 -49.246 -77.508 1.00 71.75 401 ASN A N 1
ATOM 2961 C CA . ASN A 1 401 ? 47.407 -49.492 -77.583 1.00 71.75 401 ASN A CA 1
ATOM 2962 C C . ASN A 1 401 ? 46.879 -50.334 -76.408 1.00 71.75 401 ASN A C 1
ATOM 2964 O O . ASN A 1 401 ? 45.799 -50.062 -75.882 1.00 71.75 401 ASN A O 1
ATOM 2968 N N . ARG A 1 402 ? 47.632 -51.351 -75.962 1.00 71.75 402 ARG A N 1
ATOM 2969 C CA . ARG A 1 402 ? 47.249 -52.136 -74.775 1.00 71.75 402 ARG A CA 1
ATOM 2970 C C . ARG A 1 402 ? 47.287 -51.313 -73.496 1.00 71.75 402 ARG A C 1
ATOM 2972 O O . ARG A 1 402 ? 46.332 -51.369 -72.735 1.00 71.75 402 ARG A O 1
ATOM 2979 N N . ARG A 1 403 ? 48.323 -50.491 -73.302 1.00 74.38 403 ARG A N 1
ATOM 2980 C CA . ARG A 1 403 ? 48.396 -49.589 -72.142 1.00 74.38 403 ARG A CA 1
ATOM 2981 C C . ARG A 1 403 ? 47.232 -48.610 -72.097 1.00 74.38 403 ARG A C 1
ATOM 2983 O O . ARG A 1 403 ? 46.680 -48.392 -71.027 1.00 74.38 403 ARG A O 1
ATOM 2990 N N . GLN A 1 404 ? 46.836 -48.057 -73.242 1.00 71.12 404 GLN A N 1
ATOM 2991 C CA . GLN A 1 404 ? 45.678 -47.165 -73.308 1.00 71.12 404 GLN A CA 1
ATOM 2992 C C . GLN A 1 404 ? 44.374 -47.889 -72.949 1.00 71.12 404 GLN A C 1
ATOM 2994 O O . GLN A 1 404 ? 43.561 -47.341 -72.212 1.00 71.12 404 GLN A O 1
ATOM 2999 N N . ARG A 1 405 ? 44.186 -49.135 -73.399 1.00 72.94 405 ARG A N 1
ATOM 3000 C CA . ARG A 1 405 ? 43.009 -49.939 -73.027 1.00 72.94 405 ARG A CA 1
ATOM 3001 C C . ARG A 1 405 ? 42.974 -50.282 -71.541 1.00 72.94 405 ARG A C 1
ATOM 3003 O O . ARG A 1 405 ? 41.922 -50.140 -70.925 1.00 72.94 405 ARG A O 1
ATOM 3010 N N . ASP A 1 406 ? 44.106 -50.684 -70.971 1.00 78.25 406 ASP A N 1
ATOM 3011 C CA . ASP A 1 406 ? 44.197 -51.010 -69.546 1.00 78.25 406 ASP A CA 1
ATOM 3012 C C . ASP A 1 406 ? 43.958 -49.762 -68.680 1.00 78.25 406 ASP A C 1
ATOM 3014 O O . ASP A 1 406 ? 43.237 -49.832 -67.688 1.00 78.25 406 ASP A O 1
ATOM 3018 N N . ALA A 1 407 ? 44.467 -48.597 -69.103 1.00 75.25 407 ALA A N 1
ATOM 3019 C CA . ALA A 1 407 ? 44.222 -47.322 -68.429 1.00 75.25 407 ALA A CA 1
ATOM 3020 C C . ALA A 1 407 ? 42.740 -46.906 -68.461 1.00 75.25 407 ALA A C 1
ATOM 3022 O O . ALA A 1 407 ? 42.214 -46.439 -67.454 1.00 75.25 407 ALA A O 1
ATOM 3023 N N . ILE A 1 408 ? 42.046 -47.108 -69.588 1.00 76.06 408 ILE A N 1
ATOM 3024 C CA . ILE A 1 408 ? 40.603 -46.832 -69.696 1.00 76.06 408 ILE A CA 1
ATOM 3025 C C . ILE A 1 408 ? 39.798 -47.802 -68.819 1.00 76.06 408 ILE A C 1
ATOM 3027 O O . ILE A 1 408 ? 38.870 -47.380 -68.136 1.00 76.06 408 ILE A O 1
ATOM 3031 N N . ALA A 1 409 ? 40.164 -49.086 -68.790 1.00 76.75 409 ALA A N 1
ATOM 3032 C CA . ALA A 1 409 ? 39.481 -50.077 -67.961 1.00 76.75 409 ALA A CA 1
ATOM 3033 C C . ALA A 1 409 ? 39.650 -49.804 -66.456 1.00 76.75 409 ALA A C 1
ATOM 3035 O O . ALA A 1 409 ? 38.714 -50.012 -65.686 1.00 76.75 409 ALA A O 1
ATOM 3036 N N . GLU A 1 410 ? 40.822 -49.322 -66.035 1.00 78.56 410 GLU A N 1
ATOM 3037 C CA . GLU A 1 410 ? 41.063 -48.895 -64.653 1.00 78.56 410 GLU A CA 1
ATOM 3038 C C . GLU A 1 410 ? 40.246 -47.642 -64.301 1.00 78.56 410 GLU A C 1
ATOM 3040 O O . GLU A 1 410 ? 39.650 -47.576 -63.229 1.00 78.56 410 GLU A O 1
ATOM 3045 N N . ALA A 1 411 ? 40.152 -46.677 -65.224 1.00 74.81 411 ALA A N 1
ATO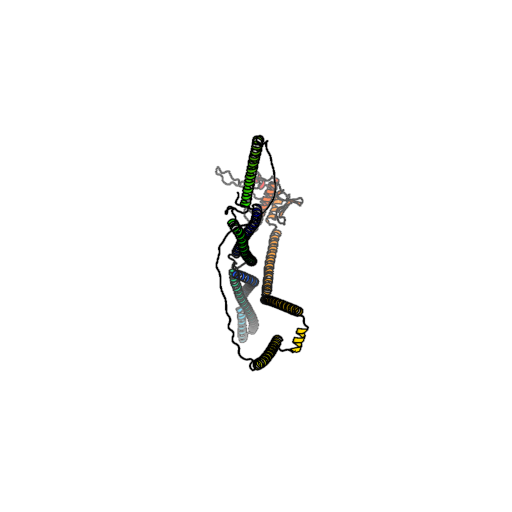M 3046 C CA . ALA A 1 411 ? 39.356 -45.467 -65.029 1.00 74.81 411 ALA A CA 1
ATOM 3047 C C . ALA A 1 411 ? 37.851 -45.763 -64.894 1.00 74.81 411 ALA A C 1
ATOM 3049 O O . ALA A 1 411 ? 37.191 -45.154 -64.057 1.00 74.81 411 ALA A O 1
ATOM 3050 N N . ILE A 1 412 ? 37.322 -46.720 -65.667 1.00 76.81 412 ILE A N 1
ATOM 3051 C CA . ILE A 1 412 ? 35.920 -47.158 -65.561 1.00 76.81 412 ILE A CA 1
ATOM 3052 C C . ILE A 1 412 ? 35.664 -47.808 -64.197 1.00 76.81 412 ILE A C 1
ATOM 3054 O O . ILE A 1 412 ? 34.759 -47.385 -63.489 1.00 76.81 412 ILE A O 1
ATOM 3058 N N . ARG A 1 413 ? 36.521 -48.748 -63.765 1.00 79.12 413 ARG A N 1
ATOM 3059 C CA . ARG A 1 413 ? 36.390 -49.381 -62.438 1.00 79.12 413 ARG A CA 1
ATOM 3060 C C . ARG A 1 413 ? 36.430 -48.369 -61.294 1.00 79.12 413 ARG A C 1
ATOM 3062 O O . ARG A 1 413 ? 35.696 -48.510 -60.319 1.00 79.12 413 ARG A O 1
ATOM 3069 N N . ALA A 1 414 ? 37.294 -47.360 -61.401 1.00 78.06 414 ALA A N 1
ATOM 3070 C CA . ALA A 1 414 ? 37.385 -46.299 -60.406 1.00 78.06 414 ALA A CA 1
ATOM 3071 C C . ALA A 1 414 ? 36.124 -45.417 -60.377 1.00 78.06 414 ALA A C 1
ATOM 3073 O O . ALA A 1 414 ? 35.687 -45.026 -59.295 1.00 78.06 414 ALA A O 1
ATOM 3074 N N . ALA A 1 415 ? 35.531 -45.127 -61.539 1.00 73.94 415 ALA A N 1
ATOM 3075 C CA . ALA A 1 415 ? 34.289 -44.365 -61.636 1.00 73.94 415 ALA A CA 1
ATOM 3076 C C . ALA A 1 415 ? 33.091 -45.143 -61.062 1.00 73.94 415 ALA A C 1
ATOM 3078 O O . ALA A 1 415 ? 32.334 -44.581 -60.271 1.00 73.94 415 ALA A O 1
ATOM 3079 N N . ASP A 1 416 ? 32.966 -46.437 -61.370 1.00 72.75 416 ASP A N 1
ATOM 3080 C CA . ASP A 1 416 ? 31.881 -47.288 -60.861 1.00 72.75 416 ASP A CA 1
ATOM 3081 C C . ASP A 1 416 ? 31.900 -47.364 -59.322 1.00 72.75 416 ASP A C 1
ATOM 3083 O O . ASP A 1 416 ? 30.877 -47.159 -58.666 1.00 72.75 416 ASP A O 1
ATOM 3087 N N . ALA A 1 417 ? 33.087 -47.534 -58.726 1.00 75.25 417 ALA A N 1
ATOM 3088 C CA . ALA A 1 417 ? 33.252 -47.573 -57.271 1.00 75.25 417 ALA A CA 1
ATOM 3089 C C . ALA A 1 417 ? 32.876 -46.247 -56.575 1.00 75.25 417 ALA A C 1
ATOM 3091 O O . ALA A 1 417 ? 32.389 -46.248 -55.442 1.00 75.25 417 ALA A O 1
ATOM 3092 N N . GLN A 1 418 ? 33.091 -45.101 -57.232 1.00 74.31 418 GLN A N 1
ATOM 3093 C CA . GLN A 1 418 ? 32.672 -43.801 -56.697 1.00 74.31 418 GLN A CA 1
ATOM 3094 C C . GLN A 1 418 ? 31.151 -43.628 -56.733 1.00 74.31 418 GLN A C 1
ATOM 3096 O O . GLN A 1 418 ? 30.582 -43.077 -55.789 1.00 74.31 418 GLN A O 1
ATOM 3101 N N . ILE A 1 419 ? 30.490 -44.113 -57.787 1.00 68.94 419 ILE A N 1
ATOM 3102 C CA . ILE A 1 419 ? 29.031 -44.035 -57.914 1.00 68.94 419 ILE A CA 1
ATOM 3103 C C . ILE A 1 419 ? 28.359 -44.899 -56.837 1.00 68.94 419 ILE A C 1
ATOM 3105 O O . ILE A 1 419 ? 27.441 -44.420 -56.172 1.00 68.94 419 ILE A O 1
ATOM 3109 N N . GLU A 1 420 ? 28.855 -46.114 -56.579 1.00 70.62 420 GLU A N 1
ATOM 3110 C CA . GLU A 1 420 ? 28.332 -46.980 -55.506 1.00 70.62 420 GLU A CA 1
ATOM 3111 C C . GLU A 1 420 ? 28.453 -46.346 -54.112 1.00 70.62 420 GLU A C 1
ATOM 3113 O O . GLU A 1 420 ? 27.519 -46.420 -53.306 1.00 70.62 420 GLU A O 1
ATOM 3118 N N . ALA A 1 421 ? 29.582 -45.686 -53.832 1.00 73.06 421 ALA A N 1
ATOM 3119 C CA . ALA A 1 421 ? 29.818 -45.025 -52.551 1.00 73.06 421 ALA A CA 1
ATOM 3120 C C . ALA A 1 421 ? 28.857 -43.846 -52.310 1.00 73.06 421 ALA A C 1
ATOM 3122 O O . ALA A 1 421 ? 28.383 -43.660 -51.190 1.00 73.06 421 ALA A O 1
ATOM 3123 N N . ILE A 1 422 ? 28.547 -43.067 -53.353 1.00 70.94 422 ILE A N 1
ATOM 3124 C CA . ILE A 1 422 ? 27.617 -41.928 -53.277 1.00 70.94 422 ILE A CA 1
ATOM 3125 C C . ILE A 1 422 ? 26.160 -42.409 -53.199 1.00 70.94 422 ILE A C 1
ATOM 3127 O O . ILE A 1 422 ? 25.355 -41.824 -52.478 1.00 70.94 422 ILE A O 1
ATOM 3131 N N . ALA A 1 423 ? 25.820 -43.490 -53.905 1.00 66.81 423 ALA A N 1
ATOM 3132 C CA . ALA A 1 423 ? 24.468 -44.044 -53.958 1.00 66.81 423 ALA A CA 1
ATOM 3133 C C . ALA A 1 423 ? 24.054 -44.830 -52.697 1.00 66.81 423 ALA A C 1
ATOM 3135 O O . ALA A 1 423 ? 22.903 -45.253 -52.589 1.00 66.81 423 ALA A O 1
ATOM 3136 N N . GLY A 1 424 ? 24.965 -45.037 -51.738 1.00 63.78 424 GLY A N 1
ATOM 3137 C CA . GLY A 1 424 ? 24.648 -45.665 -50.452 1.00 63.78 424 GLY A CA 1
ATOM 3138 C C . GLY A 1 424 ? 24.352 -47.169 -50.525 1.00 63.78 424 GLY A C 1
ATOM 3139 O O . GLY A 1 424 ? 23.615 -47.676 -49.682 1.00 63.78 424 GLY A O 1
ATOM 3140 N N . GLY A 1 425 ? 24.922 -47.888 -51.504 1.00 60.56 425 GLY A N 1
ATOM 3141 C CA . GLY A 1 425 ? 24.860 -49.358 -51.586 1.00 60.56 425 GLY A CA 1
ATOM 3142 C C . GLY A 1 425 ? 23.596 -49.958 -52.224 1.00 60.56 425 GLY A C 1
ATOM 3143 O O . GLY A 1 425 ? 23.260 -51.106 -51.933 1.00 60.56 425 GLY A O 1
ATOM 3144 N N . GLY A 1 426 ? 22.881 -49.200 -53.061 1.00 64.56 426 GLY A N 1
ATOM 3145 C CA . GLY A 1 426 ? 21.753 -49.695 -53.864 1.00 64.56 426 GLY A CA 1
ATOM 3146 C C . GLY A 1 426 ? 22.163 -50.332 -55.201 1.00 64.56 426 GLY A C 1
ATOM 3147 O O . GLY A 1 426 ? 23.336 -50.352 -55.557 1.00 64.56 426 GLY A O 1
ATOM 3148 N N . ASP A 1 427 ? 21.174 -50.834 -55.952 1.00 71.12 427 ASP A N 1
ATOM 3149 C CA . ASP A 1 427 ? 21.343 -51.343 -57.322 1.00 71.12 427 ASP A CA 1
ATOM 3150 C C . ASP A 1 427 ? 21.957 -50.255 -58.228 1.00 71.12 427 ASP A C 1
ATOM 3152 O O . ASP A 1 427 ? 21.329 -49.226 -58.520 1.00 71.12 427 ASP A O 1
ATOM 3156 N N . LEU A 1 428 ? 23.221 -50.462 -58.611 1.00 67.06 428 LEU A N 1
ATOM 3157 C CA . LEU A 1 428 ? 24.007 -49.520 -59.403 1.00 67.06 428 LEU A CA 1
ATOM 3158 C C . LEU A 1 428 ? 23.373 -49.307 -60.779 1.00 67.06 428 LEU A C 1
ATOM 3160 O O . LEU A 1 428 ? 23.284 -48.165 -61.225 1.00 67.06 428 LEU A O 1
ATOM 3164 N N . ASP A 1 429 ? 22.840 -50.363 -61.398 1.00 68.56 429 ASP A N 1
ATOM 3165 C CA . ASP A 1 429 ? 22.201 -50.284 -62.714 1.00 68.56 429 ASP A CA 1
ATOM 3166 C C . ASP A 1 429 ? 20.923 -49.440 -62.647 1.00 68.56 429 ASP A C 1
ATOM 3168 O O . ASP A 1 429 ? 20.681 -48.591 -63.507 1.00 68.56 429 ASP A O 1
ATOM 3172 N N . ALA A 1 430 ? 20.135 -49.585 -61.578 1.00 68.50 430 ALA A N 1
ATOM 3173 C CA . ALA A 1 430 ? 18.952 -48.757 -61.348 1.00 68.50 430 ALA A CA 1
ATOM 3174 C C . ALA A 1 430 ? 19.304 -47.286 -61.057 1.00 68.50 430 ALA A C 1
ATOM 3176 O O . ALA A 1 430 ? 18.578 -46.373 -61.462 1.00 68.50 430 ALA A O 1
ATOM 3177 N N . THR A 1 431 ? 20.419 -47.041 -60.367 1.00 68.12 431 THR A N 1
ATOM 3178 C CA . THR A 1 431 ? 20.893 -45.686 -60.051 1.00 68.12 431 THR A CA 1
ATOM 3179 C C . THR A 1 431 ? 21.445 -44.995 -61.294 1.00 68.12 431 THR A C 1
ATOM 3181 O O . THR A 1 431 ? 21.092 -43.849 -61.562 1.00 68.12 431 THR A O 1
ATOM 3184 N N . VAL A 1 432 ? 22.239 -45.704 -62.098 1.00 68.50 432 VAL A N 1
ATOM 3185 C CA . VAL A 1 432 ? 22.748 -45.230 -63.390 1.00 68.50 432 VAL A CA 1
ATOM 3186 C C . VAL A 1 432 ? 21.596 -44.988 -64.367 1.00 68.50 432 VAL A C 1
ATOM 3188 O O . VAL A 1 432 ? 21.584 -43.952 -65.024 1.00 68.50 432 VAL A O 1
ATOM 3191 N N . ALA A 1 433 ? 20.580 -45.857 -64.410 1.00 72.25 433 ALA A N 1
ATOM 3192 C CA . ALA A 1 433 ? 19.383 -45.643 -65.227 1.00 72.25 433 ALA A CA 1
ATOM 3193 C C . ALA A 1 433 ? 18.598 -44.393 -64.797 1.00 72.25 433 ALA A C 1
ATOM 3195 O O . ALA A 1 433 ? 18.195 -43.589 -65.636 1.00 72.25 433 ALA A O 1
ATOM 3196 N N . ARG A 1 434 ? 18.434 -44.172 -63.486 1.00 69.69 434 ARG A N 1
ATOM 3197 C CA . ARG A 1 434 ? 17.830 -42.938 -62.960 1.00 69.69 434 ARG A CA 1
ATOM 3198 C C . ARG A 1 434 ? 18.658 -41.694 -63.278 1.00 69.69 434 ARG A C 1
ATOM 3200 O O . ARG A 1 434 ? 18.065 -40.659 -63.555 1.00 69.69 434 ARG A O 1
ATOM 3207 N N . LEU A 1 435 ? 19.989 -41.788 -63.222 1.00 70.50 435 LEU A N 1
ATOM 3208 C CA . LEU A 1 435 ? 20.925 -40.712 -63.572 1.00 70.50 435 LEU A CA 1
ATOM 3209 C C . LEU A 1 435 ? 20.925 -40.394 -65.073 1.00 70.50 435 LEU A C 1
ATOM 3211 O O . LEU A 1 435 ? 21.099 -39.236 -65.437 1.00 70.50 435 LEU A O 1
ATOM 3215 N N . ALA A 1 436 ? 20.714 -41.400 -65.924 1.00 71.94 436 ALA A N 1
ATOM 3216 C CA . ALA A 1 436 ? 20.695 -41.256 -67.377 1.00 71.94 436 ALA A CA 1
ATOM 3217 C C . ALA A 1 436 ? 19.426 -40.561 -67.903 1.00 71.94 436 ALA A C 1
ATOM 3219 O O . ALA A 1 436 ? 19.523 -39.766 -68.835 1.00 71.94 436 ALA A O 1
ATOM 3220 N N . ASP A 1 437 ? 18.266 -40.825 -67.290 1.00 71.25 437 ASP A N 1
ATOM 3221 C CA . ASP A 1 437 ? 16.964 -40.267 -67.704 1.00 71.25 437 ASP A CA 1
ATOM 3222 C C . ASP A 1 437 ? 16.498 -39.070 -66.857 1.00 71.25 437 ASP A C 1
ATOM 3224 O O . ASP A 1 437 ? 15.467 -38.454 -67.138 1.00 71.25 437 ASP A O 1
ATOM 3228 N N . GLY A 1 438 ? 17.218 -38.747 -65.786 1.00 67.81 438 GLY A N 1
ATOM 3229 C CA . GLY A 1 438 ? 16.816 -37.711 -64.846 1.00 67.81 438 GLY A CA 1
ATOM 3230 C C . GLY A 1 438 ? 17.334 -36.316 -65.181 1.00 67.81 438 GLY A C 1
ATOM 3231 O O . GLY A 1 438 ? 18.396 -36.149 -65.773 1.00 67.81 438 GLY A O 1
ATOM 3232 N N . ASP A 1 439 ? 16.586 -35.299 -64.754 1.00 80.19 439 ASP A N 1
ATOM 3233 C CA . ASP A 1 439 ? 16.959 -33.892 -64.894 1.00 80.19 439 ASP A CA 1
ATOM 3234 C C . ASP A 1 439 ? 17.674 -33.382 -63.622 1.00 80.19 439 ASP A C 1
ATOM 3236 O O . ASP A 1 439 ? 17.037 -33.253 -62.566 1.00 80.19 439 ASP A O 1
ATOM 3240 N N . PRO A 1 440 ? 18.976 -33.031 -63.694 1.00 78.38 440 PRO A N 1
ATOM 3241 C CA . PRO A 1 440 ? 19.723 -32.486 -62.563 1.00 78.38 440 PRO A CA 1
ATOM 3242 C C . PRO A 1 440 ? 19.149 -31.178 -62.006 1.00 78.38 440 PRO A C 1
ATOM 3244 O O . PRO A 1 440 ? 19.361 -30.866 -60.832 1.00 78.38 440 PRO A O 1
ATOM 3247 N N . GLU A 1 441 ? 18.450 -30.375 -62.817 1.00 78.94 441 GLU A N 1
ATOM 3248 C CA . GLU A 1 441 ? 17.766 -29.180 -62.315 1.00 78.94 441 GLU A CA 1
ATOM 3249 C C . GLU A 1 441 ? 16.530 -29.532 -61.486 1.00 78.94 441 GLU A C 1
ATOM 3251 O O . GLU A 1 441 ? 16.315 -28.916 -60.441 1.00 78.94 441 GLU A O 1
ATOM 3256 N N . SER A 1 442 ? 15.759 -30.543 -61.893 1.00 84.62 442 SER A N 1
ATOM 3257 C CA . SER A 1 442 ? 14.618 -31.044 -61.121 1.00 84.62 442 SER A CA 1
ATOM 3258 C C . SER A 1 442 ? 15.041 -31.553 -59.742 1.00 84.62 442 SER A C 1
ATOM 3260 O O . SER A 1 442 ? 14.430 -31.179 -58.743 1.00 84.62 442 SER A O 1
ATOM 3262 N N . TRP A 1 443 ? 16.114 -32.345 -59.654 1.00 84.00 443 TRP A N 1
ATOM 3263 C CA . TRP A 1 443 ? 16.597 -32.851 -58.361 1.00 84.00 443 TRP A CA 1
ATOM 3264 C C . TRP A 1 443 ? 17.190 -31.765 -57.475 1.00 84.00 443 TRP A C 1
ATOM 3266 O O . TRP A 1 443 ? 16.979 -31.795 -56.267 1.00 84.00 443 TRP A O 1
ATOM 3276 N N . ARG A 1 444 ? 17.884 -30.772 -58.049 1.00 84.69 444 ARG A N 1
ATOM 3277 C CA . ARG A 1 444 ? 18.330 -29.602 -57.276 1.00 84.69 444 ARG A CA 1
ATOM 3278 C C . ARG A 1 444 ? 17.149 -28.864 -56.655 1.00 84.69 444 ARG A C 1
ATOM 3280 O O . ARG A 1 444 ? 17.188 -28.572 -55.466 1.00 84.69 444 ARG A O 1
ATOM 3287 N N . ARG A 1 445 ? 16.079 -28.631 -57.422 1.00 85.75 445 ARG A N 1
ATOM 3288 C CA . ARG A 1 445 ? 14.857 -27.992 -56.904 1.00 85.75 445 ARG A CA 1
ATOM 3289 C C . ARG A 1 445 ? 14.183 -28.827 -55.816 1.00 85.75 445 ARG A C 1
ATOM 3291 O O . ARG A 1 445 ? 13.657 -28.253 -54.867 1.00 85.75 445 ARG A O 1
ATOM 3298 N N . GLU A 1 446 ? 14.188 -30.151 -55.949 1.00 85.62 446 GLU A N 1
ATOM 3299 C CA . GLU A 1 446 ? 13.622 -31.068 -54.955 1.00 85.62 446 GLU A CA 1
ATOM 3300 C C . GLU A 1 446 ? 14.433 -31.059 -53.652 1.00 85.62 446 GLU A C 1
ATOM 3302 O O . GLU A 1 446 ? 13.852 -30.858 -52.590 1.00 85.62 446 GLU A O 1
ATOM 3307 N N . ILE A 1 447 ? 15.767 -31.140 -53.730 1.00 87.25 447 ILE A N 1
ATOM 3308 C CA . ILE A 1 447 ? 16.665 -31.023 -52.569 1.00 87.25 447 ILE A CA 1
ATOM 3309 C C . ILE A 1 447 ? 16.481 -29.666 -51.882 1.00 87.25 447 ILE A C 1
ATOM 3311 O O . ILE A 1 447 ? 16.251 -29.618 -50.678 1.00 87.25 447 ILE A O 1
ATOM 3315 N N . GLU A 1 448 ? 16.487 -28.561 -52.633 1.00 90.12 448 GLU A N 1
ATOM 3316 C CA . GLU A 1 448 ? 16.254 -27.218 -52.084 1.00 90.12 448 GLU A CA 1
ATOM 3317 C C . GLU A 1 448 ? 14.854 -27.065 -51.462 1.00 90.12 448 GLU A C 1
ATOM 3319 O O . GLU A 1 448 ? 14.663 -26.299 -50.515 1.00 90.12 448 GLU A O 1
ATOM 3324 N N . ALA A 1 449 ? 13.838 -27.754 -51.988 1.00 90.94 449 ALA A N 1
ATOM 3325 C CA . ALA A 1 449 ? 12.502 -27.774 -51.397 1.00 90.94 449 ALA A CA 1
ATOM 3326 C C . ALA A 1 449 ? 12.471 -28.587 -50.095 1.00 90.94 449 ALA A C 1
ATOM 3328 O O . ALA A 1 449 ? 11.896 -28.125 -49.110 1.00 90.94 449 ALA A O 1
ATOM 3329 N N . THR A 1 450 ? 13.115 -29.755 -50.062 1.00 90.12 450 THR A N 1
ATOM 3330 C CA . THR A 1 450 ? 13.208 -30.598 -48.866 1.00 90.12 450 THR A CA 1
ATOM 3331 C C . THR A 1 450 ? 14.035 -29.935 -47.768 1.00 90.12 450 THR A C 1
ATOM 3333 O O . THR A 1 450 ? 13.587 -29.904 -46.627 1.00 90.12 450 THR A O 1
ATOM 3336 N N . GLU A 1 451 ? 15.175 -29.323 -48.095 1.00 91.44 451 GLU A N 1
ATOM 3337 C CA . GLU A 1 451 ? 15.985 -28.569 -47.131 1.00 91.44 451 GLU A CA 1
ATOM 3338 C C . GLU A 1 451 ? 15.217 -27.379 -46.547 1.00 91.44 451 GLU A C 1
ATOM 3340 O O . GLU A 1 451 ? 15.326 -27.092 -45.354 1.00 91.44 451 GLU A O 1
ATOM 3345 N N . ARG A 1 452 ? 14.418 -26.678 -47.364 1.00 92.69 452 ARG A N 1
ATOM 3346 C CA . ARG A 1 452 ? 13.537 -25.614 -46.863 1.00 92.69 452 ARG A CA 1
ATOM 3347 C C . ARG A 1 452 ? 12.481 -26.168 -45.913 1.00 92.69 452 ARG A C 1
ATOM 3349 O O . ARG A 1 452 ? 12.335 -25.635 -44.819 1.00 92.69 452 ARG A O 1
ATOM 3356 N N . ALA A 1 453 ? 11.809 -27.254 -46.290 1.00 90.88 453 ALA A N 1
ATOM 3357 C CA . ALA A 1 453 ? 10.807 -27.896 -45.445 1.00 90.88 453 ALA A CA 1
ATOM 3358 C C . ALA A 1 453 ? 11.400 -28.421 -44.121 1.00 90.88 453 ALA A C 1
ATOM 3360 O O . ALA A 1 453 ? 10.761 -28.317 -43.077 1.00 90.88 453 ALA A O 1
ATOM 3361 N N . GLU A 1 454 ? 12.629 -28.947 -44.135 1.00 91.69 454 GLU A N 1
ATOM 3362 C CA . GLU A 1 454 ? 13.338 -29.397 -42.932 1.00 91.69 454 GLU A CA 1
ATOM 3363 C C . GLU A 1 454 ? 13.686 -28.225 -42.003 1.00 91.69 454 GLU A C 1
ATOM 3365 O O . GLU A 1 454 ? 13.469 -28.310 -40.789 1.00 91.69 454 GLU A O 1
ATOM 3370 N N . ARG A 1 455 ? 14.171 -27.106 -42.560 1.00 93.44 455 ARG A N 1
ATOM 3371 C CA . ARG A 1 455 ? 14.438 -25.875 -41.795 1.00 93.44 455 ARG A CA 1
ATOM 3372 C C . ARG A 1 455 ? 13.153 -25.326 -41.174 1.00 93.44 455 ARG A C 1
ATOM 3374 O O . ARG A 1 455 ? 13.113 -25.111 -39.967 1.00 93.44 455 ARG A O 1
ATOM 3381 N N . GLU A 1 456 ? 12.081 -25.213 -41.958 1.00 92.81 456 GLU A N 1
ATOM 3382 C CA . GLU A 1 456 ? 10.764 -24.776 -41.479 1.00 92.81 456 GLU A CA 1
ATOM 3383 C C . GLU A 1 456 ? 10.225 -25.680 -40.358 1.00 92.81 456 GLU A C 1
ATOM 3385 O O . GLU A 1 456 ? 9.743 -25.188 -39.335 1.00 92.81 456 GLU A O 1
ATOM 3390 N N . ALA A 1 457 ? 10.339 -27.004 -40.504 1.00 89.38 457 ALA A N 1
ATOM 3391 C CA . ALA A 1 457 ? 9.911 -27.955 -39.480 1.00 89.38 457 ALA A CA 1
ATOM 3392 C C . ALA A 1 457 ? 10.753 -27.852 -38.195 1.00 89.38 457 ALA A C 1
ATOM 3394 O O . ALA A 1 457 ? 10.214 -27.957 -37.088 1.00 89.38 457 ALA A O 1
ATOM 3395 N N . THR A 1 458 ? 12.060 -27.618 -38.327 1.00 93.38 458 THR A N 1
ATOM 3396 C CA . THR A 1 458 ? 12.988 -27.445 -37.199 1.00 93.38 458 THR A CA 1
ATOM 3397 C C . THR A 1 458 ? 12.683 -26.163 -36.427 1.00 93.38 458 THR A C 1
ATOM 3399 O O . THR A 1 458 ? 12.560 -26.203 -35.199 1.00 93.38 458 THR A O 1
ATOM 3402 N N . ASP A 1 459 ? 12.457 -25.056 -37.131 1.00 92.44 459 ASP A N 1
ATOM 3403 C CA . ASP A 1 459 ? 12.076 -23.774 -36.535 1.00 92.44 459 ASP A CA 1
ATOM 3404 C C . ASP A 1 459 ? 10.697 -23.857 -35.862 1.00 92.44 459 ASP A C 1
ATOM 3406 O O . ASP A 1 459 ? 10.501 -23.374 -34.737 1.00 92.44 459 ASP A O 1
ATOM 3410 N N . ALA A 1 460 ? 9.737 -24.545 -36.491 1.00 91.31 460 ALA A N 1
ATOM 3411 C CA . ALA A 1 460 ? 8.423 -24.795 -35.907 1.00 91.31 460 ALA A CA 1
ATOM 3412 C C . ALA A 1 460 ? 8.513 -25.639 -34.623 1.00 91.31 460 ALA A C 1
ATOM 3414 O O . ALA A 1 460 ? 7.848 -25.329 -33.628 1.00 91.31 460 ALA A O 1
ATOM 3415 N N . LEU A 1 461 ? 9.362 -26.672 -34.603 1.00 92.19 461 LEU A N 1
ATOM 3416 C CA . LEU A 1 461 ? 9.599 -27.506 -33.424 1.00 92.19 461 LEU A CA 1
ATOM 3417 C C . LEU A 1 461 ? 10.277 -26.721 -32.294 1.00 92.19 461 LEU A C 1
ATOM 3419 O O . LEU A 1 461 ? 9.885 -26.865 -31.132 1.00 92.19 461 LEU A O 1
ATOM 3423 N N . ALA A 1 462 ? 11.268 -25.885 -32.613 1.00 92.06 462 ALA A N 1
ATOM 3424 C CA . ALA A 1 462 ? 11.917 -25.005 -31.644 1.00 92.06 462 ALA A CA 1
ATOM 3425 C C . ALA A 1 462 ? 10.900 -24.042 -31.011 1.00 92.06 462 ALA A C 1
ATOM 3427 O O . ALA A 1 462 ? 10.789 -23.969 -29.785 1.00 92.06 462 ALA A O 1
ATOM 3428 N N . THR A 1 463 ? 10.066 -23.409 -31.840 1.00 93.00 463 THR A N 1
ATOM 3429 C CA . THR A 1 463 ? 8.991 -22.512 -31.392 1.00 93.00 463 THR A CA 1
ATOM 3430 C C . THR A 1 463 ? 7.975 -23.238 -30.505 1.00 93.00 463 THR A C 1
ATOM 3432 O O . THR A 1 463 ? 7.568 -22.731 -29.458 1.00 93.00 463 THR A O 1
ATOM 3435 N N . ALA A 1 464 ? 7.563 -24.452 -30.884 1.00 89.56 464 ALA A N 1
ATOM 3436 C CA . ALA A 1 464 ? 6.622 -25.252 -30.104 1.00 89.56 464 ALA A CA 1
ATOM 3437 C C . ALA A 1 464 ? 7.197 -25.657 -28.736 1.00 89.56 464 ALA A C 1
ATOM 3439 O O . ALA A 1 464 ? 6.493 -25.583 -27.727 1.00 89.56 464 ALA A O 1
ATOM 3440 N N . ARG A 1 465 ? 8.482 -26.033 -28.676 1.00 91.38 465 ARG A N 1
ATOM 3441 C CA . ARG A 1 465 ? 9.180 -26.344 -27.415 1.00 91.38 465 ARG A CA 1
ATOM 3442 C C . ARG A 1 465 ? 9.291 -25.128 -26.503 1.00 91.38 465 ARG A C 1
ATOM 3444 O O . ARG A 1 465 ? 9.070 -25.257 -25.298 1.00 91.38 465 ARG A O 1
ATOM 3451 N N . GLN A 1 466 ? 9.584 -23.957 -27.066 1.00 92.25 466 GLN A N 1
ATOM 3452 C CA . GLN A 1 466 ? 9.614 -22.711 -26.307 1.00 92.25 466 GLN A CA 1
ATOM 3453 C C . GLN A 1 466 ? 8.238 -22.415 -25.694 1.00 92.25 466 GLN A C 1
ATOM 3455 O O . GLN A 1 466 ? 8.135 -22.256 -24.478 1.00 92.25 466 GLN A O 1
ATOM 3460 N N . ARG A 1 467 ? 7.164 -22.475 -26.493 1.00 93.06 467 ARG A N 1
ATOM 3461 C CA . ARG A 1 467 ? 5.786 -22.280 -26.006 1.00 93.06 467 ARG A CA 1
ATOM 3462 C C . ARG A 1 467 ? 5.397 -23.281 -24.918 1.00 93.06 467 ARG A C 1
ATOM 3464 O O . ARG A 1 467 ? 4.753 -22.902 -23.942 1.00 93.06 467 ARG A O 1
ATOM 3471 N N . ALA A 1 468 ? 5.784 -24.549 -25.065 1.00 89.25 468 ALA A N 1
ATOM 3472 C CA . ALA A 1 468 ? 5.522 -25.578 -24.059 1.00 89.25 468 ALA A CA 1
ATOM 3473 C C . ALA A 1 468 ? 6.264 -25.293 -22.742 1.00 89.25 468 ALA A C 1
ATOM 3475 O O . ALA A 1 468 ? 5.694 -25.456 -21.664 1.00 89.25 468 ALA A O 1
ATOM 3476 N N . THR A 1 469 ? 7.505 -24.810 -22.824 1.00 90.44 469 THR A N 1
ATOM 3477 C CA . THR A 1 469 ? 8.305 -24.427 -21.652 1.00 90.44 469 THR A CA 1
ATOM 3478 C C . THR A 1 469 ? 7.698 -23.212 -20.948 1.00 90.44 469 THR A C 1
ATOM 3480 O O . THR A 1 469 ? 7.487 -23.249 -19.738 1.00 90.44 469 THR A O 1
ATOM 3483 N N . GLU A 1 470 ? 7.320 -22.171 -21.694 1.00 90.38 470 GLU A N 1
ATOM 3484 C CA . GLU A 1 470 ? 6.626 -20.988 -21.161 1.00 90.38 470 GLU A CA 1
ATOM 3485 C C . GLU A 1 470 ? 5.279 -21.350 -20.513 1.00 90.38 470 GLU A C 1
ATOM 3487 O O . GLU A 1 470 ? 4.900 -20.791 -19.482 1.00 90.38 470 GLU A O 1
ATOM 3492 N N . ALA A 1 471 ? 4.533 -22.289 -21.102 1.00 84.25 471 ALA A N 1
ATOM 3493 C CA . ALA A 1 471 ? 3.289 -22.794 -20.527 1.00 84.25 471 ALA A CA 1
ATOM 3494 C C . ALA A 1 471 ? 3.534 -23.573 -19.223 1.00 84.25 471 ALA A C 1
ATOM 3496 O O . ALA A 1 471 ? 2.818 -23.360 -18.248 1.00 84.25 471 ALA A O 1
ATOM 3497 N N . ALA A 1 472 ? 4.566 -24.420 -19.170 1.00 84.75 472 ALA A N 1
ATOM 3498 C CA . ALA A 1 472 ? 4.924 -25.175 -17.970 1.00 84.75 472 ALA A CA 1
ATOM 3499 C C . ALA A 1 472 ? 5.403 -24.269 -16.821 1.00 84.75 472 ALA A C 1
ATOM 3501 O O . ALA A 1 472 ? 5.057 -24.509 -15.665 1.00 84.75 472 ALA A O 1
ATOM 3502 N N . VAL A 1 473 ? 6.160 -23.208 -17.129 1.00 87.88 473 VAL A N 1
ATOM 3503 C CA . VAL A 1 473 ? 6.567 -22.192 -16.142 1.00 87.88 473 VAL A CA 1
ATOM 3504 C C . VAL A 1 473 ? 5.344 -21.463 -15.587 1.00 87.88 473 VAL A C 1
ATOM 3506 O O . VAL A 1 473 ? 5.207 -21.359 -14.370 1.00 87.88 473 VAL A O 1
ATOM 3509 N N . ARG A 1 474 ? 4.421 -21.024 -16.455 1.00 84.75 474 ARG A N 1
ATOM 3510 C CA . ARG A 1 474 ? 3.164 -20.393 -16.020 1.00 84.75 474 ARG A CA 1
ATOM 3511 C C . ARG A 1 474 ? 2.326 -21.317 -15.141 1.00 84.75 474 ARG A C 1
ATOM 3513 O O . ARG A 1 474 ? 1.837 -20.870 -14.111 1.00 84.75 474 ARG A O 1
ATOM 3520 N N . LEU A 1 475 ? 2.206 -22.597 -15.500 1.00 82.19 475 LEU A N 1
ATOM 3521 C CA . LEU A 1 475 ? 1.463 -23.572 -14.701 1.00 82.19 475 LEU A CA 1
ATOM 3522 C C . LEU A 1 475 ? 2.065 -23.729 -13.298 1.00 82.19 475 LEU A C 1
ATOM 3524 O O . LEU A 1 475 ? 1.340 -23.614 -12.317 1.00 82.19 475 LEU A O 1
ATOM 3528 N N . ARG A 1 476 ? 3.388 -23.903 -13.191 1.00 79.25 476 ARG A N 1
ATOM 3529 C CA . ARG A 1 476 ? 4.065 -23.999 -11.886 1.00 79.25 476 ARG A CA 1
ATOM 3530 C C . ARG A 1 476 ? 3.915 -22.729 -11.051 1.00 79.25 476 ARG A C 1
ATOM 3532 O O . ARG A 1 476 ? 3.755 -22.824 -9.840 1.00 79.25 476 ARG A O 1
ATOM 3539 N N . ALA A 1 477 ? 3.958 -21.555 -11.681 1.00 75.56 477 ALA A N 1
ATOM 3540 C CA . ALA A 1 477 ? 3.725 -20.287 -10.994 1.00 75.56 477 ALA A CA 1
ATOM 3541 C C . ALA A 1 477 ? 2.293 -20.197 -10.436 1.00 75.56 477 ALA A C 1
ATOM 3543 O O . ALA A 1 477 ? 2.107 -19.742 -9.312 1.00 75.56 477 ALA A O 1
ATOM 3544 N N . MET A 1 478 ? 1.294 -20.683 -11.182 1.00 72.75 478 MET A N 1
ATOM 3545 C CA . MET A 1 478 ? -0.093 -20.757 -10.708 1.00 72.75 478 MET A CA 1
ATOM 3546 C C . MET A 1 478 ? -0.269 -21.786 -9.583 1.00 72.75 478 MET A C 1
ATOM 3548 O O . MET A 1 478 ? -0.946 -21.490 -8.606 1.00 72.75 478 MET A O 1
ATOM 3552 N N . GLU A 1 479 ? 0.353 -22.966 -9.682 1.00 74.56 479 GLU A N 1
ATOM 3553 C CA . GLU A 1 479 ? 0.298 -24.013 -8.645 1.00 74.56 479 GLU A CA 1
ATOM 3554 C C . GLU A 1 479 ? 0.990 -23.598 -7.337 1.00 74.56 479 GLU A C 1
ATOM 3556 O O . GLU A 1 479 ? 0.568 -24.009 -6.259 1.00 74.56 479 GLU A O 1
ATOM 3561 N N . ALA A 1 480 ? 2.041 -22.779 -7.421 1.00 72.06 480 ALA A N 1
ATOM 3562 C CA . ALA A 1 480 ? 2.743 -22.234 -6.261 1.00 72.06 480 ALA A CA 1
ATOM 3563 C C . ALA A 1 480 ? 2.081 -20.971 -5.678 1.00 72.06 480 ALA A C 1
ATOM 3565 O O . ALA A 1 480 ? 2.478 -20.524 -4.601 1.00 72.06 480 ALA A O 1
ATOM 3566 N N . SER A 1 481 ? 1.103 -20.379 -6.371 1.00 77.00 481 SER A N 1
ATOM 3567 C CA . SER A 1 481 ? 0.460 -19.142 -5.930 1.00 77.00 481 SER A CA 1
ATOM 3568 C C . SER A 1 481 ? -0.443 -19.390 -4.720 1.00 77.00 481 SER A C 1
ATOM 3570 O O . SER A 1 481 ? -1.400 -20.161 -4.779 1.00 77.00 481 SER A O 1
ATOM 3572 N N . THR A 1 482 ? -0.170 -18.690 -3.618 1.00 77.88 482 THR A N 1
ATOM 3573 C CA . THR A 1 482 ? -1.035 -18.650 -2.427 1.00 77.88 482 THR A CA 1
ATOM 3574 C C . THR A 1 482 ? -2.086 -17.548 -2.500 1.00 77.88 482 THR A C 1
ATOM 3576 O O . THR A 1 482 ? -2.885 -17.410 -1.579 1.00 77.88 482 THR A O 1
ATOM 3579 N N . GLU A 1 483 ? -2.130 -16.790 -3.597 1.00 72.25 483 GLU A N 1
ATOM 3580 C CA . GLU A 1 483 ? -2.915 -15.561 -3.727 1.00 72.25 483 GLU A CA 1
ATOM 3581 C C . GLU A 1 483 ? -4.399 -15.770 -3.405 1.00 72.25 483 GLU A C 1
ATOM 3583 O O . GLU A 1 483 ? -4.985 -14.996 -2.655 1.00 72.25 483 GLU A O 1
ATOM 3588 N N . VAL A 1 484 ? -5.002 -16.859 -3.892 1.00 72.75 484 VAL A N 1
ATOM 3589 C CA . VAL A 1 484 ? -6.411 -17.176 -3.604 1.00 72.75 484 VAL A CA 1
ATOM 3590 C C . VAL A 1 484 ? -6.629 -17.448 -2.113 1.00 72.75 484 VAL A C 1
ATOM 3592 O O . VAL A 1 484 ? -7.577 -16.928 -1.530 1.00 72.75 484 VAL A O 1
ATOM 3595 N N . ALA A 1 485 ? -5.745 -18.222 -1.481 1.00 70.81 485 ALA A N 1
ATOM 3596 C CA . ALA A 1 485 ? -5.842 -18.529 -0.055 1.00 70.81 485 ALA A CA 1
ATOM 3597 C C . ALA A 1 485 ? -5.620 -17.277 0.813 1.00 70.81 485 ALA A C 1
ATOM 3599 O O . ALA A 1 485 ? -6.329 -17.071 1.801 1.00 70.81 485 ALA A O 1
ATOM 3600 N N . ASP A 1 486 ? -4.683 -16.411 0.418 1.00 70.69 486 ASP A N 1
ATOM 3601 C CA . ASP A 1 486 ? -4.412 -15.137 1.083 1.00 70.69 486 ASP A CA 1
ATOM 3602 C C . ASP A 1 486 ? -5.608 -14.177 0.970 1.00 70.69 486 ASP A C 1
ATOM 3604 O O . ASP A 1 486 ? -6.006 -13.567 1.966 1.00 70.69 486 ASP A O 1
ATOM 3608 N N . LEU A 1 487 ? -6.232 -14.094 -0.210 1.00 72.19 487 LEU A N 1
ATOM 3609 C CA . LEU A 1 487 ? -7.439 -13.297 -0.445 1.00 72.19 487 LEU A CA 1
ATOM 3610 C C . LEU A 1 487 ? -8.649 -13.828 0.337 1.00 72.19 487 LEU A C 1
ATOM 3612 O O . LEU A 1 487 ? -9.434 -13.039 0.865 1.00 72.19 487 LEU A O 1
ATOM 3616 N N . GLU A 1 488 ? -8.817 -15.148 0.454 1.00 71.56 488 GLU A N 1
ATOM 3617 C CA . GLU A 1 488 ? -9.876 -15.737 1.281 1.00 71.56 488 GLU A CA 1
ATOM 3618 C C . GLU A 1 488 ? -9.679 -15.440 2.772 1.00 71.56 488 GLU A C 1
ATOM 3620 O O . GLU A 1 488 ? -10.643 -15.104 3.472 1.00 71.56 488 GLU A O 1
ATOM 3625 N N . LEU A 1 489 ? -8.438 -15.525 3.262 1.00 73.31 489 LEU A N 1
ATOM 3626 C CA . LEU A 1 489 ? -8.098 -15.168 4.637 1.00 73.31 489 LEU A CA 1
ATOM 3627 C C . LEU A 1 489 ? -8.395 -13.689 4.908 1.00 73.31 489 LEU A C 1
ATOM 3629 O O . LEU A 1 489 ? -9.025 -13.363 5.918 1.00 73.31 489 LEU A O 1
ATOM 3633 N N . GLU A 1 490 ? -7.993 -12.805 3.995 1.00 72.31 490 GLU A N 1
ATOM 3634 C CA . GLU A 1 490 ? -8.248 -11.368 4.085 1.00 72.31 490 GLU A CA 1
ATOM 3635 C C . GLU A 1 490 ? -9.749 -11.061 4.075 1.00 72.31 490 GLU A C 1
ATOM 3637 O O . GLU A 1 490 ? -10.244 -10.398 4.987 1.00 72.31 490 GLU A O 1
ATOM 3642 N N . ARG A 1 491 ? -10.507 -11.646 3.138 1.00 80.75 491 ARG A N 1
ATOM 3643 C CA . ARG A 1 491 ? -11.972 -11.531 3.083 1.00 80.75 491 ARG A CA 1
ATOM 3644 C C . ARG A 1 491 ? -12.614 -11.916 4.415 1.00 80.75 491 ARG A C 1
ATOM 3646 O O . ARG A 1 491 ? -13.500 -11.212 4.904 1.00 80.75 491 ARG A O 1
ATOM 3653 N N . ASN A 1 492 ? -12.211 -13.045 4.993 1.00 72.38 492 ASN A N 1
ATOM 3654 C CA . ASN A 1 492 ? -12.787 -13.531 6.244 1.00 72.38 492 ASN A CA 1
ATOM 3655 C C . ASN A 1 492 ? -12.425 -12.623 7.429 1.00 72.38 492 ASN A C 1
ATOM 3657 O O . ASN A 1 492 ? -13.289 -12.358 8.268 1.00 72.38 492 ASN A O 1
ATOM 3661 N N . ALA A 1 493 ? -11.201 -12.087 7.466 1.00 69.94 493 ALA A N 1
ATOM 3662 C CA . ALA A 1 493 ? -10.795 -11.093 8.455 1.00 69.94 493 ALA A CA 1
ATOM 3663 C C . ALA A 1 493 ? -11.635 -9.809 8.340 1.00 69.94 493 ALA A C 1
ATOM 3665 O O . ALA A 1 493 ? -12.209 -9.364 9.335 1.00 69.94 493 ALA A O 1
ATOM 3666 N N . THR A 1 494 ? -11.810 -9.270 7.130 1.00 71.81 494 THR A N 1
ATOM 3667 C CA . THR A 1 494 ? -12.642 -8.079 6.887 1.00 71.81 494 THR A CA 1
ATOM 3668 C C . THR A 1 494 ? -14.105 -8.312 7.271 1.00 71.81 494 THR A C 1
ATOM 3670 O O . THR A 1 494 ? -14.752 -7.436 7.845 1.00 71.81 494 THR A O 1
ATOM 3673 N N . LEU A 1 495 ? -14.659 -9.498 6.994 1.00 74.31 495 LEU A N 1
ATOM 3674 C CA . LEU A 1 495 ? -16.022 -9.841 7.409 1.00 74.31 495 LEU A CA 1
ATOM 3675 C C . LEU A 1 495 ? -16.170 -9.889 8.934 1.00 74.31 495 LEU A C 1
ATOM 3677 O O . LEU A 1 495 ? -17.184 -9.419 9.457 1.00 74.31 495 LEU A O 1
ATOM 3681 N N . ALA A 1 496 ? -15.172 -10.424 9.642 1.00 71.38 496 ALA A N 1
ATOM 3682 C CA . ALA A 1 496 ? -15.156 -10.447 11.100 1.00 71.38 496 ALA A CA 1
ATOM 3683 C C . ALA A 1 496 ? -15.073 -9.027 11.683 1.00 71.38 496 ALA A C 1
ATOM 3685 O O . ALA A 1 496 ? -15.862 -8.683 12.566 1.00 71.38 496 ALA A O 1
ATOM 3686 N N . GLU A 1 497 ? -14.194 -8.176 11.146 1.00 72.31 497 GLU A N 1
ATOM 3687 C CA . GLU A 1 497 ? -14.098 -6.766 11.537 1.00 72.31 497 GLU A CA 1
ATOM 3688 C C . GLU A 1 497 ? -15.403 -6.016 11.304 1.00 72.31 497 GLU A C 1
ATOM 3690 O O . GLU A 1 497 ? -15.877 -5.312 12.195 1.00 72.31 497 GLU A O 1
ATOM 3695 N N . ARG A 1 498 ? -16.037 -6.217 10.143 1.00 78.12 498 ARG A N 1
ATOM 3696 C CA . ARG A 1 498 ? -17.327 -5.596 9.832 1.00 78.12 498 ARG A CA 1
ATOM 3697 C C . ARG A 1 498 ? -18.380 -5.952 10.874 1.00 78.12 498 ARG A C 1
ATOM 3699 O O . ARG A 1 498 ? -19.169 -5.093 11.257 1.00 78.12 498 ARG A O 1
ATOM 3706 N N . GLU A 1 499 ? -18.412 -7.200 11.336 1.00 76.06 499 GLU A N 1
ATOM 3707 C CA . GLU A 1 499 ? -19.365 -7.626 12.361 1.00 76.06 499 GLU A CA 1
ATOM 3708 C C . GLU A 1 499 ? -19.045 -7.028 13.741 1.00 76.06 499 GLU A C 1
ATOM 3710 O O . GLU A 1 499 ? -19.971 -6.627 14.448 1.00 76.06 499 GLU A O 1
ATOM 3715 N N . VAL A 1 500 ? -17.764 -6.897 14.109 1.00 75.19 500 VAL A N 1
ATOM 3716 C CA . VAL A 1 500 ? -17.344 -6.200 15.340 1.00 75.19 500 VAL A CA 1
ATOM 3717 C C . VAL A 1 500 ? -17.749 -4.726 15.289 1.00 75.19 500 VAL A C 1
ATOM 3719 O O . VAL A 1 500 ? -18.474 -4.266 16.172 1.00 75.19 500 VAL A O 1
ATOM 3722 N N . SER A 1 501 ? -17.384 -4.010 14.224 1.00 74.62 501 SER A N 1
ATOM 3723 C CA . SER A 1 501 ? -17.731 -2.597 14.037 1.00 74.62 501 SER A CA 1
ATOM 3724 C C . SER A 1 501 ? -19.246 -2.384 13.979 1.00 74.62 501 SER A C 1
ATOM 3726 O O . SER A 1 501 ? -19.762 -1.426 14.552 1.00 74.62 501 SER A O 1
ATOM 3728 N N . ARG A 1 502 ? -20.003 -3.302 13.358 1.00 77.62 502 ARG A N 1
ATOM 3729 C CA . ARG A 1 502 ? -21.474 -3.253 13.348 1.00 77.62 502 ARG A CA 1
ATOM 3730 C C . ARG A 1 502 ? -22.049 -3.383 14.756 1.00 77.62 502 ARG A C 1
ATOM 3732 O O . ARG A 1 502 ? -22.990 -2.663 15.090 1.00 77.62 502 ARG A O 1
ATOM 3739 N N . ARG A 1 503 ? -21.506 -4.278 15.587 1.00 76.19 503 ARG A N 1
ATOM 3740 C CA . ARG A 1 503 ? -21.930 -4.427 16.989 1.00 76.19 503 ARG A CA 1
ATOM 3741 C C . ARG A 1 503 ? -21.606 -3.183 17.803 1.00 76.19 503 ARG A C 1
ATOM 3743 O O . ARG A 1 503 ? -22.499 -2.688 18.482 1.00 76.19 503 ARG A O 1
ATOM 3750 N N . GLU A 1 504 ? -20.390 -2.651 17.690 1.00 72.75 504 GLU A N 1
ATOM 3751 C CA . GLU A 1 504 ? -19.984 -1.401 18.349 1.00 72.75 504 GLU A CA 1
ATOM 3752 C C . GLU A 1 504 ? -20.911 -0.243 17.947 1.00 72.75 504 GLU A C 1
ATOM 3754 O O . GLU A 1 504 ? -21.484 0.421 18.811 1.00 72.75 504 GLU A O 1
ATOM 3759 N N . ALA A 1 505 ? -21.159 -0.065 16.646 1.00 76.25 505 ALA A N 1
ATOM 3760 C CA . ALA A 1 505 ? -22.074 0.950 16.131 1.00 76.25 505 ALA A CA 1
ATOM 3761 C C . ALA A 1 505 ? -23.509 0.756 16.642 1.00 76.25 505 ALA A C 1
ATOM 3763 O O . ALA A 1 505 ? -24.169 1.726 17.004 1.00 76.25 505 ALA A O 1
ATOM 3764 N N . THR A 1 506 ? -23.988 -0.489 16.724 1.00 85.69 506 THR A N 1
ATOM 3765 C CA . THR A 1 506 ? -25.325 -0.799 17.254 1.00 85.69 506 THR A CA 1
ATOM 3766 C C . THR A 1 506 ? -25.420 -0.448 18.738 1.00 85.69 506 THR A C 1
ATOM 3768 O O . THR A 1 506 ? -26.388 0.182 19.156 1.00 85.69 506 THR A O 1
ATOM 3771 N N . VAL A 1 507 ? -24.409 -0.805 19.537 1.00 83.25 507 VAL A N 1
ATOM 3772 C CA . VAL A 1 507 ? -24.344 -0.458 20.965 1.00 83.25 507 VAL A CA 1
ATOM 3773 C C . VAL A 1 507 ? -24.333 1.057 21.150 1.00 83.25 507 VAL A C 1
ATOM 3775 O O . VAL A 1 507 ? -25.116 1.570 21.945 1.00 83.25 507 VAL A O 1
ATOM 3778 N N . LEU A 1 508 ? -23.505 1.780 20.393 1.00 80.44 508 LEU A N 1
ATOM 3779 C CA . LEU A 1 508 ? -23.430 3.241 20.456 1.00 80.44 508 LEU A CA 1
ATOM 3780 C C . LEU A 1 508 ? -24.735 3.909 20.009 1.00 80.44 508 LEU A C 1
ATOM 3782 O O . LEU A 1 508 ? -25.189 4.849 20.658 1.00 80.44 508 LEU A O 1
ATOM 3786 N N . ALA A 1 509 ? -25.374 3.406 18.951 1.00 82.88 509 ALA A N 1
ATOM 3787 C CA . ALA A 1 509 ? -26.663 3.907 18.485 1.00 82.88 509 ALA A CA 1
ATOM 3788 C C . ALA A 1 509 ? -27.761 3.702 19.537 1.00 82.88 509 ALA A C 1
ATOM 3790 O O . ALA A 1 509 ? -28.495 4.642 19.845 1.00 82.88 509 ALA A O 1
ATOM 3791 N N . MET A 1 510 ? -27.834 2.510 20.142 1.00 86.50 510 MET A N 1
ATOM 3792 C CA . MET A 1 510 ? -28.774 2.221 21.228 1.00 86.50 510 MET A CA 1
ATOM 3793 C C . MET A 1 510 ? -28.493 3.078 22.464 1.00 86.50 510 MET A C 1
ATOM 3795 O O . MET A 1 510 ? -29.423 3.639 23.032 1.00 86.50 510 MET A O 1
ATOM 3799 N N . ALA A 1 511 ? -27.229 3.225 22.868 1.00 83.31 511 ALA A N 1
ATOM 3800 C CA . ALA A 1 511 ? -26.851 4.091 23.982 1.00 83.31 511 ALA A CA 1
ATOM 3801 C C . ALA A 1 511 ? -27.238 5.553 23.709 1.00 83.31 511 ALA A C 1
ATOM 3803 O O . ALA A 1 511 ? -27.776 6.222 24.588 1.00 83.31 511 ALA A O 1
ATOM 3804 N N . GLY A 1 512 ? -27.024 6.034 22.481 1.00 80.25 512 GLY A N 1
ATOM 3805 C CA . GLY A 1 512 ? -27.437 7.364 22.046 1.00 80.25 512 GLY A CA 1
ATOM 3806 C C . GLY A 1 512 ? -28.956 7.554 22.054 1.00 80.25 512 GLY A C 1
ATOM 3807 O O . GLY A 1 512 ? -29.428 8.611 22.465 1.00 80.25 512 GLY A O 1
ATOM 3808 N N . GLU A 1 513 ? -29.728 6.548 21.635 1.00 83.44 513 GLU A N 1
ATOM 3809 C CA . GLU A 1 513 ? -31.196 6.569 21.708 1.00 83.44 513 GLU A CA 1
ATOM 3810 C C . GLU A 1 513 ? -31.683 6.571 23.159 1.00 83.44 513 GLU A C 1
ATOM 3812 O O . GLU A 1 513 ? -32.475 7.430 23.531 1.00 83.44 513 GLU A O 1
ATOM 3817 N N . LEU A 1 514 ? -31.141 5.691 24.006 1.00 84.94 514 LEU A N 1
ATOM 3818 C CA . LEU A 1 514 ? -31.463 5.638 25.433 1.00 84.94 514 LEU A CA 1
ATOM 3819 C C . LEU A 1 514 ? -31.127 6.954 26.139 1.00 84.94 514 LEU A C 1
ATOM 3821 O O . LEU A 1 514 ? -31.911 7.427 26.956 1.00 84.94 514 LEU A O 1
ATOM 3825 N N . LEU A 1 515 ? -29.987 7.575 25.824 1.00 77.69 515 LEU A N 1
ATOM 3826 C CA . LEU A 1 515 ? -29.625 8.885 26.365 1.00 77.69 515 LEU A CA 1
ATOM 3827 C C . LEU A 1 515 ? -30.592 9.971 25.899 1.00 77.69 515 LEU A C 1
ATOM 3829 O O . LEU A 1 515 ? -31.041 10.765 26.722 1.00 77.69 515 LEU A O 1
ATOM 3833 N N . ARG A 1 516 ? -30.952 9.995 24.611 1.00 76.00 516 ARG A N 1
ATOM 3834 C CA . ARG A 1 516 ? -31.947 10.937 24.079 1.00 76.00 516 ARG A CA 1
ATOM 3835 C C . ARG A 1 516 ? -33.307 10.741 24.736 1.00 76.00 516 ARG A C 1
ATOM 3837 O O . ARG A 1 516 ? -33.920 11.722 25.147 1.00 76.00 516 ARG A O 1
ATOM 3844 N N . GLU A 1 517 ? -33.750 9.500 24.907 1.00 75.88 517 GLU A N 1
ATOM 3845 C CA . GLU A 1 517 ? -34.994 9.179 25.600 1.00 75.88 517 GLU A CA 1
ATOM 3846 C C . GLU A 1 517 ? -34.936 9.599 27.070 1.00 75.88 517 GLU A C 1
ATOM 3848 O O . GLU A 1 517 ? -35.881 10.210 27.561 1.00 75.88 517 GLU A O 1
ATOM 3853 N N . MET A 1 518 ? -33.827 9.338 27.766 1.00 69.75 518 MET A N 1
ATOM 3854 C CA . MET A 1 518 ? -33.631 9.738 29.159 1.00 69.75 518 MET A CA 1
ATOM 3855 C C . MET A 1 518 ? -33.620 11.255 29.321 1.00 69.75 518 MET A C 1
ATOM 3857 O O . MET A 1 518 ? -34.280 11.759 30.227 1.00 69.75 518 MET A O 1
ATOM 3861 N N . VAL A 1 519 ? -32.931 11.991 28.445 1.00 66.19 519 VAL A N 1
ATOM 3862 C CA . VAL A 1 519 ? -32.954 13.461 28.430 1.00 66.19 519 VAL A CA 1
ATOM 3863 C C . VAL A 1 519 ? -34.373 13.953 28.164 1.00 66.19 519 VAL A C 1
ATOM 3865 O O . VAL A 1 519 ? -34.908 14.702 28.974 1.00 66.19 519 VAL A O 1
ATOM 3868 N N . ALA A 1 520 ? -35.037 13.451 27.121 1.00 63.03 520 ALA A N 1
ATOM 3869 C CA . ALA A 1 520 ? -36.407 13.831 26.790 1.00 63.03 520 ALA A CA 1
ATOM 3870 C C . ALA A 1 520 ? -37.402 13.467 27.902 1.00 63.03 520 ALA A C 1
ATOM 3872 O O . ALA A 1 520 ? -38.377 14.182 28.121 1.00 63.03 520 ALA A O 1
ATOM 3873 N N . ARG A 1 521 ? -37.192 12.354 28.611 1.00 62.94 521 ARG A N 1
ATOM 3874 C CA . ARG A 1 521 ? -38.012 11.930 29.749 1.00 62.94 521 ARG A CA 1
ATOM 3875 C C . ARG A 1 521 ? -37.767 12.830 30.951 1.00 62.94 521 ARG A C 1
ATOM 3877 O O . ARG A 1 521 ? -38.732 13.284 31.549 1.00 62.94 521 ARG A O 1
ATOM 3884 N N . VAL A 1 522 ? -36.513 13.164 31.254 1.00 54.53 522 VAL A N 1
ATOM 3885 C CA . VAL A 1 522 ? -36.164 14.149 32.286 1.00 54.53 522 VAL A CA 1
ATOM 3886 C C . VAL A 1 522 ? -36.764 15.515 31.954 1.00 54.53 522 VAL A C 1
ATOM 3888 O O . VAL A 1 522 ? -37.306 16.146 32.849 1.00 54.53 522 VAL A O 1
ATOM 3891 N N . GLU A 1 523 ? -36.746 15.954 30.697 1.00 56.72 523 GLU A N 1
ATOM 3892 C CA . GLU A 1 523 ? -37.362 17.212 30.258 1.00 56.72 523 GLU A CA 1
ATOM 3893 C C . GLU A 1 523 ? -38.902 17.179 30.294 1.00 56.72 523 GLU A C 1
ATOM 3895 O O . GLU A 1 523 ? -39.522 18.167 30.687 1.00 56.72 523 GLU A O 1
ATOM 3900 N N . ARG A 1 524 ? -39.537 16.054 29.924 1.00 57.09 524 ARG A N 1
ATOM 3901 C CA . ARG A 1 524 ? -41.005 15.875 29.936 1.00 57.09 524 ARG A CA 1
ATOM 3902 C C . ARG A 1 524 ? -41.577 15.697 31.340 1.00 57.09 524 ARG A C 1
ATOM 3904 O O . ARG A 1 524 ? -42.547 16.360 31.691 1.00 57.09 524 ARG A O 1
ATOM 3911 N N . GLU A 1 525 ? -40.998 14.795 32.129 1.00 57.16 525 GLU A N 1
ATOM 3912 C CA . GLU A 1 525 ? -41.420 14.508 33.509 1.00 57.16 525 GLU A CA 1
ATOM 3913 C C . GLU A 1 525 ? -41.027 15.642 34.456 1.00 57.16 525 GLU A C 1
ATOM 3915 O O . GLU A 1 525 ? -41.709 15.889 35.449 1.00 57.16 525 GLU A O 1
ATOM 3920 N N . ARG A 1 526 ? -39.949 16.367 34.134 1.00 54.62 526 ARG A N 1
ATOM 3921 C CA . ARG A 1 526 ? -39.557 17.605 34.803 1.00 54.62 526 ARG A CA 1
ATOM 3922 C C . ARG A 1 526 ? -39.697 18.779 33.844 1.00 54.62 526 ARG A C 1
ATOM 3924 O O . ARG A 1 526 ? -38.722 19.498 33.622 1.00 54.62 526 ARG A O 1
ATOM 3931 N N . GLN A 1 527 ? -40.923 19.061 33.383 1.00 58.44 527 GLN A N 1
ATOM 3932 C CA . GLN A 1 527 ? -41.290 20.471 33.189 1.00 58.44 527 GLN A CA 1
ATOM 3933 C C . GLN A 1 527 ? -40.775 21.184 34.438 1.00 58.44 527 GLN A C 1
ATOM 3935 O O . GLN A 1 527 ? -41.236 20.816 35.523 1.00 58.44 527 GLN A O 1
ATOM 3940 N N . PRO A 1 528 ? -39.729 22.032 34.342 1.00 70.12 528 PRO A N 1
ATOM 3941 C CA . PRO A 1 528 ? -38.939 22.365 35.509 1.00 70.12 528 PRO A CA 1
ATOM 3942 C C . PRO A 1 528 ? -39.913 22.875 36.547 1.00 70.12 528 PRO A C 1
ATOM 3944 O O . PRO A 1 528 ? -40.703 23.759 36.232 1.00 70.12 528 PRO A O 1
ATOM 3947 N N . GLU A 1 529 ? -39.911 22.320 37.753 1.00 73.12 529 GLU A N 1
ATOM 3948 C CA . GLU A 1 529 ? -40.714 22.849 38.859 1.00 73.12 529 GLU A CA 1
ATOM 3949 C C . GLU A 1 529 ? -40.630 24.389 38.897 1.00 73.12 529 GLU A C 1
ATOM 3951 O O . GLU A 1 529 ? -41.619 25.084 39.089 1.00 73.12 529 GLU A O 1
ATOM 3956 N N . VAL A 1 530 ? -39.456 24.907 38.527 1.00 82.75 530 VAL A N 1
ATOM 3957 C CA . VAL A 1 530 ? -39.161 26.293 38.155 1.00 82.75 530 VAL A CA 1
ATOM 3958 C C . VAL A 1 530 ? -40.178 26.937 37.200 1.00 82.75 530 VAL A C 1
ATOM 3960 O O . VAL A 1 530 ? -40.730 27.964 37.561 1.00 82.75 530 VAL A O 1
ATOM 3963 N N . LEU A 1 531 ? -40.436 26.396 36.001 1.00 86.50 531 LEU A N 1
ATOM 3964 C CA . LEU A 1 531 ? -41.388 26.954 35.026 1.00 86.50 531 LEU A CA 1
ATOM 3965 C C . LEU A 1 531 ? -42.836 26.864 35.507 1.00 86.50 531 LEU A C 1
ATOM 3967 O O . LEU A 1 531 ? -43.621 27.771 35.239 1.00 86.50 531 LEU A O 1
ATOM 3971 N N . ARG A 1 532 ? -43.190 25.810 36.248 1.00 85.12 532 ARG 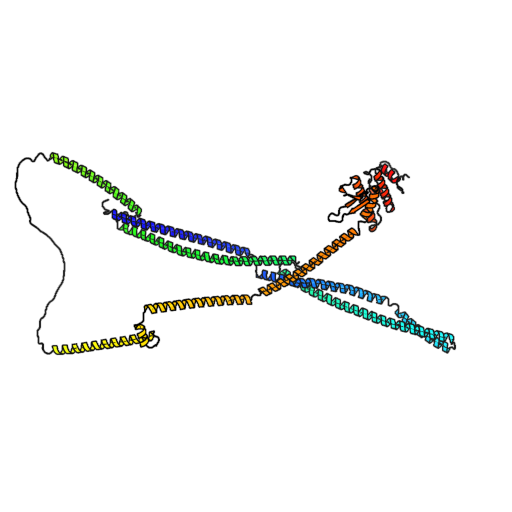A N 1
ATOM 3972 C CA . ARG A 1 532 ? -44.521 25.680 36.855 1.00 85.12 532 ARG A CA 1
ATOM 3973 C C . ARG A 1 532 ? -44.748 26.764 37.912 1.00 85.12 532 ARG A C 1
ATOM 3975 O O . ARG A 1 532 ? -45.744 27.481 37.861 1.00 85.12 532 ARG A O 1
ATOM 3982 N N . GLN A 1 533 ? -43.786 26.937 38.817 1.00 86.06 533 GLN A N 1
ATOM 3983 C CA . GLN A 1 533 ? -43.806 27.982 39.846 1.00 86.06 533 GLN A CA 1
ATOM 3984 C C . GLN A 1 533 ? -43.701 29.392 39.245 1.00 86.06 533 GLN A C 1
ATOM 3986 O O . GLN A 1 533 ? -44.366 30.325 39.701 1.00 86.06 533 GLN A O 1
ATOM 3991 N N . ALA A 1 534 ? -42.903 29.548 38.187 1.00 89.88 534 ALA A N 1
ATOM 3992 C CA . ALA A 1 534 ? -42.786 30.796 37.448 1.00 89.88 534 ALA A CA 1
ATOM 3993 C C . ALA A 1 534 ? -44.093 31.147 36.738 1.00 89.88 534 ALA A C 1
ATOM 3995 O O . ALA A 1 534 ? -44.508 32.293 36.817 1.00 89.88 534 ALA A O 1
ATOM 3996 N N . SER A 1 535 ? -44.780 30.179 36.123 1.00 90.81 535 SER A N 1
ATOM 3997 C CA . SER A 1 535 ? -46.088 30.397 35.489 1.00 90.81 535 SER A CA 1
ATOM 3998 C C . SER A 1 535 ? -47.107 30.924 36.497 1.00 90.81 535 SER A C 1
ATOM 4000 O O . SER A 1 535 ? -47.719 31.956 36.249 1.00 90.81 535 SER A O 1
ATOM 4002 N N . GLY A 1 536 ? -47.213 30.299 37.677 1.00 87.56 536 GLY A N 1
ATOM 4003 C CA . GLY A 1 536 ? -48.134 30.761 38.723 1.00 87.56 536 GLY A CA 1
ATOM 4004 C C . GLY A 1 536 ? -47.777 32.139 39.297 1.00 87.56 536 GLY A C 1
ATOM 4005 O O . GLY A 1 536 ? -48.655 32.938 39.624 1.00 87.56 536 GLY A O 1
ATOM 4006 N N . SER A 1 537 ? -46.488 32.462 39.426 1.00 88.56 537 SER A N 1
ATOM 4007 C CA . SER A 1 537 ? -46.054 33.812 39.817 1.00 88.56 537 SER A CA 1
ATOM 4008 C C . SER A 1 537 ? -46.328 34.840 38.716 1.00 88.56 537 SER A C 1
ATOM 4010 O O . SER A 1 537 ? -46.832 35.921 39.003 1.00 88.56 537 SER A O 1
ATOM 4012 N N . PHE A 1 538 ? -46.059 34.500 37.457 1.00 92.25 538 PHE A N 1
ATOM 4013 C CA . PHE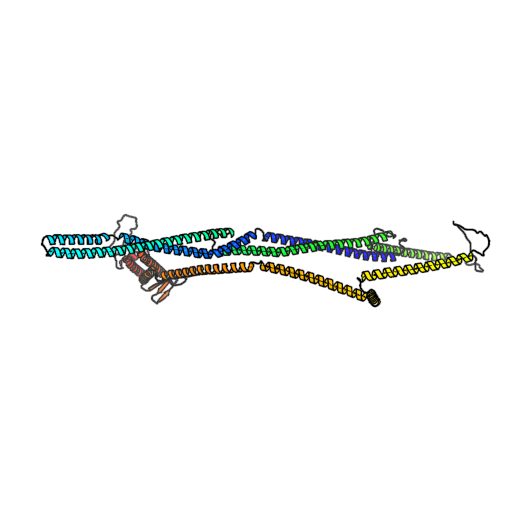 A 1 538 ? -46.225 35.387 36.308 1.00 92.25 538 PHE A CA 1
ATOM 4014 C C . PHE A 1 538 ? -47.698 35.688 36.013 1.00 92.25 538 PHE A C 1
ATOM 4016 O O . PHE A 1 538 ? -48.048 36.841 35.761 1.00 92.25 538 PHE A O 1
ATOM 4023 N N . GLU A 1 539 ? -48.577 34.692 36.136 1.00 90.88 539 GLU A N 1
ATOM 4024 C CA . GLU A 1 539 ? -50.026 34.870 36.016 1.00 90.88 539 GLU A CA 1
ATOM 4025 C C . GLU A 1 539 ? -50.547 35.864 37.058 1.00 90.88 539 GLU A C 1
ATOM 4027 O O . GLU A 1 539 ? -51.289 36.783 36.719 1.00 90.88 539 GLU A O 1
ATOM 4032 N N . ARG A 1 540 ? -50.084 35.774 38.311 1.00 87.12 540 ARG A N 1
ATOM 4033 C CA . ARG A 1 540 ? -50.463 36.723 39.372 1.00 87.12 540 ARG A CA 1
ATOM 4034 C C . ARG A 1 540 ? -49.916 38.129 39.139 1.00 87.12 540 ARG A C 1
ATOM 4036 O O . ARG A 1 540 ? -50.673 39.091 39.237 1.00 87.12 540 ARG A O 1
ATOM 4043 N N . ILE A 1 541 ? -48.631 38.245 38.799 1.00 89.88 541 ILE A N 1
ATOM 4044 C CA . ILE A 1 541 ? -47.971 39.534 38.528 1.00 89.88 541 ILE A CA 1
ATOM 4045 C C . ILE A 1 541 ? -48.674 40.287 37.394 1.00 89.88 541 ILE A C 1
ATOM 4047 O O . ILE A 1 541 ? -48.802 41.507 37.435 1.00 89.88 541 ILE A O 1
ATOM 4051 N N . THR A 1 542 ? -49.159 39.553 36.394 1.00 89.50 542 THR A N 1
ATOM 4052 C CA . THR A 1 542 ? -49.772 40.123 35.190 1.00 89.50 542 THR A CA 1
ATOM 4053 C C . THR A 1 542 ? -51.299 40.182 35.254 1.00 89.50 542 THR A C 1
ATOM 4055 O O . THR A 1 542 ? -51.934 40.509 34.253 1.00 89.50 542 THR A O 1
ATOM 4058 N N . GLY A 1 543 ? -51.911 39.854 36.399 1.00 86.00 543 GLY A N 1
ATOM 4059 C CA . GLY A 1 543 ? -53.368 39.872 36.565 1.00 86.00 543 GLY A CA 1
ATOM 4060 C C . GLY A 1 543 ? -54.109 38.881 35.657 1.00 86.00 543 GLY A C 1
ATOM 4061 O O . GLY A 1 543 ? -55.235 39.144 35.239 1.00 86.00 543 GLY A O 1
ATOM 4062 N N . GLY A 1 544 ? -53.472 37.763 35.309 1.00 86.69 544 GLY A N 1
ATOM 4063 C CA . GLY A 1 544 ? -54.031 36.714 34.456 1.00 86.69 544 GLY A CA 1
ATOM 4064 C C . GLY A 1 544 ? -53.863 36.946 32.955 1.00 86.69 544 GLY A C 1
ATOM 4065 O O . GLY A 1 544 ? -54.398 36.166 32.168 1.00 86.69 544 GLY A O 1
ATOM 4066 N N . GLN A 1 545 ? -53.140 37.992 32.532 1.00 88.25 545 GLN A N 1
ATOM 4067 C CA . GLN A 1 545 ? -52.904 38.265 31.107 1.00 88.25 545 GLN A CA 1
ATOM 4068 C C . GLN A 1 545 ? -52.024 37.204 30.439 1.00 88.25 545 GLN A C 1
ATOM 4070 O O . GLN A 1 545 ? -52.201 36.918 29.254 1.00 88.25 545 GLN A O 1
ATOM 4075 N N . TYR A 1 546 ? -51.115 36.593 31.200 1.00 91.44 546 TYR A N 1
ATOM 4076 C CA . TYR A 1 546 ? -50.281 35.485 30.750 1.00 91.44 546 TYR A CA 1
ATOM 4077 C C . TYR A 1 546 ? -50.426 34.312 31.710 1.00 91.44 546 TYR A C 1
ATOM 4079 O O . TYR A 1 546 ? -50.134 34.439 32.893 1.00 91.44 546 TYR A O 1
ATOM 4087 N N . ARG A 1 547 ? -50.897 33.173 31.204 1.00 85.00 547 ARG A N 1
ATOM 4088 C CA . ARG A 1 547 ? -51.306 32.030 32.031 1.00 85.00 547 ARG A CA 1
ATOM 4089 C C . ARG A 1 547 ? -50.186 31.026 32.240 1.00 85.00 547 ARG A C 1
ATOM 4091 O O . ARG A 1 547 ? -50.106 30.388 33.285 1.00 85.00 547 ARG A O 1
ATOM 4098 N N . ARG A 1 548 ? -49.332 30.842 31.231 1.00 86.06 548 ARG A N 1
ATOM 4099 C CA . ARG A 1 548 ? -48.344 29.762 31.253 1.00 86.06 548 ARG A CA 1
ATOM 4100 C C . ARG A 1 548 ? -47.062 30.135 30.540 1.00 86.06 548 ARG A C 1
ATOM 4102 O O . ARG A 1 548 ? -47.091 30.737 29.475 1.00 86.06 548 ARG A O 1
ATOM 4109 N N . VAL A 1 549 ? -45.944 29.714 31.118 1.00 88.06 549 VAL A N 1
ATOM 4110 C CA . VAL A 1 549 ? -44.606 29.787 30.535 1.00 88.06 549 VAL A CA 1
ATOM 4111 C C . VAL A 1 549 ? -44.095 28.360 30.398 1.00 88.06 549 VAL A C 1
ATOM 4113 O O . VAL A 1 549 ? -44.019 27.622 31.381 1.00 88.06 549 VAL A O 1
ATOM 4116 N N . PHE A 1 550 ? -43.757 27.948 29.184 1.00 84.00 550 PHE A N 1
ATOM 4117 C CA . PHE A 1 550 ? -43.322 26.585 28.894 1.00 84.00 550 PHE A CA 1
ATOM 4118 C C . PHE A 1 550 ? -42.186 26.580 27.875 1.00 84.00 550 PHE A C 1
ATOM 4120 O O . PHE A 1 550 ? -41.940 27.571 27.197 1.00 84.00 550 PHE A O 1
ATOM 4127 N N . ARG A 1 551 ? -41.463 25.464 27.788 1.00 81.19 551 ARG A N 1
ATOM 4128 C CA . ARG A 1 551 ? -40.470 25.250 26.732 1.00 81.19 551 ARG A CA 1
ATOM 4129 C C . ARG A 1 551 ? -41.116 24.562 25.540 1.00 81.19 551 ARG A C 1
ATOM 4131 O O . ARG A 1 551 ? -41.885 23.618 25.726 1.00 81.19 551 ARG A O 1
ATOM 4138 N N . VAL A 1 552 ? -40.785 25.016 24.335 1.00 72.31 552 VAL A N 1
ATOM 4139 C CA . VAL A 1 552 ? -41.161 24.322 23.099 1.00 72.31 552 VAL A CA 1
ATOM 4140 C C . VAL A 1 552 ? -40.245 23.111 22.928 1.00 72.31 552 VAL A C 1
ATOM 4142 O O . VAL A 1 552 ? -39.025 23.222 23.038 1.00 72.31 552 VAL A O 1
ATOM 4145 N N . VAL A 1 553 ? -40.834 21.939 22.687 1.00 57.41 553 VAL A N 1
ATOM 4146 C CA . VAL A 1 553 ? -40.085 20.693 22.471 1.00 57.41 553 VAL A CA 1
ATOM 4147 C C . VAL A 1 553 ? -39.530 20.698 21.043 1.00 57.41 553 VAL A C 1
ATOM 4149 O O . VAL A 1 553 ? -40.302 20.690 20.088 1.00 57.41 553 VAL A O 1
ATOM 4152 N N . GLY A 1 554 ? -38.202 20.740 20.895 1.00 60.81 554 GLY A N 1
ATOM 4153 C CA . GLY A 1 554 ? -37.508 20.820 19.603 1.00 60.81 554 GLY A CA 1
ATOM 4154 C C . GLY A 1 554 ? -36.053 21.294 19.732 1.00 60.81 554 GLY A C 1
ATOM 4155 O O . GLY A 1 554 ? -35.565 21.497 20.841 1.00 60.81 554 GLY A O 1
ATOM 4156 N N . ALA A 1 555 ? -35.364 21.485 18.600 1.00 42.50 555 ALA A N 1
ATOM 4157 C CA . ALA A 1 555 ? -33.919 21.760 18.536 1.00 42.50 555 ALA A CA 1
ATOM 4158 C C . ALA A 1 555 ? -33.465 23.073 19.213 1.00 42.50 555 ALA A C 1
ATOM 4160 O O . ALA A 1 555 ? -32.301 23.182 19.590 1.00 42.50 555 ALA A O 1
ATOM 4161 N N . SER A 1 556 ? -34.363 24.048 19.384 1.00 58.34 556 SER A N 1
ATOM 4162 C CA . SER A 1 556 ? -34.017 25.389 19.881 1.00 58.34 556 SER A CA 1
ATOM 4163 C C . SER A 1 556 ? -34.160 25.548 21.403 1.00 58.34 556 SER A C 1
ATOM 4165 O O . SER A 1 556 ? -33.487 26.377 22.004 1.00 58.34 556 SER A O 1
ATOM 4167 N N . GLY A 1 557 ? -35.006 24.746 22.065 1.00 60.50 557 GLY A N 1
ATOM 4168 C CA . GLY A 1 557 ? -35.222 24.836 23.519 1.00 60.50 557 GLY A CA 1
ATOM 4169 C C . GLY A 1 557 ? -35.816 26.167 24.017 1.00 60.50 557 GLY A C 1
ATOM 4170 O O . GLY A 1 557 ? -35.679 26.482 25.206 1.00 60.50 557 GLY A O 1
ATOM 4171 N N . ASP A 1 558 ? -36.461 26.934 23.135 1.00 76.31 558 ASP A N 1
ATOM 4172 C CA . ASP A 1 558 ? -36.956 28.284 23.412 1.00 76.31 558 ASP A CA 1
ATOM 4173 C C . ASP A 1 558 ? -38.146 28.301 24.384 1.00 76.31 558 ASP A C 1
ATOM 4175 O O . ASP A 1 558 ? -38.950 27.362 24.469 1.00 76.31 558 ASP A O 1
ATOM 4179 N N . LEU A 1 559 ? -38.256 29.398 25.139 1.00 83.31 559 LEU A N 1
ATOM 4180 C CA . LEU A 1 559 ? -39.409 29.674 25.994 1.00 83.31 559 LEU A CA 1
ATOM 4181 C C . LEU A 1 559 ? -40.575 30.191 25.150 1.00 83.31 559 LEU A C 1
ATOM 4183 O O . LEU A 1 559 ? -40.391 30.992 24.242 1.00 83.31 559 LEU A O 1
ATOM 4187 N N . ALA A 1 560 ? -41.783 29.783 25.510 1.00 86.69 560 ALA A N 1
ATOM 4188 C CA . ALA A 1 560 ? -43.030 30.268 24.950 1.00 86.69 560 ALA A CA 1
ATOM 4189 C C . ALA A 1 560 ? -43.997 30.645 26.078 1.00 86.69 560 ALA A C 1
ATOM 4191 O O . ALA A 1 560 ? -44.027 30.011 27.138 1.00 86.69 560 ALA A O 1
ATOM 4192 N N . ILE A 1 561 ? -44.780 31.696 25.843 1.00 90.62 561 ILE A N 1
ATOM 4193 C CA . ILE A 1 561 ? -45.763 32.227 26.783 1.00 90.62 561 ILE A CA 1
ATOM 4194 C C . ILE A 1 561 ? -47.160 32.071 26.189 1.00 90.62 561 ILE A C 1
ATOM 4196 O O . ILE A 1 561 ? -47.424 32.526 25.082 1.00 90.62 561 ILE A O 1
ATOM 4200 N N . GLU A 1 562 ? -48.066 31.470 26.948 1.00 87.00 562 GLU A N 1
ATOM 4201 C CA . GLU A 1 562 ? -49.493 31.398 26.642 1.00 87.00 562 GLU A CA 1
ATOM 4202 C C . GLU A 1 562 ? -50.215 32.597 27.272 1.00 87.00 562 GLU A C 1
ATOM 4204 O O . GLU A 1 562 ? -50.212 32.763 28.498 1.00 87.00 562 GLU A O 1
ATOM 4209 N N . ALA A 1 563 ? -50.815 33.450 26.444 1.00 89.06 563 ALA A N 1
ATOM 4210 C CA . ALA A 1 563 ? -51.623 34.582 26.888 1.00 89.06 563 ALA A CA 1
ATOM 4211 C C . ALA A 1 563 ? -53.067 34.158 27.223 1.00 89.06 563 ALA A C 1
ATOM 4213 O O . ALA A 1 563 ? -53.505 33.050 26.915 1.00 89.06 563 ALA A O 1
ATOM 4214 N N . ARG A 1 564 ? -53.833 35.045 27.868 1.00 89.19 564 ARG A N 1
ATOM 4215 C CA . ARG A 1 564 ? -55.228 34.791 28.277 1.00 89.19 564 ARG A CA 1
ATOM 4216 C C . ARG A 1 564 ? -56.150 34.401 27.118 1.00 89.19 564 ARG A C 1
ATOM 4218 O O . ARG A 1 564 ? -57.095 33.645 27.326 1.00 89.19 564 ARG A O 1
ATOM 4225 N N . ASP A 1 565 ? -55.875 34.924 25.929 1.00 86.50 565 ASP A N 1
ATOM 4226 C CA . ASP A 1 565 ? -56.599 34.653 24.682 1.00 86.50 565 ASP A CA 1
ATOM 4227 C C . ASP A 1 565 ? -56.233 33.298 24.039 1.00 86.50 565 ASP A C 1
ATOM 4229 O O . ASP A 1 565 ? -56.780 32.948 22.997 1.00 86.50 565 ASP A O 1
ATOM 4233 N N . GLY A 1 566 ? -55.322 32.530 24.650 1.00 76.06 566 GLY A N 1
ATOM 4234 C CA . GLY A 1 566 ? -54.817 31.263 24.121 1.00 76.06 566 GLY A CA 1
ATOM 4235 C C . GLY A 1 566 ? -53.721 31.423 23.063 1.00 76.06 566 GLY A C 1
ATOM 4236 O O . GLY A 1 566 ? -53.224 30.420 22.552 1.00 76.06 566 GLY A O 1
ATOM 4237 N N . SER A 1 567 ? -53.313 32.655 22.731 1.00 83.56 567 SER A N 1
ATOM 4238 C CA . SER A 1 567 ? -52.199 32.896 21.812 1.00 83.56 567 SER A CA 1
ATOM 4239 C C . SER A 1 567 ? -50.861 32.509 22.444 1.00 83.56 567 SER A C 1
ATOM 4241 O O . SER A 1 567 ? -50.615 32.755 23.628 1.00 83.56 567 SER A O 1
ATOM 4243 N N . ILE A 1 568 ? -49.979 31.918 21.635 1.00 84.50 568 ILE A N 1
ATOM 4244 C CA . ILE A 1 568 ? -48.607 31.582 22.026 1.00 84.50 568 ILE A CA 1
ATOM 4245 C C . ILE A 1 568 ? -47.679 32.685 21.521 1.00 84.50 568 ILE A C 1
ATOM 4247 O O . ILE A 1 568 ? -47.684 33.018 20.337 1.00 84.50 568 ILE A O 1
ATOM 4251 N N . ARG A 1 569 ? -46.881 33.254 22.424 1.00 87.81 569 ARG A N 1
ATOM 4252 C CA . ARG A 1 569 ? -45.975 34.374 22.153 1.00 87.81 569 ARG A CA 1
ATOM 4253 C C . ARG A 1 569 ? -44.544 34.014 22.545 1.00 87.81 569 ARG A C 1
ATOM 4255 O O . ARG A 1 569 ? -44.324 33.378 23.576 1.00 87.81 569 ARG A O 1
ATOM 4262 N N . SER A 1 570 ? -43.578 34.450 21.738 1.00 88.12 570 SER A N 1
ATOM 4263 C CA . SER A 1 570 ? -42.156 34.429 22.110 1.00 88.12 570 SER A CA 1
ATOM 4264 C C . SER A 1 570 ? -41.876 35.493 23.191 1.00 88.12 570 SER A C 1
ATOM 4266 O O . SER A 1 570 ? -42.518 36.549 23.177 1.00 88.12 570 SER A O 1
ATOM 4268 N N . PRO A 1 571 ? -40.920 35.284 24.116 1.00 87.44 571 PRO A N 1
ATOM 4269 C CA . PRO A 1 571 ? -40.448 36.325 25.025 1.00 87.44 571 PRO A CA 1
ATOM 4270 C C . PRO A 1 571 ? -40.011 37.609 24.306 1.00 87.44 571 PRO A C 1
ATOM 4272 O O . PRO A 1 571 ? -40.158 38.696 24.857 1.00 87.44 571 PRO A O 1
ATOM 4275 N N . GLU A 1 572 ? -39.514 37.497 23.073 1.00 86.19 572 GLU A N 1
ATOM 4276 C CA . GLU A 1 572 ? -38.974 38.611 22.277 1.00 86.19 572 GLU A CA 1
ATOM 4277 C C . GLU A 1 572 ? -40.041 39.632 21.866 1.00 86.19 572 GLU A C 1
ATOM 4279 O O . GLU A 1 572 ? -39.725 40.796 21.639 1.00 86.19 572 GLU A O 1
ATOM 4284 N N . VAL A 1 573 ? -41.310 39.213 21.787 1.00 87.69 573 VAL A N 1
ATOM 4285 C CA . VAL A 1 573 ? -42.431 40.097 21.425 1.00 87.69 573 VAL A CA 1
ATOM 4286 C C . VAL A 1 573 ? -43.109 40.727 22.646 1.00 87.69 573 VAL A C 1
ATOM 4288 O O . VAL A 1 573 ? -44.081 41.471 22.504 1.00 87.69 573 VAL A O 1
ATOM 4291 N N . LEU A 1 574 ? -42.634 40.426 23.860 1.00 86.94 574 LEU A N 1
ATOM 4292 C CA . LEU A 1 574 ? -43.148 41.028 25.087 1.00 86.94 574 LEU A CA 1
ATOM 4293 C C . LEU A 1 574 ? -42.624 42.459 25.244 1.00 86.94 574 LEU A C 1
ATOM 4295 O O . LEU A 1 574 ? -41.485 42.774 24.905 1.00 86.94 574 LEU A O 1
ATOM 4299 N N . SER A 1 575 ? -43.446 43.336 25.829 1.00 87.06 575 SER A N 1
ATOM 4300 C CA . SER A 1 575 ? -42.961 44.658 26.236 1.00 87.06 575 SER A CA 1
ATOM 4301 C C . SER A 1 575 ? -41.823 44.514 27.251 1.00 87.06 575 SER A C 1
ATOM 4303 O O . SER A 1 575 ? -41.815 43.568 28.042 1.00 87.06 575 SER A O 1
ATOM 4305 N N . ARG A 1 576 ? -40.905 45.485 27.293 1.00 83.94 576 ARG A N 1
ATOM 4306 C CA . ARG A 1 576 ? -39.777 45.480 28.238 1.00 83.94 576 ARG A CA 1
ATOM 4307 C C . ARG A 1 576 ? -40.216 45.233 29.689 1.00 83.94 576 ARG A C 1
ATOM 4309 O O . ARG A 1 576 ? -39.654 44.369 30.349 1.00 83.94 576 ARG A O 1
ATOM 4316 N N . GLY A 1 577 ? -41.264 45.915 30.157 1.00 83.25 577 GLY A N 1
ATOM 4317 C CA . GLY A 1 577 ? -41.783 45.728 31.519 1.00 83.25 577 GLY A CA 1
ATOM 4318 C C . GLY A 1 577 ? -42.370 44.331 31.761 1.00 83.25 577 GLY A C 1
ATOM 4319 O O . GLY A 1 577 ? -42.190 43.754 32.828 1.00 83.25 577 GLY A O 1
ATOM 4320 N N . THR A 1 578 ? -43.017 43.737 30.754 1.00 88.19 578 THR A N 1
ATOM 4321 C CA . THR A 1 578 ? -43.517 42.354 30.831 1.00 88.19 578 THR A CA 1
ATOM 4322 C C . THR A 1 578 ? -42.375 41.335 30.838 1.00 88.19 578 THR A C 1
ATOM 4324 O O . THR A 1 578 ? -42.455 40.329 31.540 1.00 88.19 578 THR A O 1
ATOM 4327 N N . LEU A 1 579 ? -41.296 41.596 30.098 1.00 89.19 579 LEU A N 1
ATOM 4328 C CA . LEU A 1 579 ? -40.103 40.754 30.104 1.00 89.19 579 LEU A CA 1
ATOM 4329 C C . LEU A 1 579 ? -39.392 40.801 31.467 1.00 89.19 579 LEU A C 1
ATOM 4331 O O . LEU A 1 579 ? -39.002 39.757 31.986 1.00 89.19 579 LEU A O 1
ATOM 4335 N N . GLU A 1 580 ? -39.295 41.980 32.088 1.00 88.00 580 GLU A N 1
ATOM 4336 C CA . GLU A 1 580 ? -38.762 42.147 33.450 1.00 88.00 580 GLU A CA 1
ATOM 4337 C C . GLU A 1 580 ? -39.603 41.372 34.491 1.00 88.00 580 GLU A C 1
ATOM 4339 O O . GLU A 1 580 ? -39.056 40.739 35.397 1.00 88.00 580 GLU A O 1
ATOM 4344 N N . GLN A 1 581 ? -40.926 41.311 34.314 1.00 89.50 581 GLN A N 1
ATOM 4345 C CA . GLN A 1 581 ? -41.830 40.513 35.160 1.00 89.50 581 GLN A CA 1
ATOM 4346 C C . GLN A 1 581 ? -41.685 39.013 34.950 1.00 89.50 581 GLN A C 1
ATOM 4348 O O . GLN A 1 581 ? -41.671 38.256 35.921 1.00 89.50 581 GLN A O 1
ATOM 4353 N N . LEU A 1 582 ? -41.557 38.578 33.695 1.00 91.31 582 LEU A N 1
ATOM 4354 C CA . LEU A 1 582 ? -41.287 37.184 33.358 1.00 91.31 582 LEU A CA 1
ATOM 4355 C C . LEU A 1 582 ? -39.964 36.740 33.985 1.00 91.31 582 LEU A C 1
ATOM 4357 O O . LEU A 1 582 ? -39.878 35.671 34.587 1.00 91.31 582 LEU A O 1
ATOM 4361 N N . TYR A 1 583 ? -38.947 37.594 33.901 1.00 90.06 583 TYR A N 1
ATOM 4362 C CA . TYR A 1 583 ? -37.644 37.351 34.495 1.00 90.06 583 TYR A CA 1
ATOM 4363 C C . TYR A 1 583 ? -37.709 37.219 36.022 1.00 90.06 583 TYR A C 1
ATOM 4365 O O . TYR A 1 583 ? -37.154 36.271 36.588 1.00 90.06 583 TYR A O 1
ATOM 4373 N N . LEU A 1 584 ? -38.435 38.117 36.695 1.00 90.31 584 LEU A N 1
ATOM 4374 C CA . LEU A 1 584 ? -38.667 38.026 38.136 1.00 90.31 584 LEU A CA 1
ATOM 4375 C C . LEU A 1 584 ? -39.417 36.738 38.503 1.00 90.31 584 LEU A C 1
ATOM 4377 O O . LEU A 1 584 ? -38.991 36.018 39.404 1.00 90.31 584 LEU A O 1
ATOM 4381 N N . ALA A 1 585 ? -40.482 36.399 37.776 1.00 91.56 585 ALA A N 1
ATOM 4382 C CA . ALA A 1 585 ? -41.256 35.184 38.009 1.00 91.56 585 ALA A CA 1
ATOM 4383 C C . ALA A 1 585 ? -40.409 33.910 37.842 1.00 91.56 585 ALA A C 1
ATOM 4385 O O . ALA A 1 585 ? -40.513 32.993 38.657 1.00 91.56 585 ALA A O 1
ATOM 4386 N N . LEU A 1 586 ? -39.519 33.871 36.844 1.00 90.69 586 LEU A N 1
ATOM 4387 C CA . LEU A 1 586 ? -38.554 32.785 36.654 1.00 90.69 586 LEU A CA 1
ATOM 4388 C C . LEU A 1 586 ? -37.583 32.668 37.834 1.00 90.69 586 LEU A C 1
ATOM 4390 O O . LEU A 1 586 ? -37.359 31.563 38.327 1.00 90.69 586 LEU A O 1
ATOM 4394 N N . ARG A 1 587 ? -37.045 33.788 38.334 1.00 90.25 587 ARG A N 1
ATOM 4395 C CA . ARG A 1 587 ? -36.165 33.796 39.517 1.00 90.25 587 ARG A CA 1
ATOM 4396 C C . ARG A 1 587 ? -36.888 33.338 40.786 1.00 90.25 587 ARG A C 1
ATOM 4398 O O . ARG A 1 587 ? -36.320 32.562 41.552 1.00 90.25 587 ARG A O 1
ATOM 4405 N N . LEU A 1 588 ? -38.138 33.755 40.992 1.00 88.31 588 LEU A N 1
ATOM 4406 C CA . LEU A 1 588 ? -38.964 33.294 42.116 1.00 88.31 588 LEU A CA 1
ATOM 4407 C C . LEU A 1 588 ? -39.281 31.798 42.006 1.00 88.31 588 LEU A C 1
ATOM 4409 O O . LEU A 1 588 ? -39.171 31.064 42.993 1.00 88.31 588 LEU A O 1
ATOM 4413 N N . GLY A 1 589 ? -39.611 31.324 40.802 1.00 87.56 589 GLY A N 1
ATOM 4414 C CA . GLY A 1 589 ? -39.824 29.905 40.532 1.00 87.56 589 GLY A CA 1
ATOM 4415 C C . GLY A 1 589 ? -38.568 29.075 40.791 1.00 87.56 589 GLY A C 1
ATOM 4416 O O . GLY A 1 589 ? -38.644 28.006 41.395 1.00 87.56 589 GLY A O 1
ATOM 4417 N N . LEU A 1 590 ? -37.398 29.604 40.424 1.00 85.94 590 LEU A N 1
ATOM 4418 C CA . LEU A 1 590 ? -36.102 28.985 40.686 1.00 85.94 590 LEU A CA 1
ATOM 4419 C C . LEU A 1 590 ? -35.838 28.885 42.188 1.00 85.94 590 LEU A C 1
ATOM 4421 O O . LEU A 1 590 ? -35.606 27.794 42.706 1.00 85.94 590 LEU A O 1
ATOM 4425 N N . ALA A 1 591 ? -35.951 30.007 42.899 1.00 84.00 591 ALA A N 1
ATOM 4426 C CA . ALA A 1 591 ? -35.763 30.065 44.342 1.00 84.00 591 ALA A CA 1
ATOM 4427 C C . ALA A 1 591 ? -36.715 29.105 45.083 1.00 84.00 591 ALA A C 1
ATOM 4429 O O . ALA A 1 591 ? -36.328 28.514 46.092 1.00 84.00 591 ALA A O 1
ATOM 4430 N N . THR A 1 592 ? -37.935 28.916 44.570 1.00 81.12 592 THR A N 1
ATOM 4431 C CA . THR A 1 592 ? -38.935 27.976 45.104 1.00 81.12 592 THR A CA 1
ATOM 4432 C C . THR A 1 592 ? -38.575 26.521 44.846 1.00 81.12 592 THR A C 1
ATOM 4434 O O . THR A 1 592 ? -38.580 25.720 45.779 1.00 81.12 592 THR A O 1
ATOM 4437 N N . ALA A 1 593 ? -38.162 26.180 43.627 1.00 79.38 593 ALA A N 1
ATOM 4438 C CA . ALA A 1 593 ? -37.749 24.821 43.293 1.00 79.38 593 ALA A CA 1
ATOM 4439 C C . ALA A 1 593 ? -36.507 24.363 44.087 1.00 79.38 593 ALA A C 1
ATOM 4441 O O . ALA A 1 593 ? -36.427 23.202 44.499 1.00 79.38 593 ALA A O 1
ATOM 4442 N N . PHE A 1 594 ? -35.552 25.266 44.340 1.00 76.81 594 PHE A N 1
ATOM 4443 C CA . PHE A 1 594 ? -34.312 24.955 45.065 1.00 76.81 594 PHE A CA 1
ATOM 4444 C C . PHE A 1 594 ? -34.507 24.652 46.557 1.00 76.81 594 PHE A C 1
ATOM 4446 O O . PHE A 1 594 ? -33.680 23.943 47.136 1.00 76.81 594 PHE A O 1
ATOM 4453 N N . THR A 1 595 ? -35.609 25.104 47.164 1.00 74.50 595 THR A N 1
ATOM 4454 C CA . THR A 1 595 ? -35.918 24.844 48.581 1.00 74.50 595 THR A CA 1
ATOM 4455 C C . THR A 1 595 ? -35.972 23.348 48.903 1.00 74.50 595 THR A C 1
ATOM 4457 O O . THR A 1 595 ? -35.538 22.936 49.973 1.00 74.50 595 THR A O 1
ATOM 4460 N N . SER A 1 596 ? -36.402 22.517 47.947 1.00 66.50 596 SER A N 1
ATOM 4461 C CA . SER A 1 596 ? -36.448 21.053 48.097 1.00 66.50 596 SER A CA 1
ATOM 4462 C C . SER A 1 596 ? -35.073 20.373 48.221 1.00 66.50 596 SER A C 1
ATOM 4464 O O . SER A 1 596 ? -35.003 19.237 48.681 1.00 66.50 596 SER A O 1
ATOM 4466 N N . ARG A 1 597 ? -33.983 21.037 47.805 1.00 66.62 597 ARG A N 1
ATOM 4467 C CA . ARG A 1 597 ? -32.628 20.452 47.743 1.00 66.62 597 ARG A CA 1
ATOM 4468 C C . ARG A 1 597 ? -31.668 21.007 48.787 1.00 66.62 597 ARG A C 1
ATOM 4470 O O . ARG A 1 597 ? -30.814 20.271 49.262 1.00 66.62 597 ARG A O 1
ATOM 4477 N N . VAL A 1 598 ? -31.772 22.301 49.085 1.00 72.88 598 VAL A N 1
ATOM 4478 C CA . VAL A 1 598 ? -30.793 23.034 49.915 1.00 72.88 598 VAL A CA 1
ATOM 4479 C C . VAL A 1 598 ? -31.422 23.530 51.227 1.00 72.88 598 VAL A C 1
ATOM 4481 O O . VAL A 1 598 ? -30.733 24.075 52.082 1.00 72.88 598 VAL A O 1
ATOM 4484 N N . GLY A 1 599 ? -32.728 23.312 51.419 1.00 72.81 599 GLY A N 1
ATOM 4485 C CA . GLY A 1 599 ? -33.493 23.890 52.520 1.00 72.81 599 GLY A CA 1
ATOM 4486 C C . GLY A 1 599 ? -33.970 25.313 52.215 1.00 72.81 599 GLY A C 1
ATOM 4487 O O . GLY A 1 599 ? -33.721 25.876 51.144 1.00 72.81 599 GLY A O 1
ATOM 4488 N N . THR A 1 600 ? -34.722 25.897 53.144 1.00 80.12 600 THR A N 1
ATOM 4489 C CA . THR A 1 600 ? -35.287 27.241 52.987 1.00 80.12 600 THR A CA 1
ATOM 4490 C C . THR A 1 600 ? -34.224 28.305 53.242 1.00 80.12 600 THR A C 1
ATOM 4492 O O . THR A 1 600 ? -33.728 28.428 54.358 1.00 80.12 600 THR A O 1
ATOM 4495 N N . VAL A 1 601 ? -33.911 29.106 52.220 1.00 83.44 601 VAL A N 1
ATOM 4496 C CA . VAL A 1 601 ? -32.991 30.251 52.317 1.00 83.44 601 VAL A CA 1
ATOM 4497 C C . VAL A 1 601 ? -33.747 31.584 52.212 1.00 83.44 601 VAL A C 1
ATOM 4499 O O . VAL A 1 601 ? -34.755 31.641 51.492 1.00 83.44 601 VAL A O 1
ATOM 4502 N N . PRO A 1 602 ? -33.286 32.656 52.892 1.00 88.25 602 PRO A N 1
ATOM 4503 C CA . PRO A 1 602 ? -33.859 33.989 52.734 1.00 88.25 602 PRO A CA 1
ATOM 4504 C C . PRO A 1 602 ? -33.765 34.485 51.286 1.00 88.25 602 PRO A C 1
ATOM 4506 O O . PRO A 1 602 ? -32.769 34.257 50.600 1.00 88.25 602 PRO A O 1
ATOM 4509 N N . LEU A 1 603 ? -34.801 35.184 50.825 1.00 90.00 603 LEU A N 1
ATOM 4510 C CA . LEU A 1 603 ? -34.826 35.867 49.535 1.00 90.00 603 LEU A CA 1
ATOM 4511 C C . LEU A 1 603 ? -34.546 37.355 49.746 1.00 90.00 603 LEU A C 1
ATOM 4513 O O . LEU A 1 603 ? -35.301 38.018 50.448 1.00 90.00 603 LEU A O 1
ATOM 4517 N N . VAL A 1 604 ? -33.497 37.875 49.110 1.00 92.56 604 VAL A N 1
ATOM 4518 C CA . VAL A 1 604 ? -33.140 39.300 49.150 1.00 92.56 604 VAL A CA 1
ATOM 4519 C C . VAL A 1 604 ? -33.477 39.949 47.810 1.00 92.56 604 VAL A C 1
ATOM 4521 O O . VAL A 1 604 ? -33.081 39.446 46.759 1.00 92.56 604 VAL A O 1
ATOM 4524 N N . LEU A 1 605 ? -34.227 41.046 47.851 1.00 91.38 605 LEU A N 1
ATOM 4525 C CA . LEU A 1 605 ? -34.711 41.796 46.695 1.00 91.38 605 LEU A CA 1
ATOM 4526 C C . LEU A 1 605 ? -34.302 43.257 46.874 1.00 91.38 605 LEU A C 1
ATOM 4528 O O . LEU A 1 605 ? -34.606 43.841 47.909 1.00 91.38 605 LEU A O 1
ATOM 4532 N N . ASP A 1 606 ? -33.640 43.842 45.881 1.00 91.12 606 ASP A N 1
ATOM 4533 C CA . ASP A 1 606 ? -33.181 45.234 45.919 1.00 91.12 606 ASP A CA 1
ATOM 4534 C C . ASP A 1 606 ? -33.838 46.031 44.789 1.00 91.12 606 ASP A C 1
ATOM 4536 O O . ASP A 1 606 ? -33.655 45.706 43.615 1.00 91.12 606 ASP A O 1
ATOM 4540 N N . ASP A 1 607 ? -34.696 46.986 45.157 1.00 86.12 607 ASP A N 1
ATOM 4541 C CA . ASP A 1 607 ? -35.444 47.898 44.280 1.00 86.12 607 ASP A CA 1
ATOM 4542 C C . ASP A 1 607 ? -36.145 47.227 43.076 1.00 86.12 607 ASP A C 1
ATOM 4544 O O . ASP A 1 607 ? -36.367 47.818 42.021 1.00 86.12 607 ASP A O 1
ATOM 4548 N N . VAL A 1 608 ? -36.586 45.977 43.249 1.00 85.62 608 VAL A N 1
ATOM 4549 C CA . VAL A 1 608 ? -37.153 45.156 42.162 1.00 85.62 608 VAL A CA 1
ATOM 4550 C C . VAL A 1 608 ? -38.472 45.681 41.585 1.00 85.62 608 VAL A C 1
ATOM 4552 O O . VAL A 1 608 ? -38.895 45.196 40.542 1.00 85.62 608 VAL A O 1
ATOM 4555 N N . LEU A 1 609 ? -39.132 46.638 42.249 1.00 84.12 609 LEU A N 1
ATOM 4556 C CA . LEU A 1 609 ? -40.421 47.203 41.827 1.00 84.12 609 LEU A CA 1
ATOM 4557 C C . LEU A 1 609 ? -40.308 48.555 41.105 1.00 84.12 609 LEU A C 1
ATOM 4559 O O . LEU A 1 609 ? -41.315 49.056 40.614 1.00 84.12 609 LEU A O 1
ATOM 4563 N N . VAL A 1 610 ? -39.100 49.121 41.002 1.00 80.94 610 VAL A N 1
ATOM 4564 C CA . VAL A 1 610 ? -38.839 50.486 40.502 1.00 80.94 610 VAL A CA 1
ATOM 4565 C C . VAL A 1 610 ? -39.408 50.760 39.099 1.00 80.94 610 VAL A C 1
ATOM 4567 O O . VAL A 1 610 ? -39.814 51.885 38.816 1.00 80.94 610 VAL A O 1
ATOM 4570 N N . ASN A 1 611 ? -39.468 49.741 38.233 1.00 76.44 611 ASN A N 1
ATOM 4571 C CA . ASN A 1 611 ? -39.871 49.862 36.825 1.00 76.44 611 ASN A CA 1
ATOM 4572 C C . ASN A 1 611 ? -41.299 49.367 36.533 1.00 76.44 611 ASN A C 1
ATOM 4574 O O . ASN A 1 611 ? -41.682 49.261 35.364 1.00 76.44 611 ASN A O 1
ATOM 4578 N N . PHE A 1 612 ? -42.087 49.016 37.553 1.00 82.50 612 PHE A N 1
ATOM 4579 C CA . PHE A 1 612 ? -43.443 48.509 37.350 1.00 82.50 612 PHE A CA 1
ATOM 4580 C C . PHE A 1 612 ? -44.486 49.608 37.524 1.00 82.50 612 PHE A C 1
ATOM 4582 O O . PHE A 1 612 ? -44.427 50.411 38.451 1.00 82.50 612 PHE A O 1
ATOM 4589 N N . ASP A 1 613 ? -45.475 49.620 36.631 1.00 83.12 613 ASP A N 1
ATOM 4590 C CA . ASP A 1 613 ? -46.681 50.417 36.829 1.00 83.12 613 ASP A CA 1
ATOM 4591 C C . ASP A 1 613 ? -47.439 49.954 38.097 1.00 83.12 613 ASP A C 1
ATOM 4593 O O . ASP A 1 613 ? -47.282 48.800 38.514 1.00 83.12 613 ASP A O 1
ATOM 4597 N N . PRO A 1 614 ? -48.252 50.824 38.731 1.00 82.88 614 PRO A N 1
ATOM 4598 C CA . PRO A 1 614 ? -48.854 50.540 40.037 1.00 82.88 614 PRO A CA 1
ATOM 4599 C C . PRO A 1 614 ? -49.670 49.242 40.099 1.00 82.88 614 PRO A C 1
ATOM 4601 O O . PRO A 1 614 ? -49.622 48.530 41.103 1.00 82.88 614 PRO A O 1
ATOM 4604 N N . GLU A 1 615 ? -50.395 48.903 39.028 1.00 81.44 615 GLU A N 1
ATOM 4605 C CA . GLU A 1 615 ? -51.201 47.679 38.973 1.00 81.44 615 GLU A CA 1
ATOM 4606 C C . GLU A 1 615 ? -50.316 46.432 39.001 1.00 81.44 615 GLU A C 1
ATOM 4608 O O . GLU A 1 615 ? -50.564 45.490 39.761 1.00 81.44 615 GLU A O 1
ATOM 4613 N N . ARG A 1 616 ? -49.243 46.429 38.208 1.00 82.69 616 ARG A N 1
ATOM 4614 C CA . ARG A 1 616 ? -48.322 45.293 38.151 1.00 82.69 616 ARG A CA 1
ATOM 4615 C C . ARG A 1 616 ? -47.418 45.214 39.377 1.00 82.69 616 ARG A C 1
ATOM 4617 O O . ARG A 1 616 ? -47.138 44.111 39.843 1.00 82.69 616 ARG A O 1
ATOM 4624 N N . ALA A 1 617 ? -47.014 46.348 39.949 1.00 87.19 617 ALA A N 1
ATOM 4625 C CA . ALA A 1 617 ? -46.268 46.389 41.204 1.00 87.19 617 ALA A CA 1
ATOM 4626 C C . ALA A 1 617 ? -47.074 45.758 42.357 1.00 87.19 617 ALA A C 1
ATOM 4628 O O . ALA A 1 617 ? -46.536 44.952 43.119 1.00 87.19 617 ALA A O 1
ATOM 4629 N N . MET A 1 618 ? -48.388 46.012 42.405 1.00 87.06 618 MET A N 1
ATOM 4630 C CA . MET A 1 618 ? -49.311 45.353 43.335 1.00 87.06 618 MET A CA 1
ATOM 4631 C C . MET A 1 618 ? -49.396 43.836 43.093 1.00 87.06 618 MET A C 1
ATOM 4633 O O . MET A 1 618 ? -49.425 43.045 44.040 1.00 87.06 618 MET A O 1
ATOM 4637 N N . GLY A 1 619 ? -49.399 43.406 41.827 1.00 87.06 619 GLY A N 1
ATOM 4638 C CA . GLY A 1 619 ? -49.328 41.989 41.454 1.00 87.06 619 GLY A CA 1
ATOM 4639 C C . GLY A 1 619 ? -48.058 41.302 41.969 1.00 87.06 619 GLY A C 1
ATOM 4640 O O . GLY A 1 619 ? -48.125 40.193 42.505 1.00 87.06 619 GLY A O 1
ATOM 4641 N N . VAL A 1 620 ? -46.905 41.973 41.873 1.00 88.81 620 VAL A N 1
ATOM 4642 C CA . VAL A 1 620 ? -45.639 41.476 42.434 1.00 88.81 620 VAL A CA 1
ATOM 4643 C C . VAL A 1 620 ? -45.674 41.450 43.961 1.00 88.81 620 VAL A C 1
ATOM 4645 O O . VAL A 1 620 ? -45.274 40.444 44.541 1.00 88.81 620 VAL A O 1
ATOM 4648 N N . ALA A 1 621 ? -46.191 42.490 44.619 1.00 88.81 621 ALA A N 1
ATOM 4649 C CA . ALA A 1 621 ? -46.306 42.540 46.078 1.00 88.81 621 ALA A CA 1
ATOM 4650 C C . ALA A 1 621 ? -47.091 41.336 46.638 1.00 88.81 621 ALA A C 1
ATOM 4652 O O . ALA A 1 621 ? -46.636 40.670 47.569 1.00 88.81 621 ALA A O 1
ATOM 4653 N N . ARG A 1 622 ? -48.214 40.976 46.000 1.00 87.19 622 ARG A N 1
ATOM 4654 C CA . ARG A 1 622 ? -48.998 39.772 46.339 1.00 87.19 622 ARG A CA 1
ATOM 4655 C C . ARG A 1 622 ? -48.219 38.476 46.102 1.00 87.19 622 ARG A C 1
ATOM 4657 O O . ARG A 1 622 ? -48.228 37.585 46.947 1.00 87.19 622 ARG A O 1
ATOM 4664 N N . ALA A 1 623 ? -47.503 38.368 44.982 1.00 87.19 623 ALA A N 1
ATOM 4665 C CA . ALA A 1 623 ? -46.673 37.195 44.707 1.00 87.19 623 ALA A CA 1
ATOM 4666 C C . ALA A 1 623 ? -45.542 37.029 45.743 1.00 87.19 623 ALA A C 1
ATOM 4668 O O . ALA A 1 623 ? -45.248 35.909 46.161 1.00 87.19 623 ALA A O 1
ATOM 4669 N N . LEU A 1 624 ? -44.936 38.131 46.196 1.00 89.25 624 LEU A N 1
ATOM 4670 C CA . LEU A 1 624 ? -43.907 38.121 47.238 1.00 89.25 624 LEU A CA 1
ATOM 4671 C C . LEU A 1 624 ? -44.459 37.706 48.603 1.00 89.25 624 LEU A C 1
ATOM 4673 O O . LEU A 1 624 ? -43.782 36.966 49.311 1.00 89.25 624 LEU A O 1
ATOM 4677 N N . GLN A 1 625 ? -45.681 38.111 48.953 1.00 86.06 625 GLN A N 1
ATOM 4678 C CA . GLN A 1 625 ? -46.359 37.664 50.174 1.00 86.06 625 GLN A CA 1
ATOM 4679 C C . GLN A 1 625 ? -46.539 36.136 50.193 1.00 86.06 625 GLN A C 1
ATOM 4681 O O . GLN A 1 625 ? -46.259 35.483 51.199 1.00 86.06 625 GLN A O 1
ATOM 4686 N N . ASP A 1 626 ? -46.959 35.543 49.074 1.00 83.81 626 ASP A N 1
ATOM 4687 C CA . ASP A 1 626 ? -47.110 34.089 48.967 1.00 83.81 626 ASP A CA 1
ATOM 4688 C C . ASP A 1 626 ? -45.767 33.367 49.126 1.00 83.81 626 ASP A C 1
ATOM 4690 O O . ASP A 1 626 ? -45.678 32.353 49.820 1.00 83.81 626 ASP A O 1
ATOM 4694 N N . VAL A 1 627 ? -44.703 33.916 48.533 1.00 85.81 627 VAL A N 1
ATOM 4695 C CA . VAL A 1 627 ? -43.337 33.412 48.725 1.00 85.81 627 VAL A CA 1
ATOM 4696 C C . VAL A 1 627 ? -42.903 33.559 50.188 1.00 85.81 627 VAL A C 1
ATOM 4698 O O . VAL A 1 627 ? -42.288 32.638 50.731 1.00 85.81 627 VAL A O 1
ATOM 4701 N N . ALA A 1 628 ? -43.275 34.660 50.848 1.00 87.81 628 ALA A N 1
ATOM 4702 C CA . ALA A 1 628 ? -42.943 34.947 52.241 1.00 87.81 628 ALA A CA 1
ATOM 4703 C C . ALA A 1 628 ? -43.583 33.973 53.246 1.00 87.81 628 ALA A C 1
ATOM 4705 O O . ALA A 1 628 ? -43.050 33.782 54.337 1.00 87.81 628 ALA A O 1
ATOM 4706 N N . ARG A 1 629 ? -44.667 33.272 52.875 1.00 85.31 629 ARG A N 1
ATOM 4707 C CA . ARG A 1 629 ? -45.224 32.180 53.700 1.00 85.31 629 ARG A CA 1
ATOM 4708 C C . ARG A 1 629 ? -44.257 31.006 53.859 1.00 85.31 629 ARG A C 1
ATOM 4710 O O . ARG A 1 629 ? -44.327 30.288 54.850 1.00 85.31 629 ARG A O 1
ATOM 4717 N N . GLY A 1 630 ? -43.391 30.786 52.869 1.00 82.44 630 GLY A N 1
ATOM 4718 C CA . GLY A 1 630 ? -42.467 29.652 52.831 1.00 82.44 630 GLY A CA 1
ATOM 4719 C C . GLY A 1 630 ? -41.005 29.999 53.111 1.00 82.44 630 GLY A C 1
ATOM 4720 O O . GLY A 1 630 ? -40.207 29.076 53.259 1.00 82.44 630 GLY A O 1
ATOM 4721 N N . ARG A 1 631 ? -40.625 31.287 53.143 1.00 87.25 631 ARG A N 1
ATOM 4722 C CA . ARG A 1 631 ? -39.248 31.761 53.390 1.00 87.25 631 ARG A CA 1
ATOM 4723 C C . ARG A 1 631 ? -39.224 33.207 53.886 1.00 87.25 631 ARG A C 1
ATOM 4725 O O . ARG A 1 631 ? -40.121 33.974 53.573 1.00 87.25 631 ARG A O 1
ATOM 4732 N N . GLN A 1 632 ? -38.146 33.620 54.549 1.00 89.50 632 GLN A N 1
ATOM 4733 C CA . GLN A 1 632 ? -37.923 35.038 54.841 1.00 89.50 632 GLN A CA 1
ATOM 4734 C C . GLN A 1 632 ? -37.692 35.827 53.542 1.00 89.50 632 GLN A C 1
ATOM 4736 O O . GLN A 1 632 ? -36.891 35.408 52.706 1.00 89.50 632 GLN A O 1
ATOM 4741 N N . VAL A 1 633 ? -38.368 36.968 53.381 1.00 91.19 633 VAL A N 1
ATOM 4742 C CA . VAL A 1 633 ? -38.178 37.890 52.250 1.00 91.19 633 VAL A CA 1
ATOM 4743 C C . VAL A 1 633 ? -37.696 39.235 52.788 1.00 91.19 633 VAL A C 1
ATOM 4745 O O . VAL A 1 633 ? -38.356 39.838 53.628 1.00 91.19 633 VAL A O 1
ATOM 4748 N N . LEU A 1 634 ? -36.541 39.691 52.308 1.00 92.44 634 LEU A N 1
ATOM 4749 C CA . LEU A 1 634 ? -35.942 40.983 52.625 1.00 92.44 634 LEU A CA 1
ATOM 4750 C C . LEU A 1 634 ? -36.022 41.860 51.374 1.00 92.44 634 LEU A C 1
ATOM 4752 O O . LEU A 1 634 ? -35.365 41.565 50.377 1.00 92.44 634 LEU A O 1
ATOM 4756 N N . LEU A 1 635 ? -36.845 42.907 51.416 1.00 91.12 635 LEU A N 1
ATOM 4757 C CA . LEU A 1 635 ? -37.010 43.862 50.322 1.00 91.12 635 LEU A CA 1
ATOM 4758 C C . LEU A 1 635 ? -36.375 45.199 50.708 1.00 91.12 635 LEU A C 1
ATOM 4760 O O . LEU A 1 635 ? -36.826 45.855 51.644 1.00 91.12 635 LEU A O 1
ATOM 4764 N N . PHE A 1 636 ? -35.354 45.601 49.963 1.00 91.50 636 PHE A N 1
ATOM 4765 C CA . PHE A 1 636 ? -34.741 46.918 50.044 1.00 91.50 636 PHE A CA 1
ATOM 4766 C C . PHE A 1 636 ? -35.378 47.818 48.997 1.00 91.50 636 PHE A C 1
ATOM 4768 O O . PHE A 1 636 ? -35.546 47.416 47.844 1.00 91.50 636 PHE A O 1
ATOM 4775 N N . THR A 1 637 ? -35.771 49.022 49.404 1.00 88.06 637 THR A N 1
ATOM 4776 C CA . THR A 1 637 ? -36.262 50.011 48.453 1.00 88.06 637 THR A CA 1
ATOM 4777 C C . THR A 1 637 ? -35.976 51.438 48.879 1.00 88.06 637 THR A C 1
ATOM 4779 O O . THR A 1 637 ? -36.003 51.767 50.066 1.00 88.06 637 THR A O 1
ATOM 4782 N N . SER A 1 638 ? -35.726 52.292 47.890 1.00 87.69 638 SER A N 1
ATOM 4783 C CA . SER A 1 638 ? -35.599 53.740 48.062 1.00 87.69 638 SER A CA 1
ATOM 4784 C C . SER A 1 638 ? -36.933 54.490 47.914 1.00 87.69 638 SER A C 1
ATOM 4786 O O . SER A 1 638 ? -36.996 55.690 48.187 1.00 87.69 638 SER A O 1
ATOM 4788 N N . GLN A 1 639 ? -38.010 53.806 47.504 1.00 84.75 639 GLN A N 1
ATOM 4789 C CA . GLN A 1 639 ? -39.296 54.420 47.168 1.00 84.75 639 GLN A CA 1
ATOM 4790 C C . GLN A 1 639 ? -40.322 54.307 48.313 1.00 84.75 639 GLN A C 1
ATOM 4792 O O . GLN A 1 639 ? -40.773 53.198 48.616 1.00 84.75 639 GLN A O 1
ATOM 4797 N N . PRO A 1 640 ? -40.795 55.431 48.897 1.00 84.44 640 PRO A N 1
ATOM 4798 C CA . PRO A 1 640 ? -41.828 55.402 49.940 1.00 84.44 640 PRO A CA 1
ATOM 4799 C C . PRO A 1 640 ? -43.127 54.718 49.490 1.00 84.44 640 PRO A C 1
ATOM 4801 O O . PRO A 1 640 ? -43.720 53.958 50.251 1.00 84.44 640 PRO A O 1
ATOM 4804 N N . GLY A 1 641 ? -43.521 54.913 48.225 1.00 85.62 641 GLY A N 1
ATOM 4805 C CA . GLY A 1 641 ? -44.721 54.289 47.656 1.00 85.62 641 GLY A CA 1
ATOM 4806 C C . GLY A 1 641 ? -44.666 52.756 47.634 1.00 85.62 641 GLY A C 1
ATOM 4807 O O . GLY A 1 641 ? -45.691 52.101 47.809 1.00 85.62 641 GLY A O 1
ATOM 4808 N N . THR A 1 642 ? -43.473 52.164 47.511 1.00 87.38 642 THR A N 1
ATOM 4809 C CA . THR A 1 642 ? -43.297 50.709 47.612 1.00 87.38 642 THR A CA 1
ATOM 4810 C C . THR A 1 642 ? -43.574 50.205 49.026 1.00 87.38 642 THR A C 1
ATOM 4812 O O . THR A 1 642 ? -44.199 49.159 49.194 1.00 87.38 642 THR A O 1
ATOM 4815 N N . VAL A 1 643 ? -43.160 50.956 50.052 1.00 87.38 643 VAL A N 1
ATOM 4816 C CA . VAL A 1 643 ? -43.404 50.604 51.459 1.00 87.38 643 VAL A CA 1
ATOM 4817 C C . VAL A 1 643 ? -44.900 50.620 51.769 1.00 87.38 643 VAL A C 1
ATOM 4819 O O . VAL A 1 643 ? -45.418 49.668 52.353 1.00 87.38 643 VAL A O 1
ATOM 4822 N N . GLU A 1 644 ? -45.606 51.670 51.346 1.00 86.62 644 GLU A N 1
ATOM 4823 C CA . GLU A 1 644 ? -47.058 51.792 51.527 1.00 86.62 644 GLU A CA 1
ATOM 4824 C C . GLU A 1 644 ? -47.814 50.665 50.817 1.00 86.62 644 GLU A C 1
ATOM 4826 O O . GLU A 1 644 ? -48.684 50.025 51.408 1.00 86.62 644 GLU A O 1
ATOM 4831 N N . MET A 1 645 ? -47.426 50.355 49.579 1.00 89.12 645 MET A N 1
ATOM 4832 C CA . MET A 1 645 ? -47.991 49.247 48.814 1.00 89.12 645 MET A CA 1
ATOM 4833 C C . MET A 1 645 ? -47.788 47.901 49.515 1.00 89.12 645 MET A C 1
ATOM 4835 O O . MET A 1 645 ? -48.749 47.150 49.667 1.00 89.12 645 MET A O 1
ATOM 4839 N N . MET A 1 646 ? -46.578 47.597 49.990 1.00 88.12 646 MET A N 1
ATOM 4840 C CA . MET A 1 646 ? -46.320 46.341 50.702 1.00 88.12 646 MET A CA 1
ATOM 4841 C C . MET A 1 646 ? -47.133 46.240 51.999 1.00 88.12 646 MET A C 1
ATOM 4843 O O . MET A 1 646 ? -47.629 45.162 52.308 1.00 88.12 646 MET A O 1
ATOM 4847 N N . ARG A 1 647 ? -47.335 47.355 52.717 1.00 85.75 647 ARG A N 1
ATOM 4848 C CA . ARG A 1 647 ? -48.204 47.418 53.909 1.00 85.75 647 ARG A CA 1
ATOM 4849 C C . ARG A 1 647 ? -49.693 47.247 53.591 1.00 85.75 647 ARG A C 1
ATOM 4851 O O . ARG A 1 647 ? -50.451 46.836 54.461 1.00 85.75 647 ARG A O 1
ATOM 4858 N N . SER A 1 648 ? -50.117 47.580 52.371 1.00 84.81 648 SER A N 1
ATOM 4859 C CA . SER A 1 648 ? -51.515 47.435 51.937 1.00 84.81 648 SER A CA 1
ATOM 4860 C C . SER A 1 648 ? -51.903 45.996 51.574 1.00 84.81 648 SER A C 1
ATOM 4862 O O . SER A 1 648 ? -53.090 45.681 51.483 1.00 84.81 648 SER A O 1
ATOM 4864 N N . VAL A 1 649 ? -50.918 45.119 51.360 1.00 83.44 649 VAL A N 1
ATOM 4865 C CA . VAL A 1 649 ? -51.133 43.690 51.122 1.00 83.44 649 VAL A CA 1
ATOM 4866 C C . VAL A 1 649 ? -51.207 42.965 52.469 1.00 83.44 649 VAL A C 1
ATOM 4868 O O . VAL A 1 649 ? -50.510 43.310 53.416 1.00 83.44 649 VAL A O 1
ATOM 4871 N N . GLU A 1 650 ? -52.076 41.962 52.572 1.00 72.00 650 GLU A N 1
ATOM 4872 C CA . GLU A 1 650 ? -52.306 41.209 53.807 1.00 72.00 650 GLU A CA 1
ATOM 4873 C C . GLU A 1 650 ? -51.001 40.551 54.316 1.00 72.00 650 GLU A C 1
ATOM 4875 O O . GLU A 1 650 ? -50.249 39.971 53.543 1.00 72.00 650 GLU A O 1
ATOM 4880 N N . GLY A 1 651 ? -50.693 40.611 55.614 1.00 68.12 651 GLY A N 1
ATOM 4881 C CA . GLY A 1 651 ? -49.501 39.970 56.194 1.00 68.12 651 GLY A CA 1
ATOM 4882 C C . GLY A 1 651 ? -48.620 40.905 57.023 1.00 68.12 651 GLY A C 1
ATOM 4883 O O . GLY A 1 651 ? -48.679 42.125 56.906 1.00 68.12 651 GLY A O 1
ATOM 4884 N N . ALA A 1 652 ? -47.805 40.325 57.906 1.00 69.25 652 ALA A N 1
ATOM 4885 C CA . ALA A 1 652 ? -46.919 41.089 58.778 1.00 69.25 652 ALA A CA 1
ATOM 4886 C C . ALA A 1 652 ? -45.701 41.608 57.991 1.00 69.25 652 ALA A C 1
ATOM 4888 O O . ALA A 1 652 ? -44.776 40.848 57.703 1.00 69.25 652 ALA A O 1
ATOM 4889 N N . VAL A 1 653 ? -45.699 42.899 57.648 1.00 83.12 653 VAL A N 1
ATOM 4890 C CA . VAL A 1 653 ? -44.564 43.584 57.008 1.00 83.12 653 VAL A CA 1
ATOM 4891 C C . VAL A 1 653 ? -43.873 44.481 58.032 1.00 83.12 653 VAL A C 1
ATOM 4893 O O . VAL A 1 653 ? -44.359 45.565 58.352 1.00 83.12 653 VAL A O 1
ATOM 4896 N N . ALA A 1 654 ? -42.715 44.045 58.527 1.00 85.81 654 ALA A N 1
ATOM 4897 C CA . ALA A 1 654 ? -41.842 44.901 59.321 1.00 85.81 654 ALA A CA 1
ATOM 4898 C C . ALA A 1 654 ? -41.104 45.883 58.396 1.00 85.81 654 ALA A C 1
ATOM 4900 O O . ALA A 1 654 ? -40.486 45.476 57.412 1.00 85.81 654 ALA A O 1
ATOM 4901 N N . HIS A 1 655 ? -41.17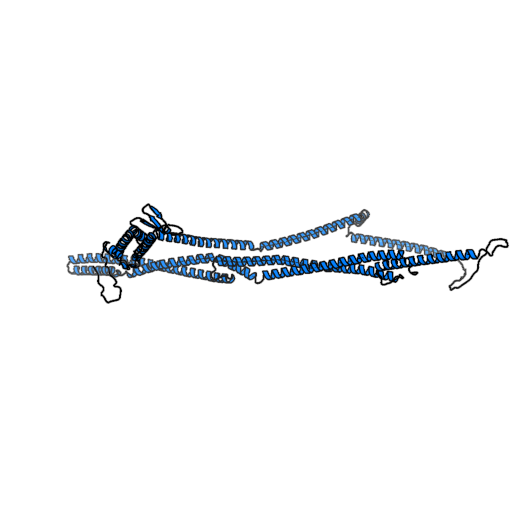1 47.177 58.706 1.00 87.12 655 HIS A N 1
ATOM 4902 C CA . HIS A 1 655 ? -40.494 48.228 57.948 1.00 87.12 655 HIS A CA 1
ATOM 4903 C C . HIS A 1 655 ? -39.401 48.871 58.802 1.00 87.12 655 HIS A C 1
ATOM 4905 O O . HIS A 1 655 ? -39.680 49.471 59.840 1.00 87.12 655 HIS A O 1
ATOM 4911 N N . PHE A 1 656 ? -38.165 48.785 58.316 1.00 85.75 656 PHE A N 1
ATOM 4912 C CA . PHE A 1 656 ? -36.997 49.399 58.934 1.00 85.75 656 PHE A CA 1
ATOM 4913 C C . PHE A 1 656 ? -36.537 50.571 58.071 1.00 85.75 656 PHE A C 1
ATOM 4915 O O . PHE A 1 656 ? -35.969 50.380 56.996 1.00 85.75 656 PHE A O 1
ATOM 4922 N N . ALA A 1 657 ? -36.785 51.793 58.538 1.00 81.44 657 ALA A N 1
ATOM 4923 C CA . ALA A 1 657 ? -36.277 52.984 57.873 1.00 81.44 657 ALA A CA 1
ATOM 4924 C C . ALA A 1 657 ? -34.791 53.158 58.212 1.00 81.44 657 ALA A C 1
ATOM 4926 O O . ALA A 1 657 ? -34.437 53.388 59.368 1.00 81.44 657 ALA A O 1
ATOM 4927 N N . MET A 1 658 ? -33.916 53.071 57.209 1.00 76.19 658 MET A N 1
ATOM 4928 C CA . MET A 1 658 ? -32.499 53.372 57.402 1.00 76.19 658 MET A CA 1
ATOM 4929 C C . MET A 1 658 ? -32.304 54.889 57.454 1.00 76.19 658 MET A C 1
ATOM 4931 O O . MET A 1 658 ? -32.491 55.589 56.457 1.00 76.19 658 MET A O 1
ATOM 4935 N N . ALA A 1 659 ? -31.937 55.413 58.625 1.00 67.62 659 ALA A N 1
ATOM 4936 C CA . ALA A 1 659 ? -31.548 56.810 58.753 1.00 67.62 659 ALA A CA 1
ATOM 4937 C C . ALA A 1 659 ? -30.284 57.072 57.920 1.00 67.62 659 ALA A C 1
ATOM 4939 O O . ALA A 1 659 ? -29.332 56.291 57.929 1.00 67.62 659 ALA A O 1
ATOM 4940 N N . ARG A 1 660 ? -30.261 58.191 57.194 1.00 58.09 660 ARG A N 1
ATOM 4941 C CA . ARG A 1 660 ? -29.080 58.642 56.452 1.00 58.09 660 ARG A CA 1
ATOM 4942 C C . ARG A 1 660 ? -27.975 58.927 57.478 1.00 58.09 660 ARG A C 1
ATOM 4944 O O . ARG A 1 660 ? -28.108 59.871 58.253 1.00 58.09 660 ARG A O 1
ATOM 4951 N N . HIS A 1 661 ? -26.937 58.092 57.555 1.00 54.69 661 HIS A N 1
ATOM 4952 C CA . HIS A 1 661 ? -25.941 58.234 58.620 1.00 54.69 661 HIS A CA 1
ATOM 4953 C C . HIS A 1 661 ? -25.229 59.595 58.551 1.00 54.69 661 HIS A C 1
ATOM 4955 O O . HIS A 1 661 ? -24.659 59.965 57.526 1.00 54.69 661 HIS A O 1
ATOM 4961 N N . GLY A 1 662 ? -25.303 60.321 59.672 1.00 51.38 662 GLY A N 1
ATOM 4962 C CA . GLY A 1 662 ? -24.766 61.669 59.864 1.00 51.38 662 GLY A CA 1
ATOM 4963 C C . GLY A 1 662 ? -25.056 62.295 61.237 1.00 51.38 662 GLY A C 1
ATOM 4964 O O . GLY A 1 662 ? -24.395 63.259 61.587 1.00 51.38 662 GLY A O 1
ATOM 4965 N N . THR A 1 663 ? -25.971 61.754 62.051 1.00 45.06 663 THR A N 1
ATOM 4966 C CA . THR A 1 663 ? -26.065 62.007 63.508 1.00 45.06 663 THR A CA 1
ATOM 4967 C C . THR A 1 663 ? -26.683 60.777 64.188 1.00 45.06 663 THR A C 1
ATOM 4969 O O . THR A 1 663 ? -27.527 60.111 63.593 1.00 45.06 663 THR A O 1
ATOM 4972 N N . GLY A 1 664 ? -26.186 60.398 65.370 1.00 52.72 664 GLY A N 1
ATOM 4973 C CA . GLY A 1 664 ? -26.543 59.149 66.054 1.00 52.72 664 GLY A CA 1
ATOM 4974 C C . GLY A 1 664 ? -28.037 59.023 66.368 1.00 52.72 664 GLY A C 1
ATOM 4975 O O . GLY A 1 664 ? -28.644 59.956 66.883 1.00 52.72 664 GLY A O 1
ATOM 4976 N N . GLY A 1 665 ? -28.615 57.859 66.076 1.00 43.38 665 GLY A N 1
ATOM 4977 C CA . GLY A 1 665 ? -30.002 57.533 66.394 1.00 43.38 665 GLY A CA 1
ATOM 4978 C C . GLY A 1 665 ? -30.225 56.024 66.353 1.00 43.38 665 GLY A C 1
ATOM 4979 O O . GLY A 1 665 ? -29.755 55.352 65.437 1.00 43.38 665 GLY A O 1
ATOM 4980 N N . GLU A 1 666 ? -30.890 55.512 67.385 1.00 51.78 666 GLU A N 1
ATOM 4981 C CA . GLU A 1 666 ? -31.295 54.116 67.556 1.00 51.78 666 GLU A CA 1
ATOM 4982 C C . GLU A 1 666 ? -32.211 53.626 66.421 1.00 51.78 666 GLU A C 1
ATOM 4984 O O . GLU A 1 666 ? -32.928 54.401 65.785 1.00 51.78 666 GLU A O 1
ATOM 4989 N N . TRP A 1 667 ? -32.210 52.310 66.191 1.00 48.78 667 TRP A N 1
ATOM 4990 C CA . TRP A 1 667 ? -33.147 51.634 65.295 1.00 48.78 667 TRP A CA 1
ATOM 4991 C C . TRP A 1 667 ? -34.564 51.729 65.877 1.00 48.78 667 TRP A C 1
ATOM 4993 O O . TRP A 1 667 ? -34.873 51.048 66.851 1.00 48.78 667 TRP A O 1
ATOM 5003 N N . VAL A 1 668 ? -35.429 52.565 65.298 1.00 53.28 668 VAL A N 1
ATOM 5004 C CA . VAL A 1 668 ? -36.835 52.673 65.722 1.00 53.28 668 VAL A CA 1
ATOM 5005 C C . VAL A 1 668 ? -37.724 51.893 64.755 1.00 53.28 668 VAL A C 1
ATOM 5007 O O . VAL A 1 668 ? -37.864 52.263 63.588 1.00 53.28 668 VAL A O 1
ATOM 5010 N N . GLU A 1 669 ? -38.355 50.830 65.251 1.00 42.28 669 GLU A N 1
ATOM 5011 C CA . GLU A 1 669 ? -39.472 50.158 64.585 1.00 42.28 669 GLU A CA 1
ATOM 5012 C C . GLU A 1 669 ? -40.678 51.114 64.572 1.00 42.28 669 GLU A C 1
ATOM 5014 O O . GLU A 1 669 ? -41.217 51.467 65.621 1.00 42.28 669 GLU A O 1
ATOM 5019 N N . ARG A 1 670 ? -41.090 51.595 63.392 1.00 44.72 670 ARG A N 1
ATOM 5020 C CA . ARG A 1 670 ? -42.350 52.345 63.256 1.00 44.72 670 ARG A CA 1
ATOM 5021 C C . ARG A 1 670 ? -43.476 51.361 62.952 1.00 44.72 670 ARG A C 1
ATOM 5023 O O . ARG A 1 670 ? -43.558 50.900 61.808 1.00 44.72 670 ARG A O 1
ATOM 5030 N N . GLN A 1 671 ? -44.303 51.078 63.966 1.00 37.16 671 GLN A N 1
ATOM 5031 C CA . GLN A 1 671 ? -45.569 50.343 63.823 1.00 37.16 671 GLN A CA 1
ATOM 5032 C C . GLN A 1 671 ? -46.428 50.909 62.689 1.00 37.16 671 GLN A C 1
ATOM 5034 O O . GLN A 1 671 ? -46.449 52.151 62.506 1.00 37.16 671 GLN A O 1
#